Protein AF-A0A7X6W0X6-F1 (afdb_monomer)

pLDDT: mean 75.46, std 28.79, range [22.83, 98.88]

Sequence (547 aa):
MKLSNASTRLIDGMPRLIQAGMGIHISSARLANITSRLGALGVVSGAGLRHVVVEQVRAGATEAIAAARTFPFARYVEELLAFAPGGSKHRSAVPVDHPEPRLGALAKRLTTICAYVEVAMAKKGHRGKVGINVMWKCALSVLPTIYGSMLAGVDALVCGAGVPMELPGIVASIRAGKDLSYTPLTGTDTHTHLSIAEDDPAPVLARMEPPKLLPIVSNFAFCKRILDTWAKRYDGARPFAFVLENHAAGGHNAPPRNKVAFTETDDLDSYFDKVLGLGVPVYVAGEFPGGGSRRDYLHWLERGAYGIQVGSRFALCSDSGMRPDLRDAVIEANRRGESEVVTDLRLSPTGYPFKRVTVPGTLSDPRVYAARPRACNRMHLARSVFQEQSDGTVKEAYICPAMPEKRFLSLGGQPRGSGRPRLPVQRAPVDGRFLQRRGAADRHAGRERPTGEGASQRAPGDGRDSDARVRGAGREGADRADLIMRQGARVVLKAPPALPGQRRPVKRQTPAYPLATRPSTSPVAPISSTASGIWPRACVEQERQGS

Radius of gyration: 31.71 Å; Cα contacts (8 Å, |Δi|>4): 818; chains: 1; bounding box: 84×92×120 Å

Secondary structure (DSSP, 8-state):
----TTTTSPGGG--SEEE---TTTTS-HHHHHHHHHTTSBEEEE-TTHHHHHHHHHHTT-HHHHHHHTT-S-HHHHHHHHTTSTT-TTTTSPPP---SSHHHHHHHHHHHHHHHHHHHHHHHTT--S-EEEEEETTSHHHHHHHHHHHHHTT-SEEEEESS--TTHHHHHHHHHTT--EEEEEETTTTEEEEE--GGG--HHHHHTSPPPEEEEEESSHHHHHHHHHHHHHHTTT---S-EEEE-TTSSEE-PPPS-SS-TTS---HHHHHHHHHTTTS-EEEES--TTSS-HHHHHHHHHTT-SEEEE-HHHHTSTTSSS-HHHHHHHHHHHHHT-PPEEEESSSSTT---EEEE--TTSTTSHHHHHHS-----S-TT-EEEEEE-TTS-EEEEEE-TTS-HHHHHHTTPPPTTS-S----------------------------------------------------------SSSSSSTTS------PPPPPPS--PPPPPPP----PPPPP------------------------PPP--

Mean predicted aligned error: 14.6 Å

Foldseek 3Di:
DDDPPVLPDDDVLAAQEAADADDPQLLFLQLQQVCQVVSHAREHELFLLLVVLLVCQLVVVVLLLVQLVPQPDVVLNLLSNLCHVVHVCVPPARQAAWQPCVSRVSNLSSSLSSLLSRLLSSCPPDDGAYHYEQEVLLVQSRLSNLLSNLLNQHQAYEYDNFQQQCVLVSLVCSLVQHKDWPCVRHPHLAIYTDHRNVVVCNVSNVPHDRHAYEYEDAADVSQVVSQVSCVVPPVNDDGQEYEHEHQQAAFFGDDDPDPPDPPPCPDCVVGVVVSVVVVHAYAYYHDDPVQQDPVSFVVVSVVPHSHYYHYPVSSLDPRGPPDPVQSVQQVVCVVVLNWWWFFDLVVDQVSTTHIDTQDPPDCSDPVNVVPDQQDPSHLSNWHWAWDQDPVRDIDIGTATSSHDPVVNVVRVHDDPPPDDPPDPPPPDPDPDDDDDDDDDDDDDDDDDDDDDDDDDDDDDYDDDDDDDDDDDDDDDDPDPPPPPPPDDDTDGDRDDDDDDDDDDDDDDDDDDDDDDDDDDDDDDDDDDDDDDDDDDDDDDDDDDDDD

Solvent-accessible surface area (backbone atoms only — not comparable to full-atom values): 33263 Å² total; per-residue (Å²): 133,81,83,60,86,74,79,76,66,56,68,95,74,50,52,46,40,30,46,42,50,34,66,69,42,25,16,22,31,65,32,12,26,54,35,8,71,73,60,26,27,6,15,24,22,54,42,63,27,44,63,54,44,49,52,39,28,35,71,56,36,61,67,54,47,56,36,34,70,68,53,92,52,63,69,52,38,55,63,54,50,25,23,17,76,93,28,93,38,44,88,53,79,75,68,44,73,46,70,56,60,82,74,14,44,62,30,42,46,42,25,14,51,28,28,17,23,40,43,40,53,23,45,61,93,59,86,47,49,39,30,35,22,42,47,43,51,27,44,77,49,40,61,32,33,51,52,16,23,52,78,42,56,33,48,26,42,36,32,29,73,44,62,78,73,57,50,68,54,51,54,52,35,50,46,65,22,42,61,45,76,35,89,48,40,71,88,44,66,20,60,33,72,46,85,40,46,91,68,54,42,28,75,67,42,71,80,41,74,80,50,40,40,29,47,38,38,71,50,50,69,57,55,52,51,46,45,58,47,24,38,73,73,45,84,60,40,70,63,61,25,39,33,42,33,36,66,68,27,76,35,78,30,67,75,61,89,44,89,86,44,93,71,72,80,83,43,60,78,78,38,46,63,62,43,49,70,70,76,43,46,32,26,43,34,44,73,45,99,65,61,67,30,74,66,48,49,51,53,42,44,75,74,65,33,62,28,36,38,38,45,74,61,54,52,64,41,92,58,20,54,48,58,64,72,62,43,52,51,50,53,52,30,50,75,72,70,67,62,48,62,42,77,34,47,77,77,34,73,82,55,43,36,26,35,42,66,60,45,87,96,34,76,58,29,70,69,56,42,70,70,50,81,59,63,58,81,65,52,58,70,39,28,53,40,77,43,76,44,97,86,72,47,76,43,70,41,72,44,37,79,40,30,46,64,73,61,30,43,76,66,73,46,79,69,92,84,82,58,77,89,76,67,86,77,79,81,70,87,83,82,87,75,91,74,92,77,81,87,80,82,93,78,83,87,83,91,82,84,85,88,84,87,81,88,80,89,84,86,82,89,80,88,85,89,84,90,84,88,86,86,85,87,80,92,84,89,87,85,78,74,80,81,73,77,80,61,77,90,76,72,74,81,73,80,81,80,83,81,90,85,77,83,82,82,80,89,78,88,78,87,88,82,85,89,84,84,88,84,84,90,87,90,84,87,91,83,86,83,89,81,84,86,88,86,83,86,88,88,87,81,90,88,79,88,88,133

Nearest PDB structures (foldseek):
  7e1s-assembly2_C  TM=7.636E-01  e=3.754E-13  Helicobacter pylori

Structure (mmCIF, N/CA/C/O backbone):
data_AF-A0A7X6W0X6-F1
#
_entry.id   AF-A0A7X6W0X6-F1
#
loop_
_atom_site.group_PDB
_atom_site.id
_atom_site.type_symbol
_atom_site.label_atom_id
_atom_site.label_alt_id
_atom_site.label_comp_id
_atom_site.label_asym_id
_atom_site.label_entity_id
_atom_site.label_seq_id
_atom_site.pdbx_PDB_ins_code
_atom_site.Cartn_x
_atom_site.Cartn_y
_atom_site.Cartn_z
_atom_site.occupancy
_atom_site.B_iso_or_equiv
_atom_site.auth_seq_id
_atom_site.auth_comp_id
_atom_site.auth_asym_id
_atom_site.auth_atom_id
_atom_site.pdbx_PDB_model_num
ATOM 1 N N . MET A 1 1 ? -30.667 -7.811 26.345 1.00 34.59 1 MET A N 1
ATOM 2 C CA . MET A 1 1 ? -30.629 -6.374 25.998 1.00 34.59 1 MET A CA 1
ATOM 3 C C . MET A 1 1 ? -30.681 -6.284 24.476 1.00 34.59 1 MET A C 1
ATOM 5 O O . MET A 1 1 ? -29.800 -6.828 23.827 1.00 34.59 1 MET A O 1
ATOM 9 N N . LYS A 1 2 ? -31.784 -5.787 23.902 1.00 27.36 2 LYS A N 1
ATOM 10 C CA . LYS A 1 2 ? -32.018 -5.777 22.446 1.00 27.36 2 LYS A CA 1
ATOM 11 C C . LYS A 1 2 ? -31.003 -4.842 21.774 1.00 27.36 2 LYS A C 1
ATOM 13 O O . LYS A 1 2 ? -30.927 -3.679 22.161 1.00 27.36 2 LYS A O 1
ATOM 18 N N . LEU A 1 3 ? -30.253 -5.349 20.792 1.00 34.88 3 LEU A N 1
ATOM 19 C CA . LEU A 1 3 ? -29.428 -4.546 19.883 1.00 34.88 3 LEU A CA 1
ATOM 20 C C . LEU A 1 3 ? -30.317 -3.450 19.283 1.00 34.88 3 LEU A C 1
ATOM 22 O O . LEU A 1 3 ? -31.271 -3.745 18.564 1.00 34.88 3 LEU A O 1
ATOM 26 N N . SER A 1 4 ? -30.061 -2.190 19.630 1.00 34.94 4 SER A N 1
ATOM 27 C CA . SER A 1 4 ? -30.785 -1.070 19.043 1.00 34.94 4 SER A CA 1
ATOM 28 C C . SER A 1 4 ? -30.447 -0.982 17.549 1.00 34.94 4 SER A C 1
ATOM 30 O O . SER A 1 4 ? -29.298 -1.169 17.136 1.00 34.94 4 SER A O 1
ATOM 32 N N . ASN A 1 5 ? -31.463 -0.682 16.735 1.00 36.12 5 ASN A N 1
ATOM 33 C CA . ASN A 1 5 ? -31.449 -0.584 15.265 1.00 36.12 5 ASN A CA 1
ATOM 34 C C . ASN A 1 5 ? -30.384 0.364 14.656 1.00 36.12 5 ASN A C 1
ATOM 36 O O . ASN A 1 5 ? -30.310 0.500 13.437 1.00 36.12 5 ASN A O 1
ATOM 40 N N . ALA A 1 6 ? -29.543 1.016 15.464 1.00 40.72 6 ALA A N 1
ATOM 41 C CA . ALA A 1 6 ? -28.395 1.792 14.999 1.00 40.72 6 ALA A CA 1
ATOM 42 C C . ALA A 1 6 ? -27.230 0.904 14.503 1.00 40.72 6 ALA A C 1
ATOM 44 O O . ALA A 1 6 ? -26.425 1.337 13.683 1.00 40.72 6 ALA A O 1
ATOM 45 N N . SER A 1 7 ? -27.155 -0.352 14.955 1.00 47.91 7 SER A N 1
ATOM 46 C CA . SER A 1 7 ? -25.995 -1.243 14.773 1.00 47.91 7 SER A CA 1
ATOM 47 C C . SER A 1 7 ? -25.934 -2.001 13.432 1.00 47.91 7 SER A C 1
ATOM 49 O O . SER A 1 7 ? -24.969 -2.728 13.187 1.00 47.91 7 SER A O 1
ATOM 51 N N . THR A 1 8 ? -26.884 -1.791 12.512 1.00 49.88 8 THR A N 1
ATOM 52 C CA . THR A 1 8 ? -26.906 -2.396 11.158 1.00 49.88 8 THR A CA 1
ATOM 53 C C . THR A 1 8 ? -26.595 -1.431 10.013 1.00 49.88 8 THR A C 1
ATOM 55 O O . THR A 1 8 ? -26.355 -1.890 8.897 1.00 49.88 8 THR A O 1
ATOM 58 N N . ARG A 1 9 ? -26.548 -0.111 10.242 1.00 63.47 9 ARG A N 1
ATOM 59 C CA . ARG A 1 9 ? -26.217 0.842 9.168 1.00 63.47 9 ARG A CA 1
ATOM 60 C C . ARG A 1 9 ? -24.718 0.808 8.853 1.00 63.47 9 ARG A C 1
ATOM 62 O O . ARG A 1 9 ? -23.878 0.704 9.750 1.00 63.47 9 ARG A O 1
ATOM 69 N N . LEU A 1 10 ? -24.392 0.859 7.562 1.00 75.62 10 LEU A N 1
ATOM 70 C CA . LEU A 1 10 ? -23.025 1.082 7.095 1.00 75.62 10 LEU A CA 1
ATOM 71 C C . LEU A 1 10 ? -22.688 2.565 7.280 1.00 75.62 10 LEU A C 1
ATOM 73 O O . LEU A 1 10 ? -23.471 3.422 6.870 1.00 75.62 10 LEU A O 1
ATOM 77 N N . ILE A 1 11 ? -21.533 2.864 7.871 1.00 85.06 11 ILE A N 1
ATOM 78 C CA . ILE A 1 11 ? -21.018 4.233 7.987 1.00 85.06 11 ILE A CA 1
ATOM 79 C C . ILE A 1 11 ? -20.482 4.623 6.607 1.00 85.06 11 ILE A C 1
ATOM 81 O O . ILE A 1 11 ? -19.609 3.940 6.072 1.00 85.06 11 ILE A O 1
ATOM 85 N N . ASP A 1 12 ? -21.044 5.670 6.000 1.00 82.81 12 ASP A N 1
ATOM 86 C CA . ASP A 1 12 ? -20.706 6.160 4.652 1.00 82.81 12 ASP A CA 1
ATOM 87 C C . ASP A 1 12 ? -20.738 5.082 3.547 1.00 82.81 12 ASP A C 1
ATOM 89 O O . ASP A 1 12 ? -19.986 5.130 2.571 1.00 82.81 12 ASP A O 1
ATOM 93 N N . GLY A 1 13 ? -21.580 4.054 3.714 1.00 89.44 13 GLY A N 1
ATOM 94 C CA . GLY A 1 13 ? -21.636 2.911 2.796 1.00 89.44 13 GLY A CA 1
ATOM 95 C C . GLY A 1 13 ? -20.369 2.043 2.787 1.00 89.44 13 GLY A C 1
ATOM 96 O O . GLY A 1 13 ? -20.199 1.232 1.877 1.00 89.44 13 GLY A O 1
ATOM 97 N N . MET A 1 14 ? -19.468 2.199 3.765 1.00 95.44 14 MET A N 1
ATOM 98 C CA . MET A 1 14 ? -18.227 1.430 3.842 1.00 95.44 14 MET A CA 1
ATOM 99 C C . MET A 1 14 ? -18.502 -0.031 4.242 1.00 95.44 14 MET A C 1
ATOM 101 O O . MET A 1 14 ? -19.126 -0.261 5.281 1.00 95.44 14 MET A O 1
ATOM 105 N N . PRO A 1 15 ? -18.017 -1.038 3.494 1.00 96.94 15 PRO A N 1
ATOM 106 C CA . PRO A 1 15 ? -18.221 -2.443 3.834 1.00 96.94 15 PRO A CA 1
ATOM 107 C C . PRO A 1 15 ? -17.616 -2.864 5.177 1.00 96.94 15 PRO A C 1
ATOM 109 O O . PRO A 1 15 ? -16.574 -2.365 5.593 1.00 96.94 15 PRO A O 1
ATOM 112 N N . ARG A 1 16 ? -18.230 -3.858 5.828 1.00 96.50 16 ARG A N 1
ATOM 113 C CA . ARG A 1 16 ? -17.748 -4.442 7.099 1.00 96.50 16 ARG A CA 1
ATOM 114 C C . ARG A 1 16 ? -16.733 -5.576 6.926 1.00 96.50 16 ARG A C 1
ATOM 116 O O . ARG A 1 16 ? -16.184 -6.065 7.907 1.00 96.50 16 ARG A O 1
ATOM 123 N N . LEU A 1 17 ? -16.499 -6.028 5.701 1.00 97.94 17 LEU A N 1
ATOM 124 C CA . LEU A 1 17 ? -15.473 -7.017 5.386 1.00 97.94 17 LEU A CA 1
ATOM 125 C C . LEU A 1 17 ? -14.439 -6.365 4.478 1.00 97.94 17 LEU A C 1
ATOM 127 O O . LEU A 1 17 ? -14.803 -5.810 3.443 1.00 97.94 17 LEU A O 1
ATOM 131 N N . ILE A 1 18 ? -13.170 -6.453 4.861 1.00 98.50 18 ILE A N 1
ATOM 132 C CA . ILE A 1 18 ? -12.037 -5.991 4.064 1.00 98.50 18 ILE A CA 1
ATOM 133 C C . ILE A 1 18 ? -11.254 -7.210 3.574 1.00 98.50 18 ILE A C 1
ATOM 135 O O . ILE A 1 18 ? -10.774 -8.014 4.375 1.00 98.50 18 ILE A O 1
ATOM 139 N N . GLN A 1 19 ? -11.077 -7.327 2.259 1.00 97.94 19 GLN A N 1
ATOM 140 C CA . GLN A 1 19 ? -10.004 -8.146 1.698 1.00 97.94 19 GLN A CA 1
ATOM 141 C C . GLN A 1 19 ? -8.693 -7.385 1.901 1.00 97.94 19 GLN A C 1
ATOM 143 O O . GLN A 1 19 ? -8.540 -6.291 1.375 1.00 97.94 19 GLN A O 1
ATOM 148 N N . ALA A 1 20 ? -7.749 -7.925 2.675 1.00 96.38 20 ALA A N 1
ATOM 149 C CA . ALA A 1 20 ? -6.524 -7.200 3.037 1.00 96.38 20 ALA A CA 1
ATOM 150 C C . ALA A 1 20 ? -5.628 -6.926 1.820 1.00 96.38 20 ALA A C 1
ATOM 152 O O . ALA A 1 20 ? -5.571 -7.754 0.916 1.00 96.38 20 ALA A O 1
ATOM 153 N N . GLY A 1 21 ? -4.855 -5.838 1.807 1.00 94.94 21 GLY A N 1
ATOM 154 C CA . GLY A 1 21 ? -3.842 -5.622 0.769 1.00 94.94 21 GLY A CA 1
ATOM 155 C C . GLY A 1 21 ? -2.585 -6.463 1.010 1.00 94.94 21 GLY A C 1
ATOM 156 O O . GLY A 1 21 ? -1.822 -6.202 1.936 1.00 94.94 21 GLY A O 1
ATOM 157 N N . MET A 1 22 ? -2.357 -7.472 0.172 1.00 94.50 22 MET A N 1
ATOM 158 C CA . MET A 1 22 ? -1.352 -8.513 0.394 1.00 94.50 22 MET A CA 1
ATOM 159 C C . MET A 1 22 ? -0.241 -8.469 -0.654 1.00 94.50 22 MET A C 1
ATOM 161 O O . MET A 1 22 ? -0.507 -8.466 -1.857 1.00 94.50 22 MET A O 1
ATOM 165 N N . GLY A 1 23 ? 1.008 -8.530 -0.182 1.00 89.94 23 GLY A N 1
ATOM 166 C CA . GLY A 1 23 ? 2.200 -8.811 -0.990 1.00 89.94 23 GLY A CA 1
ATOM 167 C C . GLY A 1 23 ? 2.377 -7.926 -2.227 1.00 89.94 23 GLY A C 1
ATOM 168 O O . GLY A 1 23 ? 1.804 -6.849 -2.332 1.00 89.94 23 GLY A O 1
ATOM 169 N N . ILE A 1 24 ? 3.189 -8.381 -3.177 1.00 93.25 24 ILE A N 1
ATOM 170 C CA . ILE A 1 24 ? 3.275 -7.767 -4.507 1.00 93.25 24 ILE A CA 1
ATOM 171 C C . ILE A 1 24 ? 2.303 -8.532 -5.402 1.00 93.25 24 ILE A C 1
ATOM 173 O O . ILE A 1 24 ? 2.464 -9.737 -5.579 1.00 93.25 24 ILE A O 1
ATOM 177 N N . HIS A 1 25 ? 1.289 -7.838 -5.918 1.00 94.00 25 HIS A N 1
ATOM 178 C CA . HIS A 1 25 ? 0.273 -8.361 -6.839 1.00 94.00 25 HIS A CA 1
ATOM 179 C C . HIS A 1 25 ? -0.592 -9.541 -6.342 1.00 94.00 25 HIS A C 1
ATOM 181 O O . HIS A 1 25 ? -1.434 -10.012 -7.093 1.00 94.00 25 HIS A O 1
ATOM 187 N N . ILE A 1 26 ? -0.479 -9.999 -5.084 1.00 97.00 26 ILE A N 1
ATOM 188 C CA . ILE A 1 26 ? -1.424 -10.998 -4.535 1.00 97.00 26 ILE A CA 1
ATOM 189 C C . ILE A 1 26 ? -2.826 -10.389 -4.470 1.00 97.00 26 ILE A C 1
ATOM 191 O O . ILE A 1 26 ? -3.789 -10.977 -4.961 1.00 97.00 26 ILE A O 1
ATOM 195 N N . SER A 1 27 ? -2.917 -9.174 -3.933 1.00 97.88 27 SER A N 1
ATOM 196 C CA . SER A 1 27 ? -4.091 -8.317 -4.073 1.00 97.88 27 SER A CA 1
ATOM 197 C C . SER A 1 27 ? -4.021 -7.515 -5.370 1.00 97.88 27 SER A C 1
ATOM 199 O O . SER A 1 27 ? -3.591 -6.360 -5.371 1.00 97.88 27 SER A O 1
ATOM 201 N N . SER A 1 28 ? -4.393 -8.161 -6.470 1.00 97.44 28 SER A N 1
ATOM 202 C CA . SER A 1 28 ? -4.473 -7.564 -7.806 1.00 97.44 28 SER A CA 1
ATOM 203 C C . SER A 1 28 ? -5.760 -6.752 -7.998 1.00 97.44 28 SER A C 1
ATOM 205 O O . SER A 1 28 ? -6.733 -6.933 -7.256 1.00 97.44 28 SER A O 1
ATOM 207 N N . ALA A 1 29 ? -5.808 -5.917 -9.044 1.00 98.06 29 ALA A N 1
ATOM 208 C CA . ALA A 1 29 ? -7.042 -5.269 -9.485 1.00 98.06 29 ALA A CA 1
ATOM 209 C C . ALA A 1 29 ? -8.213 -6.251 -9.670 1.00 98.06 29 ALA A C 1
ATOM 211 O O . ALA A 1 29 ? -9.340 -5.937 -9.293 1.00 98.06 29 ALA A O 1
ATOM 212 N N . ARG A 1 30 ? -7.949 -7.462 -10.184 1.00 97.81 30 ARG A N 1
ATOM 213 C CA . ARG A 1 30 ? -8.963 -8.513 -10.362 1.00 97.81 30 ARG A CA 1
ATOM 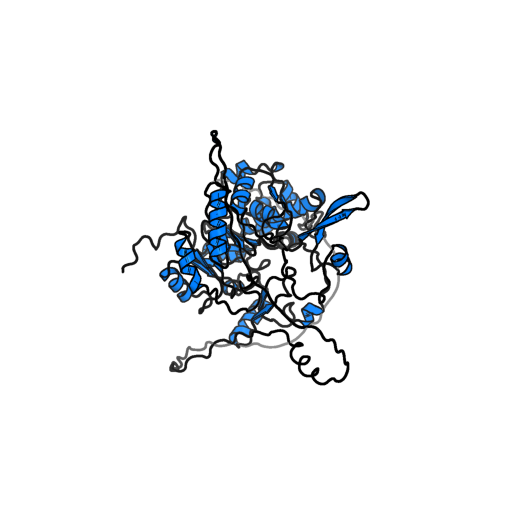214 C C . ARG A 1 30 ? -9.579 -8.950 -9.032 1.00 97.81 30 ARG A C 1
ATOM 216 O O . ARG A 1 30 ? -10.803 -8.958 -8.912 1.00 97.81 30 ARG A O 1
ATOM 223 N N . LEU A 1 31 ? -8.753 -9.301 -8.042 1.00 98.38 31 LEU A N 1
ATOM 224 C CA . LEU A 1 31 ? -9.250 -9.739 -6.734 1.00 98.38 31 LEU A CA 1
ATOM 225 C C . LEU A 1 31 ? -10.058 -8.628 -6.054 1.00 98.38 31 LEU A C 1
ATOM 227 O O . LEU A 1 31 ? -11.139 -8.888 -5.521 1.00 98.38 31 LEU A O 1
ATOM 231 N N . ALA A 1 32 ? -9.546 -7.395 -6.104 1.00 98.62 32 ALA A N 1
ATOM 232 C CA . ALA A 1 32 ? -10.223 -6.239 -5.536 1.00 98.62 32 ALA A CA 1
ATOM 233 C C . ALA A 1 32 ? -11.579 -5.998 -6.221 1.00 98.62 32 ALA A C 1
ATOM 235 O O . ALA A 1 32 ? -12.587 -5.899 -5.530 1.00 98.62 32 ALA A O 1
ATOM 236 N N . ASN A 1 33 ? -11.637 -6.013 -7.557 1.00 98.62 33 ASN A N 1
ATOM 237 C CA . ASN A 1 33 ? -12.875 -5.833 -8.322 1.00 98.62 33 ASN A CA 1
ATOM 238 C C . ASN A 1 33 ? -13.949 -6.866 -7.954 1.00 98.62 33 ASN A C 1
ATOM 240 O O . ASN A 1 33 ? -15.085 -6.508 -7.642 1.00 98.62 33 ASN A O 1
ATOM 244 N N . ILE A 1 34 ? -13.588 -8.153 -7.947 1.00 98.25 34 ILE A N 1
ATOM 245 C CA . ILE A 1 34 ? -14.514 -9.242 -7.605 1.00 98.25 34 ILE A CA 1
ATOM 246 C C . ILE A 1 34 ? -15.017 -9.077 -6.170 1.00 98.25 34 ILE A C 1
ATOM 248 O O . ILE A 1 34 ? -16.220 -9.140 -5.922 1.00 98.25 34 ILE A O 1
ATOM 252 N N . THR A 1 35 ? -14.115 -8.792 -5.230 1.00 98.06 35 THR A N 1
ATOM 253 C CA . THR A 1 35 ? -14.467 -8.554 -3.824 1.00 98.06 35 THR A CA 1
ATOM 254 C C . THR A 1 35 ? -15.443 -7.383 -3.675 1.00 98.06 35 THR A C 1
ATOM 256 O O . THR A 1 35 ? -16.450 -7.499 -2.973 1.00 98.06 35 THR A O 1
ATOM 259 N N . SER A 1 36 ? -15.183 -6.276 -4.372 1.00 98.50 36 SER A N 1
ATOM 260 C CA . SER A 1 36 ? -16.021 -5.076 -4.354 1.00 98.50 36 SER A CA 1
ATOM 261 C C . SER A 1 36 ? -17.404 -5.305 -4.957 1.00 98.50 36 SER A C 1
ATOM 263 O O . SER A 1 36 ? -18.393 -4.798 -4.425 1.00 98.50 36 SER A O 1
ATOM 265 N N . ARG A 1 37 ? -17.510 -6.107 -6.024 1.00 98.19 37 ARG A N 1
ATOM 266 C CA . ARG A 1 37 ? -18.800 -6.525 -6.605 1.00 98.19 37 ARG A CA 1
ATOM 267 C C . ARG A 1 37 ? -19.627 -7.379 -5.649 1.00 98.19 37 ARG A C 1
ATOM 269 O O . ARG A 1 37 ? -20.847 -7.274 -5.652 1.00 98.19 37 ARG A O 1
ATOM 276 N N . LEU A 1 38 ? -18.966 -8.186 -4.821 1.00 97.06 38 LEU A N 1
ATOM 277 C CA . LEU A 1 38 ? -19.605 -9.021 -3.801 1.00 97.06 38 LEU A CA 1
ATOM 278 C C . LEU A 1 38 ? -19.968 -8.247 -2.519 1.00 97.06 38 LEU A C 1
ATOM 280 O O . LEU A 1 38 ? -20.491 -8.836 -1.576 1.00 97.06 38 LEU A O 1
ATOM 284 N N . GLY A 1 39 ? -19.716 -6.934 -2.475 1.00 96.19 39 GLY A N 1
ATOM 285 C CA . GLY A 1 39 ? -20.138 -6.054 -1.381 1.00 96.19 39 GLY A CA 1
ATOM 286 C C . GLY A 1 39 ? -19.139 -5.915 -0.230 1.00 96.19 39 GLY A C 1
ATOM 287 O O . GLY A 1 39 ? -19.465 -5.281 0.772 1.00 96.19 39 GLY A O 1
ATOM 288 N N . ALA A 1 40 ? -17.930 -6.467 -0.356 1.00 97.50 40 ALA A N 1
ATOM 289 C CA . ALA A 1 40 ? -16.821 -6.223 0.569 1.00 97.50 40 ALA A CA 1
ATOM 290 C C . ALA A 1 40 ? -15.921 -5.075 0.069 1.00 97.50 40 ALA A C 1
ATOM 292 O O . ALA A 1 40 ? -16.039 -4.628 -1.068 1.00 97.50 40 ALA A O 1
ATOM 293 N N . LEU A 1 41 ? -15.021 -4.562 0.910 1.00 98.69 41 LEU A N 1
ATOM 294 C CA . LEU A 1 41 ? -13.994 -3.617 0.474 1.00 98.69 41 LEU A CA 1
ATOM 295 C C . LEU A 1 41 ? -12.873 -4.414 -0.201 1.00 98.69 41 LEU A C 1
ATOM 297 O O . LEU A 1 41 ? -12.087 -5.080 0.477 1.00 98.69 41 LEU A O 1
ATOM 301 N N . GLY A 1 42 ? -12.815 -4.357 -1.531 1.00 98.50 42 GLY A N 1
ATOM 302 C CA . GLY A 1 42 ? -11.679 -4.850 -2.303 1.00 98.50 42 GLY A CA 1
ATOM 303 C C . GLY A 1 42 ? -10.494 -3.903 -2.157 1.00 98.50 42 GLY A C 1
ATOM 304 O O . GLY A 1 42 ? -10.647 -2.699 -2.348 1.00 98.50 42 GLY A O 1
ATOM 305 N N . VAL A 1 43 ? -9.317 -4.420 -1.809 1.00 98.69 43 VAL A N 1
ATOM 306 C CA . VAL A 1 43 ? -8.110 -3.605 -1.602 1.00 98.69 43 VAL A CA 1
ATOM 307 C C . VAL A 1 43 ? -7.022 -4.067 -2.547 1.00 98.69 43 VAL A C 1
ATOM 309 O O . VAL A 1 43 ? -6.591 -5.213 -2.472 1.00 98.69 43 VAL A O 1
ATOM 312 N N . VAL A 1 44 ? -6.523 -3.168 -3.390 1.00 98.44 44 VAL A N 1
ATOM 313 C CA . VAL A 1 44 ? -5.340 -3.424 -4.221 1.00 98.44 44 VAL A CA 1
ATOM 314 C C . VAL A 1 44 ? -4.071 -3.269 -3.383 1.00 98.44 44 VAL A C 1
ATOM 316 O O . VAL A 1 44 ? -3.988 -2.388 -2.528 1.00 98.44 44 VAL A O 1
ATOM 319 N N . SER A 1 45 ? -3.043 -4.086 -3.617 1.00 97.69 45 SER A N 1
ATOM 320 C CA . SER A 1 45 ? -1.734 -3.840 -3.004 1.00 97.69 45 SER A CA 1
ATOM 321 C C . SER A 1 45 ? -0.957 -2.753 -3.747 1.00 97.69 45 SER A C 1
ATOM 323 O O . SER A 1 45 ? -0.578 -2.944 -4.897 1.00 97.69 45 SER A O 1
ATOM 325 N N . GLY A 1 46 ? -0.628 -1.649 -3.070 1.00 97.06 46 GLY A N 1
ATOM 326 C CA . GLY A 1 46 ? 0.254 -0.605 -3.605 1.00 97.06 46 GLY A CA 1
ATOM 327 C C . GLY A 1 46 ? 1.732 -1.006 -3.692 1.00 97.06 46 GLY A C 1
ATOM 328 O O . GLY A 1 46 ? 2.550 -0.271 -4.244 1.00 97.06 46 GLY A O 1
ATOM 329 N N . ALA A 1 47 ? 2.117 -2.168 -3.154 1.00 94.31 47 ALA A N 1
ATOM 330 C CA . ALA A 1 47 ? 3.512 -2.585 -3.118 1.00 94.31 47 ALA A CA 1
ATOM 331 C C . ALA A 1 47 ? 4.011 -3.026 -4.504 1.00 94.31 47 ALA A C 1
ATOM 333 O O . ALA A 1 47 ? 3.543 -4.007 -5.077 1.00 94.31 47 ALA A O 1
ATOM 334 N N . GLY A 1 48 ? 5.030 -2.331 -5.016 1.00 94.56 48 GLY A N 1
ATOM 335 C CA . GLY A 1 48 ? 5.737 -2.733 -6.233 1.00 94.56 48 GLY A CA 1
ATOM 336 C C . GLY A 1 48 ? 4.970 -2.514 -7.540 1.00 94.56 48 GLY A C 1
ATOM 337 O O . GLY A 1 48 ? 5.413 -3.024 -8.569 1.00 94.56 48 GLY A O 1
ATOM 338 N N . LEU A 1 49 ? 3.879 -1.736 -7.531 1.00 96.50 49 LEU A N 1
ATOM 339 C CA . LEU A 1 49 ? 3.006 -1.551 -8.698 1.00 96.50 49 LEU A CA 1
ATOM 340 C C . LEU A 1 49 ? 3.737 -1.066 -9.951 1.00 96.50 49 LEU A C 1
ATOM 342 O O . LEU A 1 49 ? 3.428 -1.531 -11.043 1.00 96.50 49 LEU A O 1
ATOM 346 N N . ARG A 1 50 ? 4.767 -0.222 -9.801 1.00 96.88 50 ARG A N 1
ATOM 347 C CA . ARG A 1 50 ? 5.629 0.204 -10.915 1.00 96.88 50 ARG A CA 1
ATOM 348 C C . ARG A 1 50 ? 6.185 -0.978 -11.712 1.00 96.88 50 ARG A C 1
ATOM 350 O O . ARG A 1 50 ? 6.214 -0.934 -12.931 1.00 96.88 50 ARG A O 1
ATOM 357 N N . HIS A 1 51 ? 6.633 -2.031 -11.036 1.00 96.38 51 HIS A N 1
ATOM 358 C CA . HIS A 1 51 ? 7.162 -3.216 -11.707 1.00 96.38 51 HIS A CA 1
ATOM 359 C C . HIS A 1 51 ? 6.055 -4.108 -12.250 1.00 96.38 51 HIS A C 1
ATOM 361 O O . HIS A 1 51 ? 6.229 -4.719 -13.287 1.00 96.38 51 HIS A O 1
ATOM 367 N N . VAL A 1 52 ? 4.923 -4.189 -11.563 1.00 96.81 52 VAL A N 1
ATOM 368 C CA . VAL A 1 52 ? 3.800 -5.026 -11.989 1.00 96.81 52 VAL A CA 1
ATOM 369 C C . VAL A 1 52 ? 3.183 -4.485 -13.278 1.00 96.81 52 VAL A C 1
ATOM 371 O O . VAL A 1 52 ? 3.125 -5.188 -14.283 1.00 96.81 52 VAL A O 1
ATOM 374 N N . VAL A 1 53 ? 2.768 -3.221 -13.268 1.00 98.38 53 VAL A N 1
ATOM 375 C CA . VAL A 1 53 ? 1.998 -2.626 -14.365 1.00 98.38 53 VAL A CA 1
ATOM 376 C C . VAL A 1 53 ? 2.877 -2.356 -15.583 1.00 98.38 53 VAL A C 1
ATOM 378 O O . VAL A 1 53 ? 2.426 -2.562 -16.704 1.00 98.38 53 VAL A O 1
ATOM 381 N N . VAL A 1 54 ? 4.151 -1.978 -15.407 1.00 98.44 54 VAL A N 1
ATOM 382 C CA . VAL A 1 54 ? 5.072 -1.850 -16.552 1.00 98.44 54 VAL A CA 1
ATOM 383 C C . VAL A 1 54 ? 5.246 -3.190 -17.271 1.00 98.44 54 VAL A C 1
ATOM 385 O O . VAL A 1 54 ? 5.240 -3.213 -18.498 1.00 98.44 54 VAL A O 1
ATOM 388 N N . GLU A 1 55 ? 5.346 -4.309 -16.547 1.00 97.69 55 GLU A N 1
ATOM 389 C CA . GLU A 1 55 ? 5.439 -5.635 -17.176 1.00 97.69 55 GLU A CA 1
ATOM 390 C C . GLU A 1 55 ? 4.112 -6.057 -17.832 1.00 97.69 55 GLU A C 1
ATOM 392 O O . GLU A 1 55 ? 4.133 -6.642 -18.911 1.00 97.69 55 GLU A O 1
ATOM 397 N N . GLN A 1 56 ? 2.955 -5.706 -17.254 1.00 97.81 56 GLN A N 1
ATOM 398 C CA . GLN A 1 56 ? 1.650 -5.906 -17.904 1.00 97.81 56 GLN A CA 1
ATOM 399 C C . GLN A 1 56 ? 1.545 -5.114 -19.219 1.00 97.81 56 GLN A C 1
ATOM 401 O O . GLN A 1 56 ? 1.172 -5.667 -20.252 1.00 97.81 56 GLN A O 1
ATOM 406 N N . VAL A 1 57 ? 1.906 -3.827 -19.202 1.00 98.31 57 VAL A N 1
ATOM 407 C CA . VAL A 1 57 ? 1.902 -2.959 -20.390 1.00 98.31 57 VAL A CA 1
ATOM 408 C C . VAL A 1 57 ? 2.881 -3.479 -21.438 1.00 98.31 57 VAL A C 1
ATOM 410 O O . VAL A 1 57 ? 2.526 -3.565 -22.611 1.00 98.31 57 VAL A O 1
ATOM 413 N N . ARG A 1 58 ? 4.079 -3.905 -21.023 1.00 97.94 58 ARG A N 1
ATOM 414 C CA . ARG A 1 58 ? 5.069 -4.547 -21.896 1.00 97.94 58 ARG A CA 1
ATOM 415 C C . ARG A 1 58 ? 4.530 -5.816 -22.546 1.00 97.94 58 ARG A C 1
ATOM 417 O O . ARG A 1 58 ? 4.786 -6.038 -23.725 1.00 97.94 58 ARG A O 1
ATOM 424 N N . ALA A 1 59 ? 3.765 -6.614 -21.808 1.00 97.88 59 ALA A N 1
ATOM 425 C CA . ALA A 1 59 ? 3.101 -7.807 -22.323 1.00 97.88 59 ALA A CA 1
ATOM 426 C C . ALA A 1 59 ? 1.890 -7.501 -23.228 1.00 97.88 59 ALA A C 1
ATOM 428 O O . ALA A 1 59 ? 1.260 -8.428 -23.727 1.00 97.88 59 ALA A O 1
ATOM 429 N N . GLY A 1 60 ? 1.546 -6.226 -23.448 1.00 97.81 60 GLY A N 1
ATOM 430 C CA . GLY A 1 60 ? 0.405 -5.834 -24.273 1.00 97.81 60 GLY A CA 1
ATOM 431 C C . GLY A 1 60 ? -0.947 -6.016 -23.580 1.00 97.81 60 GLY A C 1
ATOM 432 O O . GLY A 1 60 ? -1.956 -6.175 -24.261 1.00 97.81 60 GLY A O 1
ATOM 433 N N . ALA A 1 61 ? -0.992 -6.004 -22.241 1.00 97.75 61 ALA A N 1
ATOM 434 C CA . ALA A 1 61 ? -2.236 -6.145 -21.489 1.00 97.75 61 ALA A CA 1
ATOM 435 C C . ALA A 1 61 ? -3.210 -5.001 -21.819 1.00 97.75 61 ALA A C 1
ATOM 437 O O . ALA A 1 61 ? -3.059 -3.867 -21.356 1.00 97.75 61 ALA A O 1
ATOM 438 N N . THR A 1 62 ? -4.228 -5.313 -22.621 1.00 97.56 62 THR A N 1
ATOM 439 C CA . THR A 1 62 ? -5.163 -4.331 -23.188 1.00 97.56 62 THR A CA 1
ATOM 440 C C . THR A 1 62 ? -5.942 -3.579 -22.117 1.00 97.56 62 THR A C 1
ATOM 442 O O . THR A 1 62 ? -6.140 -2.375 -22.251 1.00 97.56 62 THR A O 1
ATOM 445 N N . GLU A 1 63 ? -6.327 -4.242 -21.024 1.00 97.00 63 GLU A N 1
ATOM 446 C CA . GLU A 1 63 ? -7.040 -3.595 -19.917 1.00 97.00 63 GLU A CA 1
ATOM 447 C C . GLU A 1 63 ? -6.173 -2.576 -19.170 1.00 97.00 63 GLU A C 1
ATOM 449 O O . GLU A 1 63 ? -6.639 -1.469 -18.898 1.00 97.00 63 GLU A O 1
ATOM 454 N N . ALA A 1 64 ? -4.906 -2.908 -18.902 1.00 98.06 64 ALA A N 1
ATOM 455 C CA . ALA A 1 64 ? -3.968 -1.997 -18.248 1.00 98.06 64 ALA A CA 1
ATOM 456 C C . ALA A 1 64 ? -3.645 -0.794 -19.146 1.00 98.06 64 ALA A C 1
ATOM 458 O O . ALA A 1 64 ? -3.614 0.341 -18.676 1.00 98.06 64 ALA A O 1
ATOM 459 N N . ILE A 1 65 ? -3.469 -1.024 -20.452 1.00 98.50 65 ILE A N 1
ATOM 460 C CA . ILE A 1 65 ? -3.251 0.036 -21.446 1.00 98.50 65 ILE A CA 1
ATOM 461 C C . ILE A 1 65 ? -4.485 0.940 -21.562 1.00 98.50 65 ILE A C 1
ATOM 463 O O . ILE A 1 65 ? -4.347 2.161 -21.593 1.00 98.50 65 ILE A O 1
ATOM 467 N N . ALA A 1 66 ? -5.689 0.364 -21.604 1.00 98.31 66 ALA A N 1
ATOM 468 C CA . ALA A 1 66 ? -6.931 1.127 -21.660 1.00 98.31 66 ALA A CA 1
ATOM 469 C C . ALA A 1 66 ? -7.120 1.987 -20.402 1.00 98.31 66 ALA A C 1
ATOM 471 O O . ALA A 1 66 ? -7.436 3.165 -20.525 1.00 98.31 66 ALA A O 1
ATOM 472 N N . ALA A 1 67 ? -6.856 1.435 -19.213 1.00 98.50 67 ALA A N 1
ATOM 473 C CA . ALA A 1 67 ? -6.879 2.192 -17.964 1.00 98.50 67 ALA A CA 1
ATOM 474 C C . ALA A 1 67 ? -5.800 3.287 -17.935 1.00 98.50 67 ALA A C 1
ATOM 476 O O . ALA A 1 67 ? -6.068 4.402 -17.511 1.00 98.50 67 ALA A O 1
ATOM 477 N N . ALA A 1 68 ? -4.589 3.023 -18.433 1.00 98.62 68 ALA A N 1
ATOM 478 C CA . ALA A 1 68 ? -3.538 4.039 -18.497 1.00 98.62 68 ALA A CA 1
ATOM 479 C C . ALA A 1 68 ? -3.960 5.242 -19.350 1.00 98.62 68 ALA A C 1
ATOM 481 O O . ALA A 1 68 ? -3.696 6.379 -18.977 1.00 98.62 68 ALA A O 1
ATOM 482 N N . ARG A 1 69 ? -4.667 5.004 -20.461 1.00 98.56 69 ARG A N 1
ATOM 483 C CA . ARG A 1 69 ? -5.153 6.060 -21.363 1.00 98.56 69 ARG A CA 1
ATOM 484 C C . ARG A 1 69 ? -6.209 6.980 -20.747 1.00 98.56 69 ARG A C 1
ATOM 486 O O . ARG A 1 69 ? -6.453 8.038 -21.313 1.00 98.56 69 ARG A O 1
ATOM 493 N N . THR A 1 70 ? -6.822 6.614 -19.620 1.00 98.38 70 THR A N 1
ATOM 494 C CA . THR A 1 70 ? -7.768 7.492 -18.910 1.00 98.38 70 THR A CA 1
ATOM 495 C C . THR A 1 70 ? -7.094 8.373 -17.858 1.00 98.38 70 THR A C 1
ATOM 497 O O . THR A 1 70 ? -7.772 9.177 -17.219 1.00 98.38 70 THR A O 1
ATOM 500 N N . PHE A 1 71 ? -5.780 8.231 -17.648 1.00 98.62 71 PHE A N 1
ATOM 501 C CA . PHE A 1 71 ? -5.035 9.066 -16.711 1.00 98.62 71 PHE A CA 1
ATOM 502 C C . PHE A 1 71 ? -5.082 10.543 -17.150 1.00 98.62 71 PHE A C 1
ATOM 504 O O . PHE A 1 71 ? -4.891 10.826 -18.333 1.00 98.62 71 PHE A O 1
ATOM 511 N N . PRO A 1 72 ? -5.306 11.497 -16.227 1.00 97.94 72 PRO A N 1
ATOM 512 C CA . PRO A 1 72 ? -5.612 12.883 -16.591 1.00 97.94 72 PRO A CA 1
ATOM 513 C C . PRO A 1 72 ? -4.439 13.665 -17.201 1.00 97.94 72 PRO A C 1
ATOM 515 O O . PRO A 1 72 ? -4.668 14.679 -17.853 1.00 97.94 72 PRO A O 1
ATOM 518 N N . PHE A 1 73 ? -3.194 13.209 -17.022 1.00 98.12 73 PHE A N 1
ATOM 519 C CA . PHE A 1 73 ? -1.998 13.927 -17.477 1.00 98.12 73 PHE A CA 1
ATOM 520 C C . PHE A 1 73 ? -1.242 13.141 -18.556 1.00 98.12 73 PHE A C 1
ATOM 522 O O . PHE A 1 73 ? -0.621 12.111 -18.272 1.00 98.12 73 PHE A O 1
ATOM 529 N N . ALA A 1 74 ? -1.254 13.652 -19.792 1.00 97.81 74 ALA A N 1
ATOM 530 C CA . ALA A 1 74 ? -0.733 12.968 -20.983 1.00 97.81 74 ALA A CA 1
ATOM 531 C C . ALA A 1 74 ? 0.715 12.468 -20.830 1.00 97.81 74 ALA A C 1
ATOM 533 O O . ALA A 1 74 ? 1.008 11.317 -21.152 1.00 97.81 74 ALA A O 1
ATOM 534 N N . ARG A 1 75 ? 1.595 13.278 -20.223 1.00 97.88 75 ARG A N 1
ATOM 535 C CA . ARG A 1 75 ? 3.006 12.929 -19.973 1.00 97.88 75 ARG A CA 1
ATOM 536 C C . ARG A 1 75 ? 3.175 11.574 -19.282 1.00 97.88 75 ARG A C 1
ATOM 538 O O . ARG A 1 75 ? 4.061 10.801 -19.635 1.00 97.88 75 ARG A O 1
ATOM 545 N N . TYR A 1 76 ? 2.346 11.277 -18.284 1.00 98.69 76 TYR A N 1
ATOM 546 C CA . TYR A 1 76 ? 2.439 10.022 -17.537 1.00 98.69 76 TYR A CA 1
ATOM 547 C C . TYR A 1 76 ? 2.038 8.828 -18.407 1.00 98.69 76 TYR A C 1
ATOM 549 O O . TYR A 1 76 ? 2.653 7.762 -18.321 1.00 98.69 76 TYR A O 1
ATOM 557 N N . VAL A 1 77 ? 1.021 9.017 -19.254 1.00 98.75 77 VAL A N 1
ATOM 558 C CA . VAL A 1 77 ? 0.541 8.011 -20.206 1.00 98.75 77 VAL A CA 1
ATOM 559 C C . VAL A 1 77 ? 1.630 7.698 -21.220 1.00 98.75 77 VAL A C 1
ATOM 561 O O . VAL A 1 77 ? 1.980 6.536 -21.392 1.00 98.75 77 VAL A O 1
ATOM 564 N N . GLU A 1 78 ? 2.214 8.721 -21.838 1.00 98.56 78 GLU A N 1
ATOM 565 C CA . GLU A 1 78 ? 3.309 8.582 -22.803 1.00 98.56 78 GLU A CA 1
ATOM 566 C C . GLU A 1 78 ? 4.516 7.858 -22.193 1.00 98.56 78 GLU A C 1
ATOM 568 O O . GLU A 1 78 ? 5.058 6.921 -22.782 1.00 98.56 78 GLU A O 1
ATOM 573 N N . GLU A 1 79 ? 4.909 8.236 -20.973 1.00 98.44 79 GLU A N 1
ATOM 574 C CA . GLU A 1 79 ? 6.031 7.618 -20.267 1.00 98.44 79 GLU A CA 1
ATOM 575 C C . GLU A 1 79 ? 5.796 6.139 -19.932 1.00 98.44 79 GLU A C 1
ATOM 577 O O . GLU A 1 79 ? 6.745 5.351 -20.001 1.00 98.44 79 GLU A O 1
ATOM 582 N N . LEU A 1 80 ? 4.563 5.750 -19.58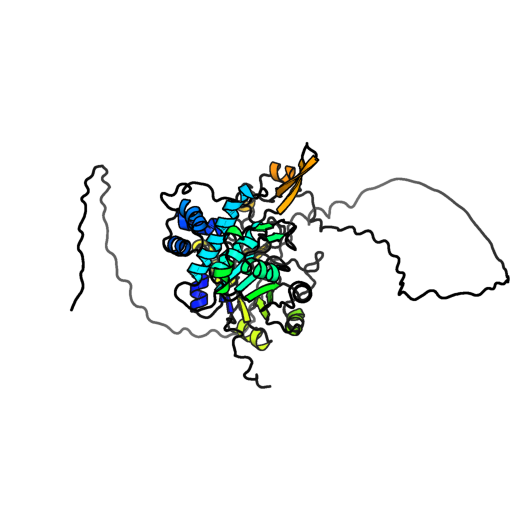7 1.00 98.75 80 LEU A N 1
ATOM 583 C CA . LEU A 1 80 ? 4.198 4.350 -19.357 1.00 98.75 80 LEU A CA 1
ATOM 584 C C . LEU A 1 80 ? 4.084 3.573 -20.677 1.00 98.75 80 LEU A C 1
ATOM 586 O O . LEU A 1 80 ? 4.628 2.474 -20.791 1.00 98.75 80 LEU A O 1
ATOM 590 N N . LEU A 1 81 ? 3.419 4.135 -21.690 1.00 98.50 81 LEU A N 1
ATOM 591 C CA . LEU A 1 81 ? 3.220 3.485 -22.989 1.00 98.50 81 LEU A CA 1
ATOM 592 C C . LEU A 1 81 ? 4.513 3.361 -23.801 1.00 98.50 81 LEU A C 1
ATOM 594 O O . LEU A 1 81 ? 4.596 2.490 -24.662 1.00 98.50 81 LEU A O 1
ATOM 598 N N . ALA A 1 82 ? 5.567 4.109 -23.466 1.00 98.50 82 ALA A N 1
ATOM 599 C CA . ALA A 1 82 ? 6.908 3.853 -23.988 1.00 98.50 82 ALA A CA 1
ATOM 600 C C . ALA A 1 82 ? 7.403 2.418 -23.700 1.00 98.50 82 ALA A C 1
ATOM 602 O O . ALA A 1 82 ? 8.284 1.932 -24.407 1.00 98.50 82 ALA A O 1
ATOM 603 N N . PHE A 1 83 ? 6.855 1.727 -22.692 1.00 98.44 83 PHE A N 1
ATOM 604 C CA . PHE A 1 83 ? 7.170 0.325 -22.389 1.00 98.44 83 PHE A CA 1
ATOM 605 C C . PHE A 1 83 ? 6.281 -0.693 -23.127 1.00 98.44 83 PHE A C 1
ATOM 607 O O . PHE A 1 83 ? 6.595 -1.885 -23.107 1.00 98.44 83 PHE A O 1
ATOM 614 N N . ALA A 1 84 ? 5.202 -0.259 -23.785 1.00 97.62 84 ALA A N 1
ATOM 615 C CA . ALA A 1 84 ? 4.303 -1.132 -24.543 1.00 97.62 84 ALA A CA 1
ATOM 616 C C . ALA A 1 84 ? 5.013 -1.774 -25.758 1.00 97.62 84 ALA A C 1
ATOM 618 O O . ALA A 1 84 ? 6.100 -1.325 -26.139 1.00 97.62 84 ALA A O 1
ATOM 619 N N . PRO A 1 85 ? 4.449 -2.826 -26.384 1.00 97.12 85 PRO A N 1
ATOM 620 C CA . PRO A 1 85 ? 4.979 -3.374 -27.633 1.00 97.12 85 PRO A CA 1
ATOM 621 C C . PRO A 1 85 ? 5.189 -2.284 -28.695 1.00 97.12 85 PRO A C 1
ATOM 623 O O . PRO A 1 85 ? 4.294 -1.486 -28.957 1.00 97.12 85 PRO A O 1
ATOM 626 N N . GLY A 1 86 ? 6.391 -2.234 -29.277 1.00 93.88 86 GLY A N 1
ATOM 627 C CA . GLY A 1 86 ? 6.789 -1.197 -30.242 1.00 93.88 86 GLY A CA 1
ATOM 628 C C . GLY A 1 86 ? 7.230 0.142 -29.628 1.00 93.88 86 GLY A C 1
ATOM 629 O O . GLY A 1 86 ? 7.710 1.007 -30.353 1.00 93.88 86 GLY A O 1
ATOM 630 N N . GLY A 1 87 ? 7.120 0.320 -28.308 1.00 96.62 87 GLY A N 1
ATOM 631 C CA . GLY A 1 87 ? 7.559 1.529 -27.610 1.00 96.62 87 GLY A CA 1
ATOM 632 C C . GLY A 1 87 ? 9.082 1.630 -27.445 1.00 96.62 87 GLY A C 1
ATOM 633 O O . GLY A 1 87 ? 9.796 0.627 -27.361 1.00 96.62 87 GLY A O 1
ATOM 634 N N . SER A 1 88 ? 9.593 2.860 -27.332 1.00 97.19 88 SER A N 1
ATOM 635 C CA . SER A 1 88 ? 11.035 3.160 -27.255 1.00 97.19 88 SER A CA 1
ATOM 636 C C . SER A 1 88 ? 11.751 2.572 -26.031 1.00 97.19 88 SER A C 1
ATOM 638 O O . SER A 1 88 ? 12.965 2.379 -26.057 1.00 97.19 88 SER A O 1
ATOM 640 N N . LYS A 1 89 ? 11.013 2.259 -24.961 1.00 96.69 89 LYS A N 1
ATOM 641 C CA . LYS A 1 89 ? 11.513 1.670 -23.709 1.00 96.69 89 LYS A CA 1
ATOM 642 C C . LYS A 1 89 ? 11.063 0.223 -23.510 1.00 96.69 89 LYS A C 1
ATOM 644 O O . LYS A 1 89 ? 11.259 -0.325 -22.425 1.00 96.69 89 LYS A O 1
ATOM 649 N N . HIS A 1 90 ? 10.496 -0.424 -24.532 1.00 96.62 90 HIS A N 1
ATOM 650 C CA . HIS A 1 90 ? 9.936 -1.775 -24.429 1.00 96.62 90 HIS A CA 1
ATOM 651 C C . HIS A 1 90 ? 10.896 -2.774 -23.760 1.00 96.62 90 HIS A C 1
ATOM 653 O O . HIS A 1 90 ? 10.487 -3.531 -22.883 1.00 96.62 90 HIS A O 1
ATOM 659 N N . ARG A 1 91 ? 12.192 -2.724 -24.103 1.00 96.25 91 ARG A N 1
ATOM 660 C CA . ARG A 1 91 ? 13.242 -3.606 -23.551 1.00 96.25 91 ARG A CA 1
ATOM 661 C C . ARG A 1 91 ? 14.060 -2.987 -22.413 1.00 96.25 91 ARG A C 1
ATOM 663 O O . ARG A 1 91 ? 14.955 -3.639 -21.882 1.00 96.25 91 ARG A O 1
ATOM 670 N N . SER A 1 92 ? 13.793 -1.739 -22.043 1.00 96.50 92 SER A N 1
ATOM 671 C CA . SER A 1 92 ? 14.545 -1.048 -20.996 1.00 96.50 92 SER A CA 1
ATOM 672 C C . SER A 1 92 ? 14.203 -1.598 -19.613 1.00 96.50 92 SER A C 1
ATOM 674 O O . SER A 1 92 ? 13.075 -2.021 -19.348 1.00 96.50 92 SER A O 1
ATOM 676 N N . ALA A 1 93 ? 15.167 -1.553 -18.693 1.00 95.38 93 ALA A N 1
ATOM 677 C CA . ALA A 1 93 ? 14.898 -1.857 -17.294 1.00 95.38 93 ALA A CA 1
ATOM 678 C C . ALA A 1 93 ? 13.834 -0.901 -16.730 1.00 95.38 93 ALA A C 1
ATOM 680 O O . ALA A 1 93 ? 13.790 0.279 -17.082 1.00 95.38 93 ALA A O 1
ATOM 681 N N . VAL A 1 94 ? 12.993 -1.413 -15.830 1.00 96.19 94 VAL A N 1
ATOM 682 C CA . VAL A 1 94 ? 12.029 -0.574 -15.113 1.00 96.19 94 VAL A CA 1
ATOM 683 C C . VAL A 1 94 ? 12.809 0.424 -14.244 1.00 96.19 94 VAL A C 1
ATOM 685 O O . VAL A 1 94 ? 13.641 -0.017 -13.444 1.00 96.19 94 VAL A O 1
ATOM 688 N N . PRO A 1 95 ? 12.567 1.741 -14.374 1.00 95.62 95 PRO A N 1
ATOM 689 C CA . PRO A 1 95 ? 13.245 2.752 -13.570 1.00 95.62 95 PRO A CA 1
ATOM 690 C C . PRO A 1 95 ? 13.081 2.497 -12.071 1.00 95.62 95 PRO A C 1
ATOM 692 O O . PRO A 1 95 ? 12.029 2.043 -11.615 1.00 95.62 95 PRO A O 1
ATOM 695 N N . VAL A 1 96 ? 14.118 2.809 -11.298 1.00 95.00 96 VAL A N 1
ATOM 696 C CA . VAL A 1 96 ? 14.126 2.680 -9.835 1.00 95.00 96 VAL A CA 1
ATOM 697 C C . VAL A 1 96 ? 14.317 4.034 -9.170 1.00 95.00 96 VAL A C 1
ATOM 699 O O . VAL A 1 96 ? 14.766 4.986 -9.802 1.00 95.00 96 VAL A O 1
ATOM 702 N N . ASP A 1 97 ? 13.959 4.117 -7.893 1.00 94.62 97 ASP A N 1
ATOM 703 C CA . ASP A 1 97 ? 14.077 5.349 -7.122 1.00 94.62 97 ASP A CA 1
ATOM 704 C C . ASP A 1 97 ? 15.544 5.758 -6.947 1.00 94.62 97 ASP A C 1
ATOM 706 O O . ASP A 1 97 ? 16.432 4.914 -6.783 1.00 94.62 97 ASP A O 1
ATOM 710 N N . HIS A 1 98 ? 15.783 7.067 -6.972 1.00 93.44 98 HIS A N 1
ATOM 711 C CA . HIS A 1 98 ? 17.111 7.664 -6.933 1.00 93.44 98 HIS A CA 1
ATOM 712 C C . HIS A 1 98 ? 17.102 8.910 -6.025 1.00 93.44 98 HIS A C 1
ATOM 714 O O . HIS A 1 98 ? 16.112 9.643 -6.064 1.00 93.44 98 HIS A O 1
ATOM 720 N N . PRO A 1 99 ? 18.160 9.153 -5.218 1.00 90.75 99 PRO A N 1
ATOM 721 C CA . PRO A 1 99 ? 18.219 10.299 -4.303 1.00 90.75 99 PRO A CA 1
ATOM 722 C C . PRO A 1 99 ? 18.225 11.641 -5.044 1.00 90.75 99 PRO A C 1
ATOM 724 O O . PRO A 1 99 ? 17.488 12.542 -4.668 1.00 90.75 99 PRO A O 1
ATOM 727 N N . GLU A 1 100 ? 18.981 11.748 -6.145 1.00 89.81 100 GLU A N 1
ATOM 728 C CA . GLU A 1 100 ? 18.918 12.903 -7.057 1.00 89.81 100 GLU A CA 1
ATOM 729 C C . GLU A 1 100 ? 17.510 13.025 -7.678 1.00 89.81 100 GLU A C 1
ATOM 731 O O . GLU A 1 100 ? 17.126 12.133 -8.453 1.00 89.81 100 GLU A O 1
ATOM 736 N N . PRO A 1 101 ? 16.757 14.110 -7.397 1.00 86.75 101 PRO A N 1
ATOM 737 C CA . PRO A 1 101 ? 15.379 14.279 -7.853 1.00 86.75 101 PRO A CA 1
ATOM 738 C C . PRO A 1 101 ? 15.197 14.096 -9.358 1.00 86.75 101 PRO A C 1
ATOM 740 O O . PRO A 1 101 ? 14.295 13.375 -9.789 1.00 86.75 101 PRO A O 1
ATOM 743 N N . ARG A 1 102 ? 16.089 14.680 -10.171 1.00 89.69 102 ARG A N 1
ATOM 744 C CA . ARG A 1 102 ? 16.000 14.607 -11.641 1.00 89.69 102 ARG A CA 1
ATOM 745 C C . ARG A 1 102 ? 16.089 13.171 -12.156 1.00 89.69 102 ARG A C 1
ATOM 747 O O . ARG A 1 102 ? 15.326 12.787 -13.040 1.00 89.69 102 ARG A O 1
ATOM 754 N N . LEU A 1 103 ? 16.972 12.363 -11.569 1.00 92.00 103 LEU A N 1
ATOM 755 C CA . LEU A 1 103 ? 17.156 10.956 -11.939 1.00 92.00 103 LEU A CA 1
ATOM 756 C C . LEU A 1 103 ? 16.022 10.063 -11.408 1.00 92.00 103 LEU A C 1
ATOM 758 O O . LEU A 1 103 ? 15.680 9.062 -12.033 1.00 92.00 103 LEU A O 1
ATOM 762 N N . GLY A 1 104 ? 15.410 10.429 -10.276 1.00 92.06 104 GLY A N 1
ATOM 763 C CA . GLY A 1 104 ? 14.298 9.695 -9.663 1.00 92.06 104 GLY A CA 1
ATOM 764 C C . GLY A 1 104 ? 12.910 10.046 -10.214 1.00 92.06 104 GLY A C 1
ATOM 765 O O . GLY A 1 104 ? 11.944 9.329 -9.943 1.00 92.06 104 GLY A O 1
ATOM 766 N N . ALA A 1 105 ? 12.784 11.125 -10.992 1.00 94.62 105 ALA A N 1
ATOM 767 C CA . ALA A 1 105 ? 11.494 11.694 -11.380 1.00 94.62 105 ALA A CA 1
ATOM 768 C C . ALA A 1 105 ? 10.614 10.720 -12.188 1.00 94.62 105 ALA A C 1
ATOM 770 O O . ALA A 1 105 ? 9.437 10.540 -11.874 1.00 94.62 105 ALA A O 1
ATOM 771 N N . LEU A 1 106 ? 11.190 10.027 -13.181 1.00 96.88 106 LEU A N 1
ATOM 772 C CA . LEU A 1 106 ? 10.461 9.035 -13.985 1.00 96.88 106 LEU A CA 1
ATOM 773 C C . LEU A 1 106 ? 9.955 7.868 -13.124 1.00 96.88 106 LEU A C 1
ATOM 775 O O . LEU A 1 106 ? 8.836 7.397 -13.298 1.00 96.88 106 LEU A O 1
ATOM 779 N N . ALA A 1 107 ? 10.759 7.407 -12.165 1.00 96.94 107 ALA A N 1
ATOM 780 C CA . ALA A 1 107 ? 10.396 6.294 -11.296 1.00 96.94 107 ALA A CA 1
ATOM 781 C C . ALA A 1 107 ? 9.183 6.635 -10.406 1.00 96.94 107 ALA A C 1
ATOM 783 O O . ALA A 1 107 ? 8.334 5.772 -10.150 1.00 96.94 107 ALA A O 1
ATOM 784 N N . LYS A 1 108 ? 9.064 7.897 -9.977 1.00 97.06 108 LYS A N 1
ATOM 785 C CA . LYS A 1 108 ? 7.910 8.402 -9.219 1.00 97.06 108 LYS A CA 1
ATOM 786 C C . LYS A 1 108 ? 6.676 8.536 -10.092 1.00 97.06 108 LYS A C 1
ATOM 788 O O . LYS A 1 108 ? 5.643 7.986 -9.723 1.00 97.06 108 LYS A O 1
ATOM 793 N N . ARG A 1 109 ? 6.799 9.153 -11.272 1.00 98.19 109 ARG A N 1
ATOM 794 C CA . ARG A 1 109 ? 5.677 9.283 -12.214 1.00 98.19 109 ARG A CA 1
ATOM 795 C C . ARG A 1 109 ? 5.118 7.934 -12.643 1.00 98.19 109 ARG A C 1
ATOM 797 O O . ARG A 1 109 ? 3.909 7.734 -12.582 1.00 98.19 109 ARG A O 1
ATOM 804 N N . LEU A 1 110 ? 5.988 6.966 -12.944 1.00 98.62 110 LEU A N 1
ATOM 805 C CA . LEU A 1 110 ? 5.562 5.592 -13.212 1.00 98.62 110 LEU A CA 1
ATOM 806 C C . LEU A 1 110 ? 4.830 4.981 -12.013 1.00 98.62 110 LEU A C 1
ATOM 808 O O . LEU A 1 110 ? 3.796 4.355 -12.198 1.00 98.62 110 LEU A O 1
ATOM 812 N N . THR A 1 111 ? 5.311 5.180 -10.782 1.00 98.56 111 THR A N 1
ATOM 813 C CA . THR A 1 111 ? 4.605 4.690 -9.583 1.00 98.56 111 THR A CA 1
ATOM 814 C C . THR A 1 111 ? 3.207 5.302 -9.462 1.00 98.56 111 THR A C 1
ATOM 816 O O . THR A 1 111 ? 2.259 4.565 -9.199 1.00 98.56 111 THR A O 1
ATOM 819 N N . THR A 1 112 ? 3.066 6.605 -9.723 1.00 98.81 112 THR A N 1
ATOM 820 C CA . THR A 1 112 ? 1.779 7.314 -9.734 1.00 98.81 112 THR A CA 1
ATOM 821 C C . THR A 1 112 ? 0.805 6.704 -10.740 1.00 98.81 112 THR A C 1
ATOM 823 O O . THR A 1 112 ? -0.268 6.244 -10.351 1.00 98.81 112 THR A O 1
ATOM 826 N N . ILE A 1 113 ? 1.163 6.637 -12.026 1.00 98.88 113 ILE A N 1
ATOM 827 C CA . ILE A 1 113 ? 0.239 6.103 -13.038 1.00 98.88 113 ILE A CA 1
ATOM 828 C C . ILE A 1 113 ? -0.024 4.605 -12.847 1.00 98.88 113 ILE A C 1
ATOM 830 O O . ILE A 1 113 ? -1.142 4.155 -13.060 1.00 98.88 113 ILE A O 1
ATOM 834 N N . CYS A 1 114 ? 0.946 3.822 -12.369 1.00 98.81 114 CYS A N 1
ATOM 835 C CA . CYS A 1 114 ? 0.722 2.400 -12.093 1.00 98.81 114 CYS A CA 1
ATOM 836 C C . CYS A 1 114 ? -0.254 2.185 -10.920 1.00 98.81 114 CYS A C 1
ATOM 838 O O . CYS A 1 114 ? -1.078 1.275 -10.975 1.00 98.81 114 CYS A O 1
ATOM 840 N N . ALA A 1 115 ? -0.206 3.033 -9.884 1.00 98.88 115 ALA A N 1
ATOM 841 C CA . ALA A 1 115 ? -1.202 3.024 -8.811 1.00 98.88 115 ALA A CA 1
ATOM 842 C C . ALA A 1 115 ? -2.595 3.417 -9.318 1.00 98.88 115 ALA A C 1
ATOM 844 O O . ALA A 1 115 ? -3.578 2.766 -8.962 1.00 98.88 115 ALA A O 1
ATOM 845 N N . TYR A 1 116 ? -2.672 4.425 -10.193 1.00 98.88 116 TYR A N 1
ATOM 846 C CA . TYR A 1 116 ? -3.919 4.797 -10.855 1.00 98.88 116 TYR A CA 1
ATOM 847 C C . TYR A 1 116 ? -4.500 3.635 -11.666 1.00 98.88 116 TYR A C 1
ATOM 849 O O . TYR A 1 116 ? -5.661 3.290 -11.483 1.00 98.88 116 TYR A O 1
ATOM 857 N N . VAL A 1 117 ? -3.692 3.009 -12.531 1.00 98.88 117 VAL A N 1
ATOM 858 C CA . VAL A 1 117 ? -4.119 1.933 -13.441 1.00 98.88 117 VAL A CA 1
ATOM 859 C C . VAL A 1 117 ? -4.749 0.781 -12.670 1.00 98.88 117 VAL A C 1
ATOM 861 O O . VAL A 1 117 ? -5.844 0.339 -13.009 1.00 98.88 117 VAL A O 1
ATOM 864 N N . GLU A 1 118 ? -4.101 0.316 -11.604 1.00 98.69 118 GLU A N 1
ATOM 865 C CA . GLU A 1 118 ? -4.620 -0.809 -10.827 1.00 98.69 118 GLU A CA 1
ATOM 866 C C . GLU A 1 118 ? -5.902 -0.454 -10.058 1.00 98.69 118 GLU A C 1
ATOM 868 O O . GLU A 1 118 ? -6.824 -1.268 -10.018 1.00 98.69 118 GLU A O 1
ATOM 873 N N . VAL A 1 119 ? -6.030 0.765 -9.518 1.00 98.88 119 VAL A N 1
ATOM 874 C CA . VAL A 1 119 ? -7.286 1.208 -8.882 1.00 98.88 119 VAL A CA 1
ATOM 875 C C . VAL A 1 119 ? -8.399 1.401 -9.918 1.00 98.88 119 VAL A C 1
ATOM 877 O O . VAL A 1 119 ? -9.530 0.976 -9.685 1.00 98.88 119 VAL A O 1
ATOM 880 N N . ALA A 1 120 ? -8.098 1.985 -11.079 1.00 98.75 120 ALA A N 1
ATOM 881 C CA . ALA A 1 120 ? -9.059 2.188 -12.160 1.00 98.75 120 ALA A CA 1
ATOM 882 C C . ALA A 1 120 ? -9.595 0.849 -12.696 1.00 98.75 120 ALA A C 1
ATOM 884 O O . ALA A 1 120 ? -10.808 0.677 -12.834 1.00 98.75 120 ALA A O 1
ATOM 885 N N . MET A 1 121 ? -8.714 -0.135 -12.912 1.00 98.69 121 MET A N 1
ATOM 886 C CA . MET A 1 121 ? -9.116 -1.504 -13.253 1.00 98.69 121 MET A CA 1
ATOM 887 C C . MET A 1 121 ? -9.948 -2.137 -12.133 1.00 98.69 121 MET A C 1
ATOM 889 O O . MET A 1 121 ? -10.997 -2.720 -12.406 1.00 98.69 121 MET A O 1
ATOM 893 N N . ALA A 1 122 ? -9.537 -1.973 -10.872 1.00 98.69 122 ALA A N 1
ATOM 894 C CA . ALA A 1 122 ? -10.270 -2.509 -9.731 1.00 98.69 122 ALA A CA 1
ATOM 895 C C . ALA A 1 122 ? -11.684 -1.929 -9.606 1.00 98.69 122 ALA A C 1
ATOM 897 O O . ALA A 1 122 ? -12.571 -2.651 -9.178 1.00 98.69 122 ALA A O 1
ATOM 898 N N . LYS A 1 123 ? -11.931 -0.679 -10.018 1.00 98.62 123 LYS A N 1
ATOM 899 C CA . LYS A 1 123 ? -13.263 -0.040 -9.985 1.00 98.62 123 LYS A CA 1
ATOM 900 C C . LYS A 1 123 ? -14.131 -0.328 -11.221 1.00 98.62 123 LYS A C 1
ATOM 902 O O . LYS A 1 123 ? -15.306 0.040 -11.247 1.00 98.62 123 LYS A O 1
ATOM 907 N N . LYS A 1 124 ? -13.590 -0.969 -12.263 1.00 97.94 124 LYS A N 1
ATOM 908 C CA . LYS A 1 124 ? -14.267 -1.133 -13.560 1.00 97.94 124 LYS A CA 1
ATOM 909 C C . LYS A 1 124 ? -15.573 -1.934 -13.442 1.00 97.94 124 LYS A C 1
ATOM 911 O O . LYS A 1 124 ? -15.604 -3.094 -13.014 1.00 97.94 124 LYS A O 1
ATOM 916 N N . GLY A 1 125 ? -16.664 -1.324 -13.907 1.00 97.69 125 GLY A N 1
ATOM 917 C CA . GLY A 1 125 ? -17.960 -1.983 -14.089 1.00 97.69 125 GLY A CA 1
ATOM 918 C C . GLY A 1 125 ? -18.767 -2.232 -12.809 1.00 97.69 125 GLY A C 1
ATOM 919 O O . GLY A 1 125 ? -19.619 -3.115 -12.816 1.00 97.69 125 GLY A O 1
ATOM 920 N N . HIS A 1 126 ? -18.515 -1.500 -11.717 1.00 97.94 126 HIS A N 1
ATOM 921 C CA . HIS A 1 126 ? -19.350 -1.550 -10.509 1.00 97.94 126 HIS A CA 1
ATOM 922 C C . HIS A 1 126 ? -19.286 -0.252 -9.689 1.00 97.94 126 HIS A C 1
ATOM 924 O O . HIS A 1 126 ? -18.452 0.614 -9.930 1.00 97.94 126 HIS A O 1
ATOM 930 N N . ARG A 1 127 ? -20.149 -0.141 -8.667 1.00 96.06 127 ARG A N 1
ATOM 931 C CA . ARG A 1 127 ? -20.149 0.968 -7.685 1.00 96.06 127 ARG A CA 1
ATOM 932 C C . ARG A 1 127 ? -19.650 0.570 -6.287 1.00 96.06 127 ARG A C 1
ATOM 934 O O . ARG A 1 127 ? -19.650 1.398 -5.382 1.00 96.06 127 ARG A O 1
ATOM 941 N N . GLY A 1 128 ? -19.252 -0.694 -6.103 1.00 97.25 128 GLY A N 1
ATOM 942 C CA . GLY A 1 128 ? -18.635 -1.178 -4.864 1.00 97.25 128 GLY A CA 1
ATOM 943 C C . GLY A 1 128 ? -17.354 -0.417 -4.502 1.00 97.25 128 GLY A C 1
ATOM 944 O O . GLY A 1 128 ? -16.700 0.158 -5.374 1.00 97.25 128 GLY A O 1
ATOM 945 N N . LYS A 1 129 ? -17.007 -0.420 -3.212 1.00 98.38 129 LYS A N 1
ATOM 946 C CA . LYS A 1 129 ? -15.882 0.345 -2.659 1.00 98.38 129 LYS A CA 1
ATOM 947 C C . LYS A 1 129 ? -14.547 -0.333 -2.942 1.00 98.38 129 LYS A C 1
ATOM 949 O O . LYS A 1 129 ? -14.431 -1.543 -2.747 1.00 98.38 129 LYS A O 1
ATOM 954 N N . VAL A 1 130 ? -13.550 0.443 -3.364 1.00 98.81 130 VAL A N 1
ATOM 955 C CA . VAL A 1 130 ? -12.184 -0.025 -3.640 1.00 98.81 130 VAL A CA 1
ATOM 956 C C . VAL A 1 130 ? -11.187 0.775 -2.816 1.00 98.81 130 VAL A C 1
ATOM 958 O O . VAL A 1 130 ? -11.151 2.001 -2.886 1.00 98.81 130 VAL A O 1
ATOM 961 N N . GLY A 1 131 ? -10.353 0.077 -2.054 1.00 98.75 131 GLY A N 1
ATOM 962 C CA . GLY A 1 131 ? -9.223 0.649 -1.339 1.00 98.75 131 GLY A CA 1
ATOM 963 C C . GLY A 1 131 ? -7.883 0.327 -1.996 1.00 98.75 131 GLY A C 1
ATOM 964 O O . GLY A 1 131 ? -7.776 -0.531 -2.874 1.00 98.75 131 GLY A O 1
ATOM 965 N N . ILE A 1 132 ? -6.831 0.975 -1.507 1.00 98.81 132 ILE A N 1
ATOM 966 C CA . ILE A 1 132 ? -5.444 0.608 -1.796 1.00 98.81 132 ILE A CA 1
ATOM 967 C C . ILE A 1 132 ? -4.659 0.478 -0.493 1.00 98.81 132 ILE A C 1
ATOM 969 O O . ILE A 1 132 ? -4.790 1.297 0.419 1.00 98.81 132 ILE A O 1
ATOM 973 N N . ASN A 1 133 ? -3.829 -0.556 -0.408 1.00 98.06 133 ASN A N 1
ATOM 974 C CA . ASN A 1 133 ? -2.866 -0.706 0.668 1.00 98.06 133 ASN A CA 1
ATOM 975 C C . ASN A 1 133 ? -1.609 0.114 0.375 1.00 98.06 133 ASN A C 1
ATOM 977 O O . ASN A 1 133 ? -0.934 -0.113 -0.630 1.00 98.06 133 ASN A O 1
ATOM 981 N N . VAL A 1 134 ? -1.265 1.017 1.287 1.00 97.38 134 VAL A N 1
ATOM 982 C CA . VAL A 1 134 ? -0.052 1.832 1.234 1.00 97.38 134 VAL A CA 1
ATOM 983 C C . VAL A 1 134 ? 0.925 1.310 2.280 1.00 97.38 134 VAL A C 1
ATOM 985 O O . VAL A 1 134 ? 0.753 1.504 3.485 1.00 97.38 134 VAL A O 1
ATOM 988 N N . MET A 1 135 ? 1.976 0.639 1.810 1.00 92.50 135 MET A N 1
ATOM 989 C CA . MET A 1 135 ? 3.023 0.102 2.673 1.00 92.50 135 MET A CA 1
ATOM 990 C C . MET A 1 135 ? 3.981 1.218 3.093 1.00 92.50 135 MET A C 1
ATOM 992 O O . MET A 1 135 ? 4.865 1.603 2.329 1.00 92.50 135 MET A O 1
ATOM 996 N N . TRP A 1 136 ? 3.836 1.711 4.322 1.00 93.44 136 TRP A N 1
ATOM 997 C CA . TRP A 1 136 ? 4.567 2.880 4.818 1.00 93.44 136 TRP A CA 1
ATOM 998 C C . TRP A 1 136 ? 6.089 2.694 4.794 1.00 93.44 136 TRP A C 1
ATOM 1000 O O . TRP A 1 136 ? 6.838 3.630 4.526 1.00 93.44 136 TRP A O 1
ATOM 1010 N N . LYS A 1 137 ? 6.564 1.458 5.001 1.00 88.56 137 LYS A N 1
ATOM 1011 C CA . LYS A 1 137 ? 7.994 1.120 4.932 1.00 88.56 137 LYS A CA 1
ATOM 1012 C C . LYS A 1 137 ? 8.600 1.282 3.535 1.00 88.56 137 LYS A C 1
ATOM 1014 O O . LYS A 1 137 ? 9.806 1.485 3.430 1.00 88.56 137 LYS A O 1
ATOM 1019 N N . CYS A 1 138 ? 7.789 1.236 2.479 1.00 92.50 138 CYS A N 1
ATOM 1020 C CA . CYS A 1 138 ? 8.217 1.549 1.117 1.00 92.50 138 CYS A CA 1
ATOM 1021 C C . CYS A 1 138 ? 8.184 3.069 0.884 1.00 92.50 138 CYS A C 1
ATOM 1023 O O . CYS A 1 138 ? 7.499 3.554 -0.020 1.00 92.50 138 CYS A O 1
ATOM 1025 N N . ALA A 1 139 ? 8.906 3.815 1.728 1.00 94.19 139 ALA A N 1
ATOM 1026 C CA . ALA A 1 139 ? 8.796 5.268 1.894 1.00 94.19 139 ALA A CA 1
ATOM 1027 C C . ALA A 1 139 ? 8.905 6.058 0.579 1.00 94.19 139 ALA A C 1
ATOM 1029 O O . ALA A 1 139 ? 8.149 7.003 0.348 1.00 94.19 139 ALA A O 1
ATOM 1030 N N . LEU A 1 140 ? 9.795 5.623 -0.318 1.00 95.12 140 LEU A N 1
ATOM 1031 C CA . LEU A 1 140 ? 10.028 6.254 -1.622 1.00 95.12 140 LEU A CA 1
ATOM 1032 C C . LEU A 1 140 ? 8.803 6.184 -2.551 1.00 95.12 140 LEU A C 1
ATOM 1034 O O . LEU A 1 140 ? 8.624 7.049 -3.402 1.00 95.12 140 LEU A O 1
ATOM 1038 N N . SER A 1 141 ? 7.932 5.188 -2.358 1.00 95.81 141 SER A N 1
ATOM 1039 C CA . SER A 1 141 ? 6.704 5.003 -3.140 1.00 95.81 141 SER A CA 1
ATOM 1040 C C . SER A 1 141 ? 5.423 5.472 -2.443 1.00 95.81 141 SER A C 1
ATOM 1042 O O . SER A 1 141 ? 4.380 5.484 -3.091 1.00 95.81 141 SER A O 1
ATOM 1044 N N . VAL A 1 142 ? 5.462 5.866 -1.162 1.00 97.75 142 VAL A N 1
ATOM 1045 C CA . VAL A 1 142 ? 4.255 6.241 -0.393 1.00 97.75 142 VAL A CA 1
ATOM 1046 C C . VAL A 1 142 ? 3.506 7.393 -1.061 1.00 97.75 142 VAL A C 1
ATOM 1048 O O . VAL A 1 142 ? 2.334 7.246 -1.401 1.00 97.75 142 VAL A O 1
ATOM 1051 N N . LEU A 1 143 ? 4.195 8.512 -1.298 1.00 98.25 143 LEU A N 1
ATOM 1052 C CA . LEU A 1 143 ? 3.593 9.710 -1.884 1.00 98.25 143 LEU A CA 1
ATOM 1053 C C . LEU A 1 143 ? 3.023 9.462 -3.294 1.00 98.25 143 LEU A C 1
ATOM 1055 O O . LEU A 1 143 ? 1.833 9.718 -3.485 1.00 98.25 143 LEU A O 1
ATOM 1059 N N . PRO A 1 144 ? 3.791 8.931 -4.274 1.00 98.44 144 PRO A N 1
ATOM 1060 C CA . PRO A 1 144 ? 3.250 8.706 -5.615 1.00 98.44 144 PRO A CA 1
ATOM 1061 C C . PRO A 1 144 ? 2.119 7.666 -5.636 1.00 98.44 144 PRO A C 1
ATOM 1063 O O . PRO A 1 144 ? 1.177 7.814 -6.408 1.00 98.44 144 PRO A O 1
ATOM 1066 N N . THR A 1 145 ? 2.154 6.648 -4.764 1.00 98.69 145 THR A N 1
ATOM 1067 C CA . THR A 1 145 ? 1.063 5.659 -4.664 1.00 98.69 145 THR A CA 1
ATOM 1068 C C . THR A 1 145 ? -0.235 6.311 -4.194 1.00 98.69 145 THR A C 1
ATOM 1070 O O . THR A 1 145 ? -1.283 6.087 -4.801 1.00 98.69 145 THR A O 1
ATOM 1073 N N . ILE A 1 146 ? -0.173 7.140 -3.143 1.00 98.81 146 ILE A N 1
ATOM 1074 C CA . ILE A 1 146 ? -1.342 7.872 -2.640 1.00 98.81 146 ILE A CA 1
ATOM 1075 C C . ILE A 1 146 ? -1.884 8.788 -3.740 1.00 98.81 146 ILE A C 1
ATOM 1077 O O . ILE A 1 146 ? -3.063 8.691 -4.073 1.00 98.81 146 ILE A O 1
ATOM 1081 N N . TYR A 1 147 ? -1.022 9.592 -4.367 1.00 98.81 147 TYR A N 1
ATOM 1082 C CA . TYR A 1 147 ? -1.423 10.512 -5.429 1.00 98.81 147 TYR A CA 1
ATOM 1083 C C . TYR A 1 147 ? -2.116 9.801 -6.600 1.00 98.81 147 TYR A C 1
ATOM 1085 O O . TYR A 1 147 ? -3.248 10.139 -6.948 1.00 98.81 147 TYR A O 1
ATOM 1093 N N . GLY A 1 148 ? -1.490 8.758 -7.149 1.00 98.81 148 GLY A N 1
ATOM 1094 C CA . GLY A 1 148 ? -2.048 7.994 -8.264 1.00 98.81 148 GLY A CA 1
ATOM 1095 C C . GLY A 1 148 ? -3.390 7.345 -7.934 1.00 98.81 148 GLY A C 1
ATOM 1096 O O . GLY A 1 148 ? -4.327 7.405 -8.727 1.00 98.81 148 GLY A O 1
ATOM 1097 N N . SER A 1 149 ? -3.515 6.775 -6.733 1.00 98.81 149 SER A N 1
ATOM 1098 C CA . SER A 1 149 ? -4.772 6.170 -6.284 1.00 98.81 149 SER A CA 1
ATOM 1099 C C . SER A 1 149 ? -5.895 7.193 -6.079 1.00 98.81 149 SER A C 1
ATOM 1101 O O . SER A 1 149 ? -7.049 6.908 -6.400 1.00 98.81 149 SER A O 1
ATOM 1103 N N . MET A 1 150 ? -5.572 8.401 -5.604 1.00 98.81 150 MET A N 1
ATOM 1104 C CA . MET A 1 150 ? -6.543 9.485 -5.445 1.00 98.81 150 MET A CA 1
ATOM 1105 C C . MET A 1 150 ? -7.060 9.978 -6.794 1.00 98.81 150 MET A C 1
ATOM 1107 O O . MET A 1 150 ? -8.264 10.154 -6.932 1.00 98.81 150 MET A O 1
ATOM 1111 N N . LEU A 1 151 ? -6.191 10.114 -7.802 1.00 98.69 151 LEU A N 1
ATOM 1112 C CA . LEU A 1 151 ? -6.606 10.455 -9.169 1.00 98.69 151 LEU A CA 1
ATOM 1113 C C . LEU A 1 151 ? -7.532 9.395 -9.789 1.00 98.69 151 LEU A C 1
ATOM 1115 O O . LEU A 1 151 ? -8.335 9.717 -10.658 1.00 98.69 151 LEU A O 1
ATOM 1119 N N . ALA A 1 152 ? -7.447 8.137 -9.344 1.00 98.50 152 ALA A N 1
ATOM 1120 C CA . ALA A 1 152 ? -8.361 7.064 -9.746 1.00 98.50 152 ALA A CA 1
ATOM 1121 C C . ALA A 1 152 ? -9.656 7.016 -8.907 1.00 98.50 152 ALA A C 1
ATOM 1123 O O . ALA A 1 152 ? -10.480 6.115 -9.083 1.00 98.50 152 ALA A O 1
ATOM 1124 N N . GLY A 1 153 ? -9.838 7.954 -7.972 1.00 98.31 153 GLY A N 1
ATOM 1125 C CA . GLY A 1 153 ? -10.997 8.017 -7.087 1.00 98.31 153 GLY A CA 1
ATOM 1126 C C . GLY A 1 153 ? -11.063 6.861 -6.087 1.00 98.31 153 GLY A C 1
ATOM 1127 O O . GLY A 1 153 ? -12.141 6.301 -5.880 1.00 98.31 153 GLY A O 1
ATOM 1128 N N . VAL A 1 154 ? -9.931 6.440 -5.508 1.00 98.75 154 VAL A N 1
ATOM 1129 C CA . VAL A 1 154 ? -9.903 5.392 -4.470 1.00 98.75 154 VAL A CA 1
ATOM 1130 C C . VAL A 1 154 ? -10.806 5.751 -3.280 1.00 98.75 154 VAL A C 1
ATOM 1132 O O . VAL A 1 154 ? -10.842 6.894 -2.839 1.00 98.75 154 VAL A O 1
ATOM 1135 N N . ASP A 1 155 ? -11.538 4.774 -2.740 1.00 98.75 155 ASP A N 1
ATOM 1136 C CA . ASP A 1 155 ? -12.482 4.993 -1.636 1.00 98.75 155 ASP A CA 1
ATOM 1137 C C . ASP A 1 155 ? -11.804 4.944 -0.255 1.00 98.75 155 ASP A C 1
ATOM 1139 O O . ASP A 1 155 ? -12.295 5.547 0.701 1.00 98.75 155 ASP A O 1
ATOM 1143 N N . ALA A 1 156 ? -10.688 4.218 -0.127 1.00 98.75 156 ALA A N 1
ATOM 1144 C CA . ALA A 1 156 ? -9.980 4.041 1.140 1.00 98.75 156 ALA A CA 1
ATOM 1145 C C . ALA A 1 156 ? -8.458 3.907 0.966 1.00 98.75 156 ALA A C 1
ATOM 1147 O O . ALA A 1 156 ? -7.979 3.143 0.126 1.00 98.75 156 ALA A O 1
ATOM 1148 N N . LEU A 1 157 ? -7.699 4.595 1.819 1.00 98.81 157 LEU A N 1
ATOM 1149 C CA . LEU A 1 157 ? -6.264 4.386 2.004 1.00 98.81 157 LEU A CA 1
ATOM 1150 C C . LEU A 1 157 ? -6.059 3.509 3.240 1.00 98.81 157 LEU A C 1
ATOM 1152 O O . LEU A 1 157 ? -6.308 3.945 4.366 1.00 98.81 157 LEU A O 1
ATOM 1156 N N . VAL A 1 158 ? -5.607 2.276 3.026 1.00 98.44 158 VAL A N 1
ATOM 1157 C CA . VAL A 1 158 ? -5.314 1.315 4.095 1.00 98.44 158 VAL A CA 1
ATOM 1158 C C . VAL A 1 158 ? -3.805 1.321 4.330 1.00 98.44 158 VAL A C 1
ATOM 1160 O O . VAL A 1 158 ? -3.042 0.897 3.468 1.00 98.44 158 VAL A O 1
ATOM 1163 N N . CYS A 1 159 ? -3.338 1.856 5.454 1.00 96.50 159 CYS A N 1
ATOM 1164 C CA . CYS A 1 159 ? -1.912 2.149 5.646 1.00 96.50 159 CYS A CA 1
ATOM 1165 C C . CYS A 1 159 ? -1.289 1.242 6.706 1.00 96.50 159 CYS A C 1
ATOM 1167 O O . CYS A 1 159 ? -1.624 1.367 7.880 1.00 96.50 159 CYS A O 1
ATOM 1169 N N . GLY A 1 160 ? -0.353 0.375 6.313 1.00 91.12 160 GLY A N 1
ATOM 1170 C CA . GLY A 1 160 ? 0.333 -0.557 7.217 1.00 91.12 160 GLY A CA 1
ATOM 1171 C C . GLY A 1 160 ? 1.858 -0.494 7.143 1.00 91.12 160 GLY A C 1
ATOM 1172 O O . GLY A 1 160 ? 2.437 0.319 6.423 1.00 91.12 160 GLY A O 1
ATOM 1173 N N . ALA A 1 161 ? 2.526 -1.385 7.887 1.00 86.12 161 ALA A N 1
ATOM 1174 C CA . ALA A 1 161 ? 3.992 -1.476 7.979 1.00 86.12 161 ALA A CA 1
ATOM 1175 C C . ALA A 1 161 ? 4.689 -0.163 8.407 1.00 86.12 161 ALA A C 1
ATOM 1177 O O . ALA A 1 161 ? 5.789 0.160 7.958 1.00 86.12 161 ALA A O 1
ATOM 1178 N N . GLY A 1 162 ? 4.037 0.602 9.277 1.00 85.75 162 GLY A N 1
ATOM 1179 C CA . GLY A 1 162 ? 4.505 1.868 9.834 1.00 85.75 162 GLY A CA 1
ATOM 1180 C C . GLY A 1 162 ? 3.344 2.604 10.493 1.00 85.75 162 GLY A C 1
ATOM 1181 O O . GLY A 1 162 ? 2.219 2.111 10.479 1.00 85.75 162 GLY A O 1
ATOM 1182 N N . VAL A 1 163 ? 3.610 3.767 11.092 1.00 86.62 163 VAL A N 1
ATOM 1183 C CA . VAL A 1 163 ? 2.565 4.567 11.747 1.00 86.62 163 VAL A CA 1
ATOM 1184 C C . VAL A 1 163 ? 2.369 5.852 10.945 1.00 86.62 163 VAL A C 1
ATOM 1186 O O . VAL A 1 163 ? 3.252 6.710 11.000 1.00 86.62 163 VAL A O 1
ATOM 1189 N N . PRO A 1 164 ? 1.263 5.978 10.189 1.00 93.81 164 PRO A N 1
ATOM 1190 C CA . PRO A 1 164 ? 1.100 6.992 9.152 1.00 93.81 164 PRO A CA 1
ATOM 1191 C C . PRO A 1 164 ? 0.700 8.350 9.747 1.00 93.81 164 PRO A C 1
ATOM 1193 O O . PRO A 1 164 ? -0.434 8.808 9.603 1.00 93.81 164 PRO A O 1
ATOM 1196 N N . MET A 1 165 ? 1.625 8.987 10.467 1.00 95.88 165 MET A N 1
ATOM 1197 C CA . MET A 1 165 ? 1.348 10.229 11.192 1.00 95.88 165 MET A CA 1
ATOM 1198 C C . MET A 1 165 ? 0.964 11.365 10.260 1.00 95.88 165 MET A C 1
ATOM 1200 O O . MET A 1 165 ? 0.048 12.108 10.575 1.00 95.88 165 MET A O 1
ATOM 1204 N N . GLU A 1 166 ? 1.614 11.462 9.108 1.00 97.00 166 GLU A N 1
ATOM 1205 C CA . GLU A 1 166 ? 1.464 12.564 8.165 1.00 97.00 166 GLU A CA 1
ATOM 1206 C C . GLU A 1 166 ? 0.314 12.374 7.172 1.00 97.00 166 GLU A C 1
ATOM 1208 O O . GLU A 1 166 ? 0.059 13.263 6.365 1.00 97.00 166 GLU A O 1
ATOM 1213 N N . LEU A 1 167 ? -0.394 11.240 7.218 1.00 98.06 167 LEU A N 1
ATOM 1214 C CA . LEU A 1 167 ? -1.369 10.847 6.199 1.00 98.06 167 LEU A CA 1
ATOM 1215 C C . LEU A 1 167 ? -2.463 11.893 5.906 1.00 98.06 167 LEU A C 1
ATOM 1217 O O . LEU A 1 167 ? -2.682 12.153 4.723 1.00 98.06 167 LEU A O 1
ATOM 1221 N N . PRO A 1 168 ? -3.118 12.540 6.895 1.00 98.31 168 PRO A N 1
ATOM 1222 C CA . PRO A 1 168 ? -4.112 13.572 6.598 1.00 98.31 168 PRO A CA 1
ATOM 1223 C C . PRO A 1 168 ? -3.489 14.771 5.883 1.00 98.31 168 PRO A C 1
ATOM 1225 O O . PRO A 1 168 ? -4.045 15.262 4.905 1.00 98.31 168 PRO A O 1
ATOM 1228 N N . GLY A 1 169 ? -2.300 15.194 6.326 1.00 98.12 169 GLY A N 1
ATOM 1229 C CA . GLY A 1 169 ? -1.542 16.270 5.692 1.00 98.12 169 GLY A CA 1
ATOM 1230 C C . GLY A 1 169 ? -1.115 15.926 4.265 1.00 98.12 169 GLY A C 1
ATOM 1231 O O . GLY A 1 169 ? -1.229 16.771 3.386 1.00 98.12 169 GLY A O 1
ATOM 1232 N N . ILE A 1 170 ? -0.696 14.680 4.008 1.00 98.56 170 ILE A N 1
ATOM 1233 C CA . ILE A 1 170 ? -0.376 14.198 2.654 1.00 98.56 170 ILE A CA 1
ATOM 1234 C C . ILE A 1 170 ? -1.604 14.320 1.746 1.00 98.56 170 ILE A C 1
ATOM 1236 O O . ILE A 1 170 ? -1.511 14.895 0.664 1.00 98.56 170 ILE A O 1
ATOM 1240 N N . VAL A 1 171 ? -2.759 13.810 2.187 1.00 98.50 171 VAL A N 1
ATOM 1241 C CA . VAL A 1 171 ? -4.004 13.855 1.403 1.00 98.50 171 VAL A CA 1
ATOM 1242 C C . VAL A 1 171 ? -4.443 15.298 1.152 1.00 98.50 171 VAL A C 1
ATOM 1244 O O . VAL A 1 171 ? -4.791 15.634 0.021 1.00 98.50 171 VAL A O 1
ATOM 1247 N N . ALA A 1 172 ? -4.385 16.163 2.167 1.00 98.06 172 ALA A N 1
ATOM 1248 C CA . ALA A 1 172 ? -4.731 17.575 2.033 1.00 98.06 172 ALA A CA 1
ATOM 1249 C C . ALA A 1 172 ? -3.808 18.308 1.044 1.00 98.06 172 ALA A C 1
ATOM 1251 O O . ALA A 1 172 ? -4.298 19.002 0.154 1.00 98.06 172 ALA A O 1
ATOM 1252 N N . SER A 1 173 ? -2.489 18.112 1.143 1.00 98.19 173 SER A N 1
ATOM 1253 C CA . SER A 1 173 ? -1.515 18.725 0.231 1.00 98.19 173 SER A CA 1
ATOM 1254 C C . SER A 1 173 ? -1.687 18.253 -1.212 1.00 98.19 173 SER A C 1
ATOM 1256 O O . SER A 1 173 ? -1.666 19.081 -2.118 1.00 98.19 173 SER A O 1
ATOM 1258 N N . ILE A 1 174 ? -1.935 16.955 -1.431 1.00 98.50 174 ILE A N 1
ATOM 1259 C CA . ILE A 1 174 ? -2.210 16.413 -2.769 1.00 98.50 174 ILE A CA 1
ATOM 1260 C C . ILE A 1 174 ? -3.487 17.026 -3.356 1.00 98.50 174 ILE A C 1
ATOM 1262 O O . ILE A 1 174 ? -3.479 17.461 -4.504 1.00 98.50 174 ILE A O 1
ATOM 1266 N N . ARG A 1 175 ? -4.575 17.117 -2.574 1.00 97.94 175 ARG A N 1
ATOM 1267 C CA . ARG A 1 175 ? -5.822 17.767 -3.027 1.00 97.94 175 ARG A CA 1
ATOM 1268 C C . ARG A 1 175 ? -5.626 19.243 -3.362 1.00 97.94 175 ARG A C 1
ATOM 1270 O O . ARG A 1 175 ? -6.293 19.743 -4.257 1.00 97.94 175 ARG A O 1
ATOM 1277 N N . ALA A 1 176 ? -4.723 19.918 -2.658 1.00 97.62 176 ALA A N 1
ATOM 1278 C CA . ALA A 1 176 ? -4.367 21.307 -2.913 1.00 97.62 176 ALA A CA 1
ATOM 1279 C C . ALA A 1 176 ? -3.342 21.487 -4.051 1.00 97.62 176 ALA A C 1
ATOM 1281 O O . ALA A 1 176 ? -2.911 22.613 -4.276 1.00 97.62 176 ALA A O 1
ATOM 1282 N N . GLY A 1 177 ? -2.913 20.410 -4.724 1.00 97.75 177 GLY A N 1
ATOM 1283 C CA . GLY A 1 177 ? -1.920 20.472 -5.800 1.00 97.75 177 GLY A CA 1
ATOM 1284 C C . GLY A 1 177 ? -0.533 20.927 -5.345 1.00 97.75 177 GLY A C 1
ATOM 1285 O O . GLY A 1 177 ? 0.194 21.539 -6.115 1.00 97.75 177 GLY A O 1
ATOM 1286 N N . LYS A 1 178 ? -0.163 20.677 -4.085 1.00 98.19 178 LYS A N 1
ATOM 1287 C CA . LYS A 1 178 ? 1.112 21.134 -3.519 1.00 98.19 178 LYS A CA 1
ATOM 1288 C C . LYS A 1 178 ? 2.172 20.048 -3.580 1.00 98.19 178 LYS A C 1
ATOM 1290 O O . LYS A 1 178 ? 1.900 18.898 -3.241 1.00 98.19 178 LYS A O 1
ATOM 1295 N N . ASP A 1 179 ? 3.396 20.446 -3.909 1.00 97.69 179 ASP A N 1
ATOM 1296 C CA . ASP A 1 179 ? 4.583 19.612 -3.741 1.00 97.69 179 ASP A CA 1
ATOM 1297 C C . ASP A 1 179 ? 4.743 19.165 -2.280 1.00 97.69 179 ASP A C 1
ATOM 1299 O O . ASP A 1 179 ? 4.411 19.886 -1.335 1.00 97.69 179 ASP A O 1
ATOM 1303 N N . LEU A 1 180 ? 5.262 17.952 -2.091 1.00 97.31 180 LEU A N 1
ATOM 1304 C CA . LEU A 1 180 ? 5.427 17.330 -0.781 1.00 97.31 180 LEU A CA 1
ATOM 1305 C C . LEU A 1 180 ? 6.885 16.939 -0.555 1.00 97.31 180 LEU A C 1
ATOM 1307 O O . LEU A 1 180 ? 7.528 16.384 -1.445 1.00 97.31 180 LEU A O 1
ATOM 1311 N N . SER A 1 181 ? 7.382 17.156 0.662 1.00 95.81 181 SER A N 1
ATOM 1312 C CA . SER A 1 181 ? 8.711 16.716 1.093 1.00 95.81 181 SER A CA 1
ATOM 1313 C C . SER A 1 181 ? 8.711 16.366 2.582 1.00 95.81 181 SER A C 1
ATOM 1315 O O . SER A 1 181 ? 8.124 17.086 3.389 1.00 95.81 181 SER A O 1
ATOM 1317 N N . TYR A 1 182 ? 9.358 15.257 2.945 1.00 95.12 182 TYR A N 1
ATOM 1318 C CA . TYR A 1 182 ? 9.483 14.770 4.321 1.00 95.12 182 TYR A CA 1
ATOM 1319 C C . TYR A 1 182 ? 10.915 14.323 4.608 1.00 95.12 182 TYR A C 1
ATOM 1321 O O . TYR A 1 182 ? 11.478 13.529 3.853 1.00 95.12 182 TYR A O 1
ATOM 1329 N N . THR A 1 183 ? 11.459 14.771 5.741 1.00 92.75 183 THR A N 1
ATOM 1330 C CA . THR A 1 183 ? 12.889 14.685 6.077 1.00 92.75 183 THR A CA 1
ATOM 1331 C C . THR A 1 183 ? 13.083 14.245 7.540 1.00 92.75 183 THR A C 1
ATOM 1333 O O . THR A 1 183 ? 13.374 15.087 8.390 1.00 92.75 183 THR A O 1
ATOM 1336 N N . PRO A 1 184 ? 12.913 12.956 7.898 1.00 90.62 184 PRO A N 1
ATOM 1337 C CA . PRO A 1 184 ? 12.365 11.836 7.126 1.00 90.62 184 PRO A CA 1
ATOM 1338 C C . PRO A 1 184 ? 10.837 11.702 7.253 1.00 90.62 184 PRO A C 1
ATOM 1340 O O . PRO A 1 184 ? 10.210 12.306 8.120 1.00 90.62 184 PRO A O 1
ATOM 1343 N N . LEU A 1 185 ? 10.240 10.817 6.448 1.00 92.00 185 LEU A N 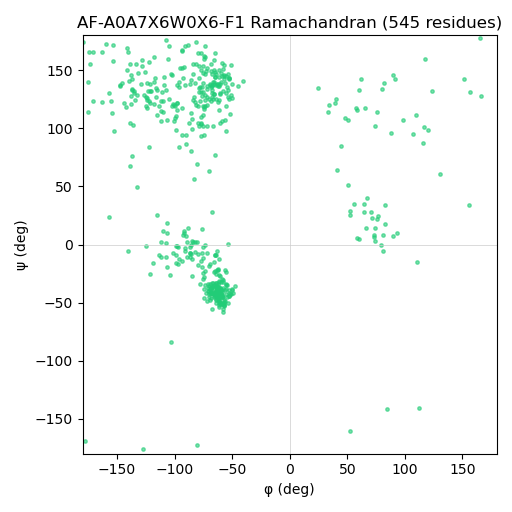1
ATOM 1344 C CA . LEU A 1 185 ? 8.877 10.331 6.691 1.00 92.00 185 LEU A CA 1
ATOM 1345 C C . LEU A 1 185 ? 8.837 9.505 7.989 1.00 92.00 185 LEU A C 1
ATOM 1347 O O . LEU A 1 185 ? 9.646 8.579 8.157 1.00 92.00 185 LEU A O 1
ATOM 1351 N N . THR A 1 186 ? 7.898 9.801 8.898 1.00 89.88 186 THR A N 1
ATOM 1352 C CA . THR A 1 186 ? 7.859 9.203 10.245 1.00 89.88 186 THR A CA 1
ATOM 1353 C C . THR A 1 186 ? 7.959 7.676 10.213 1.00 89.88 186 THR A C 1
ATOM 1355 O O . THR A 1 186 ? 7.174 6.985 9.564 1.00 89.88 186 THR A O 1
ATOM 1358 N N . GLY A 1 187 ? 8.921 7.132 10.969 1.00 85.06 187 GLY A N 1
ATOM 1359 C CA . GLY A 1 187 ? 9.116 5.688 11.148 1.00 85.06 187 GLY A CA 1
ATOM 1360 C C . GLY A 1 187 ? 9.869 4.975 10.017 1.00 85.06 187 GLY A C 1
ATOM 1361 O O . GLY A 1 187 ? 9.942 3.740 10.021 1.00 85.06 187 GLY A O 1
ATOM 1362 N N . THR A 1 188 ? 10.426 5.716 9.053 1.00 87.12 188 THR A N 1
ATOM 1363 C CA . THR A 1 188 ? 11.092 5.132 7.874 1.00 87.12 188 THR A CA 1
ATOM 1364 C C . THR A 1 188 ? 12.574 5.475 7.726 1.00 87.12 188 THR A C 1
ATOM 1366 O O . THR A 1 188 ? 13.247 4.806 6.943 1.00 87.12 188 THR A O 1
ATOM 1369 N N . ASP A 1 189 ? 13.077 6.486 8.442 1.00 89.56 189 ASP A N 1
ATOM 1370 C CA . ASP A 1 189 ? 14.444 7.028 8.301 1.00 89.56 189 ASP A CA 1
ATOM 1371 C C . ASP A 1 189 ? 14.807 7.392 6.849 1.00 89.56 189 ASP A C 1
ATOM 1373 O O . ASP A 1 189 ? 15.965 7.346 6.443 1.00 89.56 189 ASP A O 1
ATOM 1377 N N . THR A 1 190 ? 13.794 7.683 6.033 1.00 93.12 190 THR A N 1
ATOM 1378 C CA . THR A 1 190 ? 13.938 7.903 4.597 1.00 93.12 190 THR A CA 1
ATOM 1379 C C . THR A 1 190 ? 13.317 9.236 4.230 1.00 93.12 190 THR A C 1
ATOM 1381 O O . THR A 1 190 ? 12.173 9.521 4.597 1.00 93.12 190 THR A O 1
ATOM 1384 N N . HIS A 1 191 ? 14.082 10.053 3.515 1.00 94.00 191 HIS A N 1
ATOM 1385 C CA . HIS A 1 191 ? 13.593 11.299 2.958 1.00 94.00 191 HIS A CA 1
ATOM 1386 C C . HIS A 1 191 ? 12.802 10.988 1.691 1.00 94.00 191 HIS A C 1
ATOM 1388 O O . HIS A 1 191 ? 13.207 10.168 0.865 1.00 94.00 191 HIS A O 1
ATOM 1394 N N . THR A 1 192 ? 11.639 11.608 1.545 1.00 93.38 192 THR A N 1
ATOM 1395 C CA . THR A 1 192 ? 10.772 11.391 0.386 1.00 93.38 192 THR A CA 1
ATOM 1396 C C . THR A 1 192 ? 10.219 12.715 -0.093 1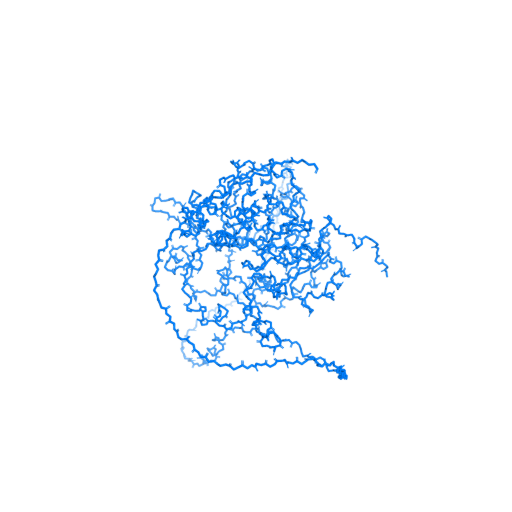.00 93.38 192 THR A C 1
ATOM 1398 O O . THR A 1 192 ? 9.913 13.595 0.707 1.00 93.38 192 THR A O 1
ATOM 1401 N N . HIS A 1 193 ? 10.110 12.851 -1.408 1.00 94.56 193 HIS A N 1
ATOM 1402 C CA . HIS A 1 193 ? 9.589 14.045 -2.053 1.00 94.56 193 HIS A CA 1
ATOM 1403 C C . HIS A 1 193 ? 8.725 13.658 -3.246 1.00 94.56 193 HIS A C 1
ATOM 1405 O O . HIS A 1 193 ? 8.976 12.635 -3.896 1.00 94.56 193 HIS A O 1
ATOM 1411 N N . LEU A 1 194 ? 7.741 14.486 -3.556 1.00 96.25 194 LEU A N 1
ATOM 1412 C CA . LEU A 1 194 ? 6.873 14.338 -4.709 1.00 96.25 194 LEU A CA 1
ATOM 1413 C C . LEU A 1 194 ? 6.536 15.730 -5.249 1.00 96.25 194 LEU A C 1
ATOM 1415 O O . LEU A 1 194 ? 5.969 16.537 -4.516 1.00 96.25 194 LEU A O 1
ATOM 1419 N N . SER A 1 195 ? 6.870 15.970 -6.517 1.00 95.88 195 SER A N 1
ATOM 1420 C CA . SER A 1 195 ? 6.515 17.202 -7.226 1.00 95.88 195 SER A CA 1
ATOM 1421 C C . SER A 1 195 ? 5.317 16.959 -8.129 1.00 95.88 195 SER A C 1
ATOM 1423 O O . SER A 1 195 ? 5.369 16.066 -8.975 1.00 95.88 195 SER A O 1
ATOM 1425 N N . ILE A 1 196 ? 4.247 17.713 -7.888 1.00 97.25 196 ILE A N 1
ATOM 1426 C CA . ILE A 1 196 ? 2.937 17.592 -8.550 1.00 97.25 196 ILE A CA 1
ATOM 1427 C C . ILE A 1 196 ? 2.296 18.948 -8.841 1.00 97.25 196 ILE A C 1
ATOM 1429 O O . ILE A 1 196 ? 1.250 18.977 -9.476 1.00 97.25 196 ILE A O 1
ATOM 1433 N N . ALA A 1 197 ? 2.886 20.062 -8.398 1.00 97.19 197 ALA A N 1
ATOM 1434 C CA . ALA A 1 197 ? 2.329 21.388 -8.651 1.00 97.19 197 ALA A CA 1
ATOM 1435 C C . ALA A 1 197 ? 2.171 21.677 -10.153 1.00 97.19 197 ALA A C 1
ATOM 1437 O O . ALA A 1 197 ? 1.165 22.241 -10.565 1.00 97.19 197 ALA A O 1
ATOM 1438 N N . GLU A 1 198 ? 3.120 21.217 -10.974 1.00 95.88 198 GLU A N 1
ATOM 1439 C CA . GLU A 1 198 ? 3.057 21.339 -12.439 1.00 95.88 198 GLU A CA 1
ATOM 1440 C C . GLU A 1 198 ? 1.923 20.523 -13.076 1.00 95.88 198 GLU A C 1
ATOM 1442 O O . GLU A 1 198 ? 1.492 20.849 -14.179 1.00 95.88 198 GLU A O 1
ATOM 1447 N N . ASP A 1 199 ? 1.440 19.469 -12.408 1.00 96.38 199 ASP A N 1
ATOM 1448 C CA . ASP A 1 199 ? 0.313 18.680 -12.911 1.00 96.38 199 ASP A CA 1
ATOM 1449 C C . ASP A 1 199 ? -1.027 19.415 -12.713 1.00 96.38 199 ASP A C 1
ATOM 1451 O O . ASP A 1 199 ? -2.011 19.040 -13.341 1.00 96.38 199 ASP A O 1
ATOM 1455 N N . ASP A 1 200 ? -1.080 20.410 -11.815 1.00 96.56 200 ASP A N 1
ATOM 1456 C CA . ASP A 1 200 ? -2.302 21.071 -11.330 1.00 96.56 200 ASP A CA 1
ATOM 1457 C C . ASP A 1 200 ? -3.464 20.084 -11.062 1.00 96.56 200 ASP A C 1
ATOM 1459 O O . ASP A 1 200 ? -4.502 20.102 -11.729 1.00 96.56 200 ASP A O 1
ATOM 1463 N N . PRO A 1 201 ? -3.327 19.154 -10.093 1.00 97.25 201 PRO A N 1
ATOM 1464 C CA . PRO A 1 201 ? -4.333 18.117 -9.881 1.00 97.25 201 PRO A CA 1
ATOM 1465 C C . PRO A 1 201 ? -5.561 18.592 -9.101 1.00 97.25 201 PRO A C 1
ATOM 1467 O O . PRO A 1 201 ? -6.534 17.839 -8.983 1.00 97.25 201 PRO A O 1
ATOM 1470 N N . ALA A 1 202 ? -5.545 19.809 -8.550 1.00 97.81 202 ALA A N 1
ATOM 1471 C CA . ALA A 1 202 ? -6.612 20.306 -7.687 1.00 97.81 202 ALA A CA 1
ATOM 1472 C C . ALA A 1 202 ? -7.993 20.319 -8.381 1.00 97.81 202 ALA A C 1
ATOM 1474 O O . ALA A 1 202 ? -8.942 19.810 -7.779 1.00 97.81 202 ALA A O 1
ATOM 1475 N N . PRO A 1 203 ? -8.148 20.765 -9.648 1.00 97.62 203 PRO A N 1
ATOM 1476 C CA . PRO A 1 203 ? -9.431 20.710 -10.354 1.00 97.62 203 PRO A CA 1
ATOM 1477 C C . PRO A 1 203 ? -9.958 19.284 -10.571 1.00 97.62 203 PRO A C 1
ATOM 1479 O O . PRO A 1 203 ? -11.167 19.051 -10.501 1.00 97.62 203 PRO A O 1
ATOM 1482 N N . VAL A 1 204 ? -9.065 18.316 -10.809 1.00 96.94 204 VAL A N 1
ATOM 1483 C CA . VAL A 1 204 ? -9.430 16.899 -10.973 1.00 96.94 204 VAL A CA 1
ATOM 1484 C C . VAL A 1 204 ? -9.913 16.327 -9.640 1.00 96.94 204 VAL A C 1
ATOM 1486 O O . VAL A 1 204 ? -10.977 15.711 -9.568 1.00 96.94 204 VAL A O 1
ATOM 1489 N N . LEU A 1 205 ? -9.157 16.571 -8.569 1.00 97.62 205 LEU A N 1
ATOM 1490 C CA . LEU A 1 205 ? -9.424 16.029 -7.236 1.00 97.62 205 LEU A CA 1
ATOM 1491 C C . LEU A 1 205 ? -10.588 16.725 -6.518 1.00 97.62 205 LEU A C 1
ATOM 1493 O O . LEU A 1 205 ? -11.232 16.104 -5.673 1.00 97.62 205 LEU A O 1
ATOM 1497 N N . ALA A 1 206 ? -10.903 17.977 -6.861 1.00 96.56 206 ALA A N 1
ATOM 1498 C CA . ALA A 1 206 ? -12.056 18.703 -6.325 1.00 96.56 206 ALA A CA 1
ATOM 1499 C C . ALA A 1 206 ? -13.390 18.011 -6.648 1.00 96.56 206 ALA A C 1
ATOM 1501 O O . ALA A 1 206 ? -14.344 18.123 -5.883 1.00 96.56 206 ALA A O 1
ATOM 1502 N N . ARG A 1 207 ? -13.445 17.250 -7.748 1.00 94.25 207 ARG A N 1
ATOM 1503 C CA . ARG A 1 207 ? -14.622 16.477 -8.183 1.00 94.25 207 ARG A CA 1
ATOM 1504 C C . ARG A 1 207 ? -14.717 15.094 -7.535 1.00 94.25 207 ARG A C 1
ATOM 1506 O O . ARG A 1 207 ? -15.624 14.330 -7.853 1.00 94.25 207 ARG A O 1
ATOM 1513 N N . MET A 1 208 ? -13.760 14.745 -6.680 1.00 94.25 208 MET A N 1
ATOM 1514 C CA . MET A 1 208 ? -13.651 13.431 -6.058 1.00 94.25 208 MET A CA 1
ATOM 1515 C C . MET A 1 208 ? -13.786 13.546 -4.544 1.00 94.25 208 MET A C 1
ATOM 1517 O O . MET A 1 208 ? -13.207 14.437 -3.908 1.00 94.25 208 MET A O 1
ATOM 1521 N N . GLU A 1 209 ? -14.492 12.588 -3.954 1.00 93.06 209 GLU A N 1
ATOM 1522 C CA . GLU A 1 209 ? -14.535 12.426 -2.504 1.00 93.06 209 GLU A CA 1
ATOM 1523 C C . GLU A 1 209 ? -13.133 12.115 -1.953 1.00 93.06 209 GLU A C 1
ATOM 1525 O O . GLU A 1 209 ? -12.392 11.329 -2.555 1.00 93.06 209 GLU A O 1
ATOM 1530 N N . PRO A 1 210 ? -12.728 12.711 -0.818 1.00 95.25 210 PRO A N 1
ATOM 1531 C CA . PRO A 1 210 ? -11.513 12.303 -0.131 1.00 95.25 210 PRO A CA 1
ATOM 1532 C C . PRO A 1 210 ? -11.586 10.824 0.284 1.00 95.25 210 PRO A C 1
ATOM 1534 O O . PRO A 1 210 ? -12.624 10.372 0.782 1.00 95.25 210 PRO A O 1
ATOM 1537 N N . PRO A 1 211 ? -10.489 10.060 0.150 1.00 98.06 211 PRO A N 1
ATOM 1538 C CA . PRO A 1 211 ? -10.487 8.670 0.570 1.00 98.06 211 PRO A CA 1
ATOM 1539 C C . PRO A 1 211 ? -10.601 8.562 2.091 1.00 98.06 211 PRO A C 1
ATOM 1541 O O . PRO A 1 211 ? -10.041 9.363 2.845 1.00 98.06 211 PRO A O 1
ATOM 1544 N N . LYS A 1 212 ? -11.274 7.513 2.561 1.00 98.44 212 LYS A N 1
ATOM 1545 C CA . LYS A 1 212 ? -11.310 7.183 3.987 1.00 98.44 212 LYS A CA 1
ATOM 1546 C C . LYS A 1 212 ? -9.929 6.710 4.446 1.00 98.44 212 LYS A C 1
ATOM 1548 O O . LYS A 1 212 ? -9.276 5.922 3.765 1.00 98.44 212 LYS A O 1
ATOM 1553 N N . LEU A 1 213 ? -9.476 7.191 5.602 1.00 98.56 213 LEU A N 1
ATOM 1554 C CA . LEU A 1 213 ? -8.143 6.889 6.130 1.00 98.56 213 LEU A CA 1
ATOM 1555 C C . LEU A 1 213 ? -8.230 5.753 7.150 1.00 98.56 213 LEU A C 1
ATOM 1557 O O . LEU A 1 213 ? -8.874 5.918 8.190 1.00 98.56 213 LEU A O 1
ATOM 1561 N N . LEU A 1 214 ? -7.599 4.616 6.845 1.00 98.38 214 LEU A N 1
ATOM 1562 C CA . LEU A 1 214 ? -7.626 3.399 7.658 1.00 98.38 214 LEU A CA 1
ATOM 1563 C C . LEU A 1 214 ? -6.197 2.975 8.058 1.00 98.38 214 LEU A C 1
ATOM 1565 O O . LEU A 1 214 ? -5.585 2.137 7.388 1.00 98.38 214 LEU A O 1
ATOM 1569 N N . PRO A 1 215 ? -5.620 3.539 9.135 1.00 97.56 215 PRO A N 1
ATOM 1570 C CA . PRO A 1 215 ? -4.346 3.074 9.672 1.00 97.56 215 PRO A CA 1
ATOM 1571 C C . PRO A 1 215 ? -4.454 1.647 10.229 1.00 97.56 215 PRO A C 1
ATOM 1573 O O . PRO A 1 215 ? -5.323 1.363 11.058 1.00 97.56 215 PRO A O 1
ATOM 1576 N N . ILE A 1 216 ? -3.533 0.774 9.818 1.00 94.81 216 ILE A N 1
ATOM 1577 C CA . ILE A 1 216 ? -3.307 -0.537 10.430 1.00 94.81 216 ILE A CA 1
ATOM 1578 C C . ILE A 1 216 ? -2.384 -0.349 11.635 1.00 94.81 216 ILE A C 1
ATOM 1580 O O . ILE A 1 216 ? -1.288 0.203 11.525 1.00 94.81 216 ILE A O 1
ATOM 1584 N N . VAL A 1 217 ? -2.834 -0.803 12.798 1.00 91.25 217 VAL A N 1
ATOM 1585 C CA . VAL A 1 217 ? -2.179 -0.592 14.091 1.00 91.25 217 VAL A CA 1
ATOM 1586 C C . VAL A 1 217 ? -2.206 -1.874 14.908 1.00 91.25 217 VAL A C 1
ATOM 1588 O O . VAL A 1 217 ? -3.159 -2.641 14.848 1.00 91.25 217 VAL A O 1
ATOM 1591 N N . SER A 1 218 ? -1.157 -2.093 15.698 1.00 86.44 218 SER A N 1
ATOM 1592 C CA . SER A 1 218 ? -0.963 -3.346 16.434 1.00 86.44 218 SER A CA 1
ATOM 1593 C C . SER A 1 218 ? -1.099 -3.218 17.952 1.00 86.44 218 SER A C 1
ATOM 1595 O O . SER A 1 218 ? -0.820 -4.173 18.666 1.00 86.44 218 SER A O 1
ATOM 1597 N N . ASN A 1 219 ? -1.422 -2.025 18.466 1.00 84.19 219 ASN A N 1
ATOM 1598 C CA . ASN A 1 219 ? -1.676 -1.786 19.888 1.00 84.19 219 ASN A CA 1
ATOM 1599 C C . ASN A 1 219 ? -2.409 -0.456 20.123 1.00 84.19 219 ASN A C 1
ATOM 1601 O O . ASN A 1 219 ? -2.411 0.443 19.278 1.00 84.19 219 ASN A O 1
ATOM 1605 N N . PHE A 1 220 ? -2.946 -0.306 21.335 1.00 88.12 220 PHE A N 1
ATOM 1606 C CA . PHE A 1 220 ? -3.659 0.890 21.792 1.00 88.12 220 PHE A CA 1
ATOM 1607 C C . PHE A 1 220 ? -2.822 2.181 21.770 1.00 88.12 220 PHE A C 1
ATOM 1609 O O . PHE A 1 220 ? -3.334 3.249 21.428 1.00 88.12 220 PHE A O 1
ATOM 1616 N N . ALA A 1 221 ? -1.533 2.112 22.120 1.00 88.62 221 ALA A N 1
ATOM 1617 C CA . ALA A 1 221 ? -0.689 3.303 22.221 1.00 88.62 221 ALA A CA 1
ATOM 1618 C C . ALA A 1 221 ? -0.516 3.997 20.862 1.00 88.62 221 ALA A C 1
ATOM 1620 O O . ALA A 1 221 ? -0.513 5.228 20.792 1.00 88.62 221 ALA A O 1
ATOM 1621 N N . PHE A 1 222 ? -0.422 3.229 19.772 1.00 90.06 222 PHE A N 1
ATOM 1622 C CA . PHE A 1 222 ? -0.389 3.793 18.426 1.00 90.06 222 PHE A CA 1
ATOM 1623 C C . PHE A 1 222 ? -1.718 4.426 18.019 1.00 90.06 222 PHE A C 1
ATOM 1625 O O . PHE A 1 222 ? -1.678 5.513 17.444 1.00 90.06 222 PHE A O 1
ATOM 1632 N N . CYS A 1 223 ? -2.861 3.829 18.375 1.00 92.69 223 CYS A N 1
ATOM 1633 C CA . CYS A 1 223 ? -4.177 4.430 18.138 1.00 92.69 223 CYS A CA 1
ATOM 1634 C C . CYS A 1 223 ? -4.274 5.811 18.797 1.00 92.69 223 CYS A C 1
ATOM 1636 O O . CYS A 1 223 ? -4.556 6.804 18.127 1.00 92.69 223 CYS A O 1
ATOM 1638 N N . LYS A 1 224 ? -3.955 5.890 20.097 1.00 93.69 224 LYS A N 1
ATOM 1639 C CA . LYS A 1 224 ? -3.978 7.152 20.847 1.00 93.69 224 LYS A CA 1
ATOM 1640 C C . LYS A 1 224 ? -3.015 8.178 20.249 1.00 93.69 224 LYS A C 1
ATOM 1642 O O . LYS A 1 224 ? -3.394 9.322 20.030 1.00 93.69 224 LYS A O 1
ATOM 1647 N N . ARG A 1 225 ? -1.789 7.761 19.912 1.00 94.81 225 ARG A N 1
ATOM 1648 C CA . ARG A 1 225 ? -0.780 8.650 19.321 1.00 94.81 225 ARG A CA 1
ATOM 1649 C C . ARG A 1 225 ? -1.219 9.216 17.968 1.00 94.81 225 ARG A C 1
ATOM 1651 O O . ARG A 1 225 ? -0.949 10.386 17.711 1.00 94.81 225 ARG A O 1
ATOM 1658 N N . ILE A 1 226 ? -1.874 8.416 17.121 1.00 96.62 226 ILE A N 1
ATOM 1659 C CA . ILE A 1 226 ? -2.449 8.890 15.854 1.00 96.62 226 ILE A CA 1
ATOM 1660 C C . ILE A 1 226 ? -3.515 9.951 16.131 1.00 96.62 226 ILE A C 1
ATOM 1662 O O . ILE A 1 226 ? -3.424 11.034 15.565 1.00 96.62 226 ILE A O 1
ATOM 1666 N N . LEU A 1 227 ? -4.466 9.685 17.033 1.00 97.25 227 LEU A N 1
ATOM 1667 C CA . LEU A 1 227 ? -5.530 10.642 17.360 1.00 97.25 227 LEU A CA 1
ATOM 1668 C C . LEU A 1 227 ? -4.984 11.957 17.912 1.00 97.25 227 LEU A C 1
ATOM 1670 O O . LEU A 1 227 ? -5.331 13.016 17.399 1.00 97.25 227 LEU A O 1
ATOM 1674 N N . ASP A 1 228 ? -4.094 11.888 18.901 1.00 97.06 228 ASP A N 1
ATOM 1675 C CA . ASP A 1 228 ? -3.492 13.073 19.516 1.00 97.06 228 ASP A CA 1
ATOM 1676 C C . ASP A 1 228 ? -2.706 13.890 18.472 1.00 97.06 228 ASP A C 1
ATOM 1678 O O . ASP A 1 228 ? -2.781 15.119 18.434 1.00 97.06 228 ASP A O 1
ATOM 1682 N N . THR A 1 229 ? -1.963 13.208 17.591 1.00 97.31 229 THR A N 1
ATOM 1683 C CA . THR A 1 229 ? -1.173 13.866 16.541 1.00 97.31 229 THR A CA 1
ATOM 1684 C C . THR A 1 229 ? -2.068 14.504 15.491 1.00 97.31 229 THR A C 1
ATOM 1686 O O . THR A 1 229 ? -1.821 15.647 15.113 1.00 97.31 229 THR A O 1
ATOM 1689 N N . TRP A 1 230 ? -3.090 13.792 15.016 1.00 97.94 230 TRP A N 1
ATOM 1690 C CA . TRP A 1 230 ? -3.963 14.295 13.964 1.00 97.94 230 TRP A CA 1
ATOM 1691 C C . TRP A 1 230 ? -4.842 15.436 14.449 1.00 97.94 230 TRP A C 1
ATOM 1693 O O . TRP A 1 230 ? -4.925 16.453 13.766 1.00 97.94 230 TRP A O 1
ATOM 1703 N N . ALA A 1 231 ? -5.365 15.336 15.672 1.00 96.75 231 ALA A N 1
ATOM 1704 C CA . ALA A 1 231 ? -6.094 16.429 16.292 1.00 96.75 231 ALA A CA 1
ATOM 1705 C C . ALA A 1 231 ? -5.230 17.692 16.411 1.00 96.75 231 ALA A C 1
ATOM 1707 O O . ALA A 1 231 ? -5.674 18.782 16.065 1.00 96.75 231 ALA A O 1
ATOM 1708 N N . LYS A 1 232 ? -3.972 17.539 16.851 1.00 97.44 232 LYS A N 1
ATOM 1709 C CA . LYS A 1 232 ? -3.056 18.665 17.069 1.00 97.44 232 LYS A CA 1
ATOM 1710 C C . LYS A 1 232 ? -2.493 19.272 15.781 1.00 97.44 232 LYS A C 1
ATOM 1712 O O . LYS A 1 232 ? -2.247 20.472 15.748 1.00 97.44 232 LYS A O 1
ATOM 1717 N N . ARG A 1 233 ? -2.172 18.454 14.773 1.00 96.94 233 ARG A N 1
ATOM 1718 C CA . ARG A 1 233 ? -1.390 18.884 13.595 1.00 96.94 233 ARG A CA 1
ATOM 1719 C C . ARG A 1 233 ? -2.203 19.028 12.314 1.00 96.94 233 ARG A C 1
ATOM 1721 O O . ARG A 1 233 ? -1.722 19.677 11.393 1.00 96.94 233 ARG A O 1
ATOM 1728 N N . TYR A 1 234 ? -3.379 18.413 12.238 1.00 96.75 234 TYR A N 1
ATOM 1729 C CA . TYR A 1 234 ? -4.166 18.318 11.008 1.00 96.75 234 TYR A CA 1
ATOM 1730 C C . TYR A 1 234 ? -5.627 18.694 11.261 1.00 96.75 234 TYR A C 1
ATOM 1732 O O . TYR A 1 234 ? -6.524 17.948 10.888 1.00 96.75 234 TYR A O 1
ATOM 1740 N N . ASP A 1 235 ? -5.844 19.835 11.920 1.00 92.88 235 ASP A N 1
ATOM 1741 C CA . ASP A 1 235 ? -7.162 20.467 12.090 1.00 92.88 235 ASP A CA 1
ATOM 1742 C C . ASP A 1 235 ? -8.250 19.517 12.620 1.00 92.88 235 ASP A C 1
ATOM 1744 O O . ASP A 1 235 ? -9.307 19.323 12.025 1.00 92.88 235 ASP A O 1
ATOM 1748 N N . GLY A 1 236 ? -7.955 18.815 13.718 1.00 92.38 236 GLY A N 1
ATOM 1749 C CA . GLY A 1 236 ? -8.938 17.904 14.303 1.00 92.38 236 GLY A CA 1
ATOM 1750 C C . GLY A 1 236 ? -9.174 16.612 13.511 1.00 92.38 236 GLY A C 1
ATOM 1751 O O . GLY A 1 236 ? -10.064 15.852 13.894 1.00 92.38 236 GLY A O 1
ATOM 1752 N N . ALA A 1 237 ? -8.411 16.330 12.444 1.00 95.94 237 ALA A N 1
ATOM 1753 C CA . ALA A 1 237 ? -8.605 15.141 11.617 1.00 95.94 237 ALA A CA 1
ATOM 1754 C C . ALA A 1 237 ? -8.622 13.853 12.451 1.00 95.94 237 ALA A C 1
ATOM 1756 O O . ALA A 1 237 ? -7.867 13.678 13.412 1.00 95.94 237 ALA A O 1
ATOM 1757 N N . ARG A 1 238 ? -9.469 12.903 12.045 1.00 96.56 238 ARG A N 1
ATOM 1758 C CA . ARG A 1 238 ? -9.590 11.587 12.681 1.00 96.56 238 ARG A CA 1
ATOM 1759 C C . ARG A 1 238 ? -9.570 10.481 11.626 1.00 96.56 238 ARG A C 1
ATOM 1761 O O . ARG A 1 238 ? -10.053 10.697 10.514 1.00 96.56 238 ARG A O 1
ATOM 1768 N N . PRO A 1 239 ? -9.028 9.294 11.948 1.00 97.38 239 PRO A N 1
ATOM 1769 C CA . PRO A 1 239 ? -9.185 8.117 11.106 1.00 97.38 239 PRO A CA 1
ATOM 1770 C C . PRO A 1 239 ? -10.661 7.799 10.900 1.00 97.38 239 PRO A C 1
ATOM 1772 O O . PRO A 1 239 ? -11.460 7.952 11.824 1.00 97.38 239 PRO A O 1
ATOM 1775 N N . PHE A 1 240 ? -11.006 7.302 9.714 1.00 98.06 240 PHE A N 1
ATOM 1776 C CA . PHE A 1 240 ? -12.338 6.745 9.490 1.00 98.06 240 PHE A CA 1
ATOM 1777 C C . PHE A 1 240 ? -12.540 5.497 10.353 1.00 98.06 240 PHE A C 1
ATOM 1779 O O . PHE A 1 240 ? -13.575 5.327 10.988 1.00 98.06 240 PHE A O 1
ATOM 1786 N N . ALA A 1 241 ? -11.524 4.634 10.381 1.00 98.12 241 ALA A N 1
ATOM 1787 C CA . ALA A 1 241 ? -11.471 3.463 11.234 1.00 98.12 241 ALA A CA 1
ATOM 1788 C C . ALA A 1 241 ? -10.012 3.094 11.520 1.00 98.12 241 ALA A C 1
ATOM 1790 O O . ALA A 1 241 ? -9.118 3.422 10.738 1.00 98.12 241 ALA A O 1
ATOM 1791 N N . PHE A 1 242 ? -9.775 2.361 12.600 1.00 97.56 242 PHE A N 1
ATOM 1792 C CA . PHE A 1 242 ? -8.533 1.613 12.776 1.00 97.56 242 PHE A CA 1
ATOM 1793 C C . PHE A 1 242 ? -8.703 0.189 12.256 1.00 97.56 242 PHE A C 1
ATOM 1795 O O . PHE A 1 242 ? -9.753 -0.421 12.447 1.00 97.56 242 PHE A O 1
ATOM 1802 N N . VAL A 1 243 ? -7.657 -0.360 11.644 1.00 96.75 243 VAL A N 1
ATOM 1803 C CA . VAL A 1 243 ? -7.539 -1.803 11.417 1.00 96.75 243 VAL A CA 1
ATOM 1804 C C . VAL A 1 243 ? -6.605 -2.350 12.489 1.00 96.75 243 VAL A C 1
ATOM 1806 O O . VAL A 1 243 ? -5.401 -2.102 12.467 1.00 96.75 243 VAL A O 1
ATOM 1809 N N . LEU A 1 244 ? -7.176 -3.043 13.467 1.00 93.56 244 LEU A N 1
ATOM 1810 C CA . LEU A 1 244 ? -6.461 -3.572 14.614 1.00 93.56 244 LEU A CA 1
ATOM 1811 C C . LEU A 1 244 ? -5.906 -4.953 14.279 1.00 93.56 244 LEU A C 1
ATOM 1813 O O . LEU A 1 244 ? -6.659 -5.922 14.209 1.00 93.56 244 LEU A O 1
ATOM 1817 N N . GLU A 1 245 ? -4.603 -5.029 14.032 1.00 90.56 245 GLU A N 1
ATOM 1818 C CA . GLU A 1 245 ? -3.937 -6.234 13.541 1.00 90.56 245 GLU A CA 1
ATOM 1819 C C . GLU A 1 245 ? -2.970 -6.795 14.581 1.00 90.56 245 GLU A C 1
ATOM 1821 O O . GLU A 1 245 ? -2.002 -6.143 14.982 1.00 90.56 245 GLU A O 1
ATOM 1826 N N . ASN A 1 246 ? -3.224 -8.028 15.019 1.00 80.75 246 ASN A N 1
ATOM 1827 C CA . ASN A 1 246 ? -2.373 -8.681 16.005 1.00 80.75 246 ASN A CA 1
ATOM 1828 C C . ASN A 1 246 ? -1.057 -9.211 15.401 1.00 80.75 246 ASN A C 1
ATOM 1830 O O . ASN A 1 246 ? -0.897 -9.392 14.194 1.00 80.75 246 ASN A O 1
ATOM 1834 N N . HIS A 1 247 ? -0.102 -9.532 16.275 1.00 77.81 247 HIS A N 1
ATOM 1835 C CA . HIS A 1 247 ? 1.209 -10.069 15.896 1.00 77.81 247 HIS A CA 1
ATOM 1836 C C . HIS A 1 247 ? 1.149 -11.463 15.240 1.00 77.81 247 HIS A C 1
ATOM 1838 O O . HIS A 1 247 ? 2.174 -11.966 14.765 1.00 77.81 247 HIS A O 1
ATOM 1844 N N . ALA A 1 248 ? -0.015 -12.117 15.247 1.00 79.88 248 ALA A N 1
ATOM 1845 C CA . ALA A 1 248 ? -0.211 -13.430 14.657 1.00 79.88 248 ALA A CA 1
ATOM 1846 C C . ALA A 1 248 ? -0.552 -13.380 13.158 1.00 79.88 248 ALA A C 1
ATOM 1848 O O . ALA A 1 248 ? -0.454 -14.414 12.495 1.00 79.88 248 ALA A O 1
ATOM 1849 N N . ALA A 1 249 ? -0.844 -12.190 12.617 1.00 85.12 249 ALA A N 1
ATOM 1850 C CA . ALA A 1 249 ? -1.080 -11.947 11.196 1.00 85.12 249 ALA A CA 1
ATOM 1851 C C . ALA A 1 249 ? 0.027 -12.514 10.283 1.00 85.12 249 ALA A C 1
ATOM 1853 O O . ALA A 1 249 ? 1.173 -12.704 10.692 1.00 85.12 249 ALA A O 1
ATOM 1854 N N . GLY A 1 250 ? -0.316 -12.811 9.029 1.00 84.50 250 GLY A N 1
ATOM 1855 C CA . GLY A 1 250 ? 0.661 -13.219 8.017 1.00 84.50 250 GLY A CA 1
ATOM 1856 C C . GLY A 1 250 ? 1.434 -12.025 7.445 1.00 84.50 250 GLY A C 1
ATOM 1857 O O . GLY A 1 250 ? 0.900 -10.925 7.358 1.00 84.50 250 GLY A O 1
ATOM 1858 N N . GLY A 1 251 ? 2.660 -12.245 6.962 1.00 85.75 251 GLY A N 1
ATOM 1859 C CA . GLY A 1 251 ? 3.467 -11.181 6.360 1.00 85.75 251 GLY A CA 1
ATOM 1860 C C . GLY A 1 251 ? 4.252 -10.361 7.385 1.00 85.75 251 GLY A C 1
ATOM 1861 O O . GLY A 1 251 ? 4.837 -10.931 8.300 1.00 85.75 251 GLY A O 1
ATOM 1862 N N . HIS A 1 252 ? 4.363 -9.044 7.178 1.00 80.25 252 HIS A N 1
ATOM 1863 C CA . HIS A 1 252 ? 5.138 -8.168 8.067 1.00 80.25 252 HIS A CA 1
ATOM 1864 C C . HIS A 1 252 ? 4.384 -7.928 9.370 1.00 80.25 252 HIS A C 1
ATOM 1866 O O . HIS A 1 252 ? 3.340 -7.284 9.354 1.00 80.25 252 HIS A O 1
ATOM 1872 N N . ASN A 1 253 ? 4.970 -8.340 10.490 1.00 70.75 253 ASN A N 1
ATOM 1873 C CA . ASN A 1 253 ? 4.329 -8.220 11.791 1.00 70.75 253 ASN A CA 1
ATOM 1874 C C . ASN A 1 253 ? 5.020 -7.159 12.632 1.00 70.75 253 ASN A C 1
ATOM 1876 O O . ASN A 1 253 ? 6.248 -7.021 12.613 1.00 70.75 253 ASN A O 1
ATOM 1880 N N . ALA A 1 254 ? 4.229 -6.429 13.415 1.00 59.91 254 ALA A N 1
ATOM 1881 C CA . ALA A 1 254 ? 4.783 -5.595 14.465 1.00 59.91 254 ALA A CA 1
ATOM 1882 C C . ALA A 1 254 ? 5.542 -6.489 15.466 1.00 59.91 254 ALA A C 1
ATOM 1884 O O . ALA A 1 254 ? 5.001 -7.511 15.900 1.00 59.91 254 ALA A O 1
ATOM 1885 N N . PRO A 1 255 ? 6.794 -6.153 15.828 1.00 53.38 255 PRO A N 1
ATOM 1886 C CA . PRO A 1 255 ? 7.489 -6.878 16.881 1.00 53.38 255 PRO A CA 1
ATOM 1887 C C . PRO A 1 255 ? 6.714 -6.734 18.205 1.00 53.38 255 PRO A C 1
ATOM 1889 O O . PRO A 1 255 ? 6.167 -5.655 18.460 1.00 53.38 255 PRO A O 1
ATOM 1892 N N . PRO A 1 256 ? 6.673 -7.775 19.058 1.00 48.19 256 PRO A N 1
ATOM 1893 C CA . PRO A 1 256 ? 6.085 -7.652 20.386 1.00 48.19 256 PRO A CA 1
ATOM 1894 C C . PRO A 1 256 ? 6.781 -6.548 21.183 1.00 48.19 256 PRO A C 1
ATOM 1896 O O . PRO A 1 256 ? 7.971 -6.271 20.992 1.00 48.19 256 PRO A O 1
ATOM 1899 N N . ARG A 1 257 ? 6.035 -5.929 22.101 1.00 45.66 257 ARG A N 1
ATOM 1900 C CA . ARG A 1 257 ? 6.517 -4.830 22.948 1.00 45.66 257 ARG A CA 1
ATOM 1901 C C . ARG A 1 257 ? 7.760 -5.225 23.752 1.00 45.66 257 ARG A C 1
ATOM 1903 O O . ARG A 1 257 ? 8.720 -4.454 23.810 1.00 45.66 257 ARG A O 1
ATOM 1910 N N . ASN A 1 258 ? 7.786 -6.459 24.258 1.00 42.31 258 ASN A N 1
ATOM 1911 C CA . ASN A 1 258 ? 8.942 -7.029 24.934 1.00 42.31 258 ASN A CA 1
ATOM 1912 C C . ASN A 1 258 ? 9.935 -7.639 23.940 1.00 42.31 258 ASN A C 1
ATOM 1914 O O . ASN A 1 258 ? 9.837 -8.782 23.504 1.00 42.31 258 ASN A O 1
ATOM 1918 N N . LYS A 1 259 ? 10.977 -6.858 23.645 1.00 42.97 259 LYS A N 1
ATOM 1919 C CA . LYS A 1 259 ? 12.153 -7.272 22.857 1.00 42.97 259 LYS A CA 1
ATOM 1920 C C . LYS A 1 259 ? 12.994 -8.365 23.539 1.00 42.97 259 LYS A C 1
ATOM 1922 O O . LYS A 1 259 ? 13.920 -8.880 22.919 1.00 42.97 259 LYS A O 1
ATOM 1927 N N . VAL A 1 260 ? 12.694 -8.676 24.802 1.00 36.00 260 VAL A N 1
ATOM 1928 C CA . VAL A 1 260 ? 13.439 -9.611 25.661 1.00 36.00 260 VAL A CA 1
ATOM 1929 C C . VAL A 1 260 ? 12.714 -10.954 25.800 1.00 36.00 260 VAL A C 1
ATOM 1931 O O . VAL A 1 260 ? 13.362 -11.980 25.975 1.00 36.00 260 VAL A O 1
ATOM 1934 N N . ALA A 1 261 ? 11.389 -10.977 25.641 1.00 36.81 261 ALA A N 1
ATOM 1935 C CA . ALA A 1 261 ? 10.593 -12.193 25.660 1.00 36.81 261 ALA A CA 1
ATOM 1936 C C . ALA A 1 261 ? 9.281 -11.950 24.899 1.00 36.81 261 ALA A C 1
ATOM 1938 O O . ALA A 1 261 ? 8.575 -10.981 25.168 1.00 36.81 261 ALA A O 1
ATOM 1939 N N . PHE A 1 262 ? 8.925 -12.844 23.974 1.00 41.91 262 PHE A N 1
ATOM 1940 C CA . PHE A 1 262 ? 7.636 -12.854 23.260 1.00 41.91 262 PHE A CA 1
ATOM 1941 C C . PHE A 1 262 ? 6.443 -13.187 24.199 1.00 41.91 262 PHE A C 1
ATOM 1943 O O . PHE A 1 262 ? 5.468 -13.788 23.766 1.00 41.91 262 PHE A O 1
ATOM 1950 N N . THR A 1 263 ? 6.539 -12.868 25.495 1.00 35.94 263 THR A N 1
ATOM 1951 C CA . THR A 1 263 ? 5.688 -13.390 26.576 1.00 35.94 263 THR A CA 1
ATOM 1952 C C . THR A 1 263 ? 4.756 -12.353 27.195 1.00 35.94 263 THR A C 1
ATOM 1954 O O . THR A 1 263 ? 3.864 -12.739 27.941 1.00 35.94 263 THR A O 1
ATOM 1957 N N . GLU A 1 264 ? 4.911 -11.056 26.900 1.00 41.06 264 GLU A N 1
ATOM 1958 C CA . GLU A 1 264 ? 3.851 -10.090 27.218 1.00 41.06 264 GLU A CA 1
ATOM 1959 C C . GLU A 1 264 ? 2.742 -10.223 26.176 1.00 41.06 264 GLU A C 1
ATOM 1961 O O . GLU A 1 264 ? 2.876 -9.805 25.022 1.00 41.06 264 GLU A O 1
ATOM 1966 N N . THR A 1 265 ? 1.660 -10.865 26.602 1.00 48.34 265 THR A N 1
ATOM 1967 C CA . THR A 1 265 ? 0.401 -11.027 25.885 1.00 48.34 265 THR A CA 1
ATOM 1968 C C . THR A 1 265 ? -0.279 -9.665 25.696 1.00 48.34 265 THR A C 1
ATOM 1970 O O . THR A 1 265 ? -1.250 -9.348 26.377 1.00 48.34 265 THR A O 1
ATOM 1973 N N . ASP A 1 266 ? 0.202 -8.855 24.745 1.00 54.03 266 ASP A N 1
ATOM 1974 C CA . ASP A 1 266 ? -0.623 -7.852 24.042 1.00 54.03 266 ASP A CA 1
ATOM 1975 C C . ASP A 1 266 ? -1.591 -8.646 23.132 1.00 54.03 266 ASP A C 1
ATOM 1977 O O . ASP A 1 266 ? -1.497 -8.653 21.900 1.00 54.03 266 ASP A O 1
ATOM 1981 N N . ASP A 1 267 ? -2.458 -9.438 23.765 1.00 66.06 267 ASP A N 1
ATOM 1982 C CA . ASP A 1 267 ? -3.515 -10.177 23.093 1.00 66.06 267 ASP A CA 1
ATOM 1983 C C . ASP A 1 267 ? -4.554 -9.173 22.595 1.00 66.06 267 ASP A C 1
ATOM 1985 O O . ASP A 1 267 ? -4.895 -8.220 23.301 1.00 66.06 267 ASP A O 1
ATOM 1989 N N . LEU A 1 268 ? -5.026 -9.376 21.368 1.00 73.06 268 LEU A N 1
ATOM 1990 C CA . LEU A 1 268 ? -5.997 -8.527 20.683 1.00 73.06 268 LEU A CA 1
ATOM 1991 C C . LEU A 1 268 ? -7.212 -8.255 21.571 1.00 73.06 268 LEU A C 1
ATOM 1993 O O . LEU A 1 268 ? -7.673 -7.118 21.653 1.00 73.06 268 LEU A O 1
ATOM 1997 N N . ASP A 1 269 ? -7.650 -9.274 22.308 1.00 73.44 269 ASP A N 1
ATOM 1998 C CA . ASP A 1 269 ? -8.779 -9.192 23.227 1.00 73.44 269 ASP A CA 1
ATOM 1999 C C . ASP A 1 269 ? -8.561 -8.173 24.349 1.00 73.44 269 ASP A C 1
ATOM 2001 O O . ASP A 1 269 ? -9.489 -7.446 24.697 1.00 73.44 269 ASP A O 1
ATOM 2005 N N . SER A 1 270 ? -7.332 -8.054 24.857 1.00 73.62 270 SER A N 1
ATOM 2006 C CA . SER A 1 270 ? -7.000 -7.229 26.027 1.00 73.62 270 SER A CA 1
ATOM 2007 C C . SER A 1 270 ? -6.991 -5.720 25.757 1.00 73.62 270 SER A C 1
ATOM 2009 O O . SER A 1 270 ? -7.219 -4.915 26.667 1.00 73.62 270 SER A O 1
ATOM 2011 N N . TYR A 1 271 ? -6.703 -5.305 24.520 1.00 81.44 271 TYR A N 1
ATOM 2012 C CA . TYR A 1 271 ? -6.657 -3.890 24.146 1.00 81.44 271 TYR A CA 1
ATOM 2013 C C . TYR A 1 271 ? -7.752 -3.481 23.164 1.00 81.44 271 TYR A C 1
ATOM 2015 O O . TYR A 1 271 ? -7.933 -2.278 22.966 1.00 81.44 271 TYR A O 1
ATOM 2023 N N . PHE A 1 272 ? -8.510 -4.427 22.601 1.00 90.12 272 PHE A N 1
ATOM 2024 C CA . PHE A 1 272 ? -9.658 -4.130 21.748 1.00 90.12 272 PHE A CA 1
ATOM 2025 C C . PHE A 1 272 ? -10.652 -3.189 22.442 1.00 90.12 272 PHE A C 1
ATOM 2027 O O . PHE A 1 272 ? -10.944 -2.127 21.897 1.00 90.12 272 PHE A O 1
ATOM 2034 N N . ASP A 1 273 ? -11.069 -3.494 23.676 1.00 89.94 273 ASP A N 1
ATOM 2035 C CA . ASP A 1 273 ? -12.049 -2.674 24.409 1.00 89.94 273 ASP A CA 1
ATOM 2036 C C . ASP A 1 273 ? -11.520 -1.255 24.681 1.00 89.94 273 ASP A C 1
ATOM 2038 O O . ASP A 1 273 ? -12.248 -0.267 24.572 1.00 89.94 273 ASP A O 1
ATOM 2042 N N . LYS A 1 274 ? -10.213 -1.126 24.957 1.00 90.62 274 LYS A N 1
ATOM 2043 C CA . LYS A 1 274 ? -9.555 0.180 25.131 1.00 90.62 274 LYS A CA 1
ATOM 2044 C C . LYS A 1 274 ? -9.572 0.987 23.835 1.00 90.62 274 LYS A C 1
ATOM 2046 O O . LYS A 1 274 ? -9.810 2.190 23.873 1.00 90.62 274 LYS A O 1
ATOM 2051 N N . VAL A 1 275 ? -9.302 0.344 22.696 1.00 91.88 275 VAL A N 1
ATOM 2052 C CA . VAL A 1 275 ? -9.337 0.999 21.380 1.00 91.88 275 VAL A CA 1
ATOM 2053 C C . VAL A 1 275 ? -10.767 1.380 21.008 1.00 91.88 275 VAL A C 1
ATOM 2055 O O . VAL A 1 275 ? -10.978 2.496 20.541 1.00 91.88 275 VAL A O 1
ATOM 2058 N N . LEU A 1 276 ? -11.745 0.511 21.270 1.00 92.75 276 LEU A N 1
ATOM 2059 C CA . LEU A 1 276 ? -13.163 0.800 21.065 1.00 92.75 276 LEU A CA 1
ATOM 2060 C C . LEU A 1 276 ? -13.602 2.029 21.882 1.00 92.75 276 LEU A C 1
ATOM 2062 O O . LEU A 1 276 ? -14.276 2.916 21.357 1.00 92.75 276 LEU A O 1
ATOM 2066 N N . GLY A 1 277 ? -13.118 2.146 23.123 1.00 93.31 277 GLY A N 1
ATOM 2067 C CA . GLY A 1 277 ? -13.333 3.304 23.997 1.00 93.31 277 GLY A CA 1
ATOM 2068 C C . GLY A 1 277 ? -12.777 4.640 23.477 1.00 93.31 277 GLY A C 1
ATOM 2069 O O . GLY A 1 277 ? -13.143 5.687 24.002 1.00 93.31 277 GLY A O 1
ATOM 2070 N N . LEU A 1 278 ? -11.941 4.650 22.428 1.00 94.56 278 LEU A N 1
ATOM 2071 C CA . LEU A 1 278 ? -11.491 5.887 21.766 1.00 94.56 278 LEU A CA 1
ATOM 2072 C C . LEU A 1 278 ? -12.565 6.513 20.857 1.00 94.56 278 LEU A C 1
ATOM 2074 O O . LEU A 1 278 ? -12.348 7.606 20.320 1.00 94.56 278 LEU A O 1
ATOM 2078 N N . GLY A 1 279 ? -13.693 5.824 20.646 1.00 94.62 279 GLY A N 1
ATOM 2079 C CA . GLY A 1 279 ? -14.812 6.312 19.837 1.00 94.62 279 GLY A CA 1
ATOM 2080 C C . GLY A 1 279 ? -14.512 6.368 18.337 1.00 94.62 279 GLY A C 1
ATOM 2081 O O . GLY A 1 279 ? -15.053 7.215 17.632 1.00 94.62 279 GLY A O 1
ATOM 2082 N N . VAL A 1 280 ? -13.611 5.513 17.846 1.00 95.94 280 VAL A N 1
ATOM 2083 C CA . VAL A 1 280 ? -13.294 5.362 16.416 1.00 95.94 280 VAL A CA 1
ATOM 2084 C C . VAL A 1 280 ? -13.694 3.953 15.982 1.00 95.94 280 VAL A C 1
ATOM 2086 O O . VAL A 1 280 ? -13.358 3.011 16.700 1.00 95.94 280 VAL A O 1
ATOM 2089 N N . PRO A 1 281 ? -14.374 3.771 14.833 1.00 97.25 281 PRO A N 1
ATOM 2090 C CA . PRO A 1 281 ? -14.692 2.446 14.311 1.00 97.25 281 PRO A CA 1
ATOM 2091 C C . PRO A 1 281 ? -13.457 1.543 14.208 1.00 97.25 281 PRO A C 1
ATOM 2093 O O . PRO A 1 281 ? -12.366 1.992 13.849 1.00 97.25 281 PRO A O 1
ATOM 2096 N N . VAL A 1 282 ? -13.631 0.254 14.497 1.00 96.94 282 VAL A N 1
ATOM 2097 C CA . VAL A 1 282 ? -12.532 -0.721 14.502 1.00 96.94 282 VAL A CA 1
ATOM 2098 C C . VAL A 1 282 ? -12.856 -1.880 13.572 1.00 96.94 282 VAL A C 1
ATOM 2100 O O . VAL A 1 282 ? -13.872 -2.552 13.741 1.00 96.94 282 VAL A O 1
ATOM 2103 N N . TYR A 1 283 ? -11.974 -2.139 12.613 1.00 97.56 283 TYR A N 1
ATOM 2104 C CA . TYR A 1 283 ? -11.885 -3.434 11.952 1.00 97.56 283 TYR A CA 1
ATOM 2105 C C . TYR A 1 283 ? -10.896 -4.307 12.701 1.00 97.56 283 TYR A C 1
ATOM 2107 O O . TYR A 1 283 ? -9.812 -3.849 13.055 1.00 97.56 283 TYR A O 1
ATOM 2115 N N . VAL A 1 284 ? -11.235 -5.573 12.891 1.00 95.69 284 VAL A N 1
ATOM 2116 C CA . VAL A 1 284 ? -10.338 -6.537 13.528 1.00 95.69 284 VAL A CA 1
ATOM 2117 C C . VAL A 1 284 ? -9.613 -7.354 12.466 1.00 95.69 284 VAL A C 1
ATOM 2119 O O . VAL A 1 284 ? -10.216 -7.755 11.474 1.00 95.69 284 VAL A O 1
ATOM 2122 N N . ALA A 1 285 ? -8.317 -7.580 12.646 1.00 94.00 285 ALA A N 1
ATOM 2123 C CA . ALA A 1 285 ? -7.455 -8.293 11.714 1.00 94.00 285 ALA A CA 1
ATOM 2124 C C . ALA A 1 285 ? -6.456 -9.194 12.454 1.00 94.00 285 ALA A C 1
ATOM 2126 O O . ALA A 1 285 ? -6.208 -9.043 13.651 1.00 94.00 285 ALA A O 1
ATOM 2127 N N . GLY A 1 286 ? -5.831 -10.101 11.706 1.00 88.69 286 GLY A N 1
ATOM 2128 C CA . GLY A 1 286 ? -4.804 -11.006 12.213 1.00 88.69 286 GLY A CA 1
ATOM 2129 C C . GLY A 1 286 ? -5.260 -12.458 12.221 1.00 88.69 286 GLY A C 1
ATOM 2130 O O . GLY A 1 286 ? -5.878 -12.924 11.260 1.00 88.69 286 GLY A O 1
ATOM 2131 N N . GLU A 1 287 ? -4.898 -13.193 13.269 1.00 87.25 287 GLU A N 1
ATOM 2132 C CA . GLU A 1 287 ? -5.329 -14.583 13.434 1.00 87.25 287 GLU A CA 1
ATOM 2133 C C . GLU A 1 287 ? -6.779 -14.669 13.920 1.00 87.25 287 GLU A C 1
ATOM 2135 O O . GLU A 1 287 ? -7.162 -14.038 14.902 1.00 87.25 287 GLU A O 1
ATOM 2140 N N . PHE A 1 288 ? -7.570 -15.499 13.238 1.00 90.94 288 PHE A N 1
ATOM 2141 C CA . PHE A 1 288 ? -8.933 -15.838 13.630 1.00 90.94 288 PHE A CA 1
ATOM 2142 C C . PHE A 1 288 ? -9.045 -17.351 13.830 1.00 90.94 288 PHE A C 1
ATOM 2144 O O . PHE A 1 288 ? -8.588 -18.088 12.950 1.00 90.94 288 PHE A O 1
ATOM 2151 N N . PRO A 1 289 ? -9.736 -17.836 14.878 1.00 90.00 289 PRO A N 1
ATOM 2152 C CA . PRO A 1 289 ? -9.926 -19.269 15.100 1.00 90.00 289 PRO A CA 1
ATOM 2153 C C . PRO A 1 289 ? -10.565 -20.010 13.915 1.00 90.00 289 PRO A C 1
ATOM 2155 O O . PRO A 1 289 ? -10.187 -21.136 13.611 1.00 90.00 289 PRO A O 1
ATOM 2158 N N . GLY A 1 290 ? -11.537 -19.401 13.223 1.00 90.94 290 GLY A N 1
ATOM 2159 C CA . GLY A 1 290 ? -12.134 -19.955 11.999 1.00 90.94 290 GLY A CA 1
ATOM 2160 C C . GLY A 1 290 ? -11.463 -19.497 10.696 1.00 90.94 290 GLY A C 1
ATOM 2161 O O . GLY A 1 290 ? -12.005 -19.727 9.608 1.00 90.94 290 GLY A O 1
ATOM 2162 N N . GLY A 1 291 ? -10.312 -18.822 10.775 1.00 90.31 291 GLY A N 1
ATOM 2163 C CA . GLY A 1 291 ? -9.589 -18.293 9.620 1.00 90.31 291 GLY A CA 1
ATOM 2164 C C . GLY A 1 291 ? -10.356 -17.207 8.857 1.00 90.31 291 GLY A C 1
ATOM 2165 O O . GLY A 1 291 ? -10.294 -17.177 7.629 1.00 90.31 291 GLY A O 1
ATOM 2166 N N . GLY A 1 292 ? -11.124 -16.359 9.548 1.00 93.44 292 GLY A N 1
ATOM 2167 C CA . GLY A 1 292 ? -11.936 -15.300 8.934 1.00 93.44 292 GLY A CA 1
ATOM 2168 C C . GLY A 1 292 ? -13.278 -15.818 8.413 1.00 93.44 292 GLY A C 1
ATOM 2169 O O . GLY A 1 292 ? -13.758 -15.396 7.364 1.00 93.44 292 GLY A O 1
ATOM 2170 N N . SER A 1 293 ? -13.850 -16.798 9.109 1.00 95.12 293 SER A N 1
ATOM 2171 C CA . SER A 1 293 ? -15.154 -17.389 8.815 1.00 95.12 293 SER A CA 1
ATOM 2172 C C . SER A 1 293 ? -16.315 -16.459 9.188 1.00 95.12 293 SER A C 1
ATOM 2174 O O . SER A 1 293 ? -16.153 -15.481 9.918 1.00 95.12 293 SER A O 1
ATOM 2176 N N . ARG A 1 294 ? -17.538 -16.830 8.778 1.00 95.25 294 ARG A N 1
ATOM 2177 C CA . ARG A 1 294 ? -18.771 -16.160 9.232 1.00 95.25 294 ARG A CA 1
ATOM 2178 C C . ARG A 1 294 ? -18.888 -16.123 10.760 1.00 95.25 294 ARG A C 1
ATOM 2180 O O . ARG A 1 294 ? -19.409 -15.153 11.295 1.00 95.25 294 ARG A O 1
ATOM 2187 N N . ARG A 1 295 ? -18.414 -17.160 11.461 1.00 96.19 295 ARG A N 1
ATOM 2188 C CA . ARG A 1 295 ? -18.435 -17.201 12.929 1.00 96.19 295 ARG A CA 1
ATOM 2189 C C . ARG A 1 295 ? -17.529 -16.125 13.521 1.00 96.19 295 ARG A C 1
ATOM 2191 O O . ARG A 1 295 ? -17.966 -15.413 14.414 1.00 96.19 295 ARG A O 1
ATOM 2198 N N . ASP A 1 296 ? -16.315 -15.981 12.991 1.00 95.06 296 ASP A N 1
ATOM 2199 C CA . ASP A 1 296 ? -15.371 -14.955 13.452 1.00 95.06 296 ASP A CA 1
ATOM 2200 C C . ASP A 1 296 ? -15.924 -13.550 13.176 1.00 95.06 296 ASP A C 1
ATOM 2202 O O . ASP A 1 296 ? -15.876 -12.679 14.038 1.00 95.06 296 ASP A O 1
ATOM 2206 N N . TYR A 1 297 ? -16.525 -13.352 11.998 1.00 95.81 297 TYR A N 1
ATOM 2207 C CA . TYR A 1 297 ? -17.194 -12.102 11.640 1.00 95.81 297 TYR A CA 1
ATOM 2208 C C . TYR A 1 297 ? -18.300 -11.725 12.634 1.00 95.81 297 TYR A C 1
ATOM 2210 O O . TYR A 1 297 ? -18.293 -10.618 13.165 1.00 95.81 297 TYR A O 1
ATOM 2218 N N . LEU A 1 298 ? -19.232 -12.643 12.912 1.00 96.25 298 LEU A N 1
ATOM 2219 C CA . LEU A 1 298 ? -20.340 -12.385 13.835 1.00 96.25 298 LEU A CA 1
ATOM 2220 C C . LEU A 1 298 ? -19.855 -12.144 15.267 1.00 96.25 298 LEU A C 1
ATOM 2222 O O . LEU A 1 298 ? -20.358 -11.233 15.916 1.00 96.25 298 LEU A O 1
ATOM 2226 N N . HIS A 1 299 ? -18.857 -12.904 15.723 1.00 94.69 299 HIS A N 1
ATOM 2227 C CA . HIS A 1 299 ? -18.263 -12.731 17.048 1.00 94.69 299 HIS A CA 1
ATOM 2228 C C . HIS A 1 299 ? -17.729 -11.306 17.256 1.00 94.69 299 HIS A C 1
ATOM 2230 O O . HIS A 1 299 ? -18.054 -10.654 18.246 1.00 94.69 299 HIS A O 1
ATOM 2236 N N . TRP A 1 300 ? -16.946 -10.788 16.306 1.00 94.56 300 TRP A N 1
ATOM 2237 C CA . TRP A 1 300 ? -16.376 -9.446 16.433 1.00 94.56 300 TRP A CA 1
ATOM 2238 C C . TRP A 1 300 ? -17.418 -8.336 16.294 1.00 94.56 300 TRP A C 1
ATOM 2240 O O . TRP A 1 300 ? -17.316 -7.326 16.988 1.00 94.56 300 TRP A O 1
ATOM 2250 N N . LEU A 1 301 ? -18.445 -8.527 15.459 1.00 95.19 301 LEU A N 1
ATOM 2251 C CA . LEU A 1 301 ? -19.571 -7.594 15.406 1.00 95.19 301 LEU A CA 1
ATOM 2252 C C . LEU A 1 301 ? -20.336 -7.532 16.732 1.00 95.19 301 LEU A C 1
ATOM 2254 O O . LEU A 1 301 ? -20.682 -6.441 17.176 1.00 95.19 301 LEU A O 1
ATOM 2258 N N . GLU A 1 302 ? -20.587 -8.677 17.371 1.00 95.06 302 GLU A N 1
ATOM 2259 C CA . GLU A 1 302 ? -21.258 -8.741 18.676 1.00 95.06 302 GLU A CA 1
ATOM 2260 C C . GLU A 1 302 ? -20.445 -8.030 19.766 1.00 95.06 302 GLU A C 1
ATOM 2262 O O . GLU A 1 302 ? -21.012 -7.356 20.624 1.00 95.06 302 GLU A O 1
ATOM 2267 N N . ARG A 1 303 ? -19.112 -8.081 19.669 1.00 93.06 303 ARG A N 1
ATOM 2268 C CA . ARG A 1 303 ? -18.196 -7.321 20.531 1.00 93.06 303 ARG A CA 1
ATOM 2269 C C . ARG A 1 303 ? -18.100 -5.825 20.210 1.00 93.06 303 ARG A C 1
ATOM 2271 O O . ARG A 1 303 ? -17.395 -5.106 20.908 1.00 93.06 303 ARG A O 1
ATOM 2278 N N . GLY A 1 304 ? -18.787 -5.335 19.179 1.00 94.00 304 GLY A N 1
ATOM 2279 C CA . GLY A 1 304 ? -18.811 -3.914 18.823 1.00 94.00 304 GLY A CA 1
ATOM 2280 C C . GLY A 1 304 ? -17.765 -3.485 17.792 1.00 94.00 304 GLY A C 1
ATOM 2281 O O . GLY A 1 304 ? -17.620 -2.289 17.540 1.00 94.00 304 GLY A O 1
ATOM 2282 N N . ALA A 1 305 ? -17.056 -4.422 17.154 1.00 95.75 305 ALA A N 1
ATOM 2283 C CA . ALA A 1 305 ? -16.241 -4.086 15.992 1.00 95.75 305 ALA A CA 1
ATOM 2284 C C . ALA A 1 305 ? -17.141 -3.613 14.842 1.00 95.75 305 ALA A C 1
ATOM 2286 O O . ALA A 1 305 ? -18.256 -4.101 14.649 1.00 95.75 305 ALA A O 1
ATOM 2287 N N . TYR A 1 306 ? -16.631 -2.703 14.016 1.00 97.12 306 TYR A N 1
ATOM 2288 C CA . TYR A 1 306 ? -17.304 -2.335 12.775 1.00 97.12 306 TYR A CA 1
ATOM 2289 C C . TYR A 1 306 ? -17.259 -3.480 11.757 1.00 97.12 306 TYR A C 1
ATOM 2291 O O . TYR A 1 306 ? -18.193 -3.670 10.978 1.00 97.12 306 TYR A O 1
ATOM 2299 N N . GLY A 1 307 ? -16.174 -4.255 11.758 1.00 96.94 307 GLY A N 1
ATOM 2300 C CA . GLY A 1 307 ? -15.949 -5.295 10.770 1.00 96.94 307 GLY A CA 1
ATOM 2301 C C . GLY A 1 307 ? -14.674 -6.094 10.996 1.00 96.94 307 GLY A C 1
ATOM 2302 O O . GLY A 1 307 ? -14.014 -5.956 12.025 1.00 96.94 307 GLY A O 1
ATOM 2303 N N . ILE A 1 308 ? -14.302 -6.904 10.004 1.00 97.38 308 ILE A N 1
ATOM 2304 C CA . ILE A 1 308 ? -13.035 -7.646 10.001 1.00 97.38 308 ILE A CA 1
ATOM 2305 C C . ILE A 1 308 ? -12.257 -7.427 8.701 1.00 97.38 308 ILE A C 1
ATOM 2307 O O . ILE A 1 308 ? -12.841 -7.187 7.642 1.00 97.38 308 ILE A O 1
ATOM 2311 N N . GLN A 1 309 ? -10.939 -7.571 8.775 1.00 97.94 309 GLN A N 1
ATOM 2312 C CA . GLN A 1 309 ? -10.043 -7.673 7.631 1.00 97.94 309 GLN A CA 1
ATOM 2313 C C . GLN A 1 309 ? -9.464 -9.085 7.557 1.00 97.94 309 GLN A C 1
ATOM 2315 O O . GLN A 1 309 ? -8.934 -9.601 8.538 1.00 97.94 309 GLN A O 1
ATOM 2320 N N . VAL A 1 310 ? -9.510 -9.694 6.372 1.00 97.31 310 VAL A N 1
ATOM 2321 C CA . VAL A 1 310 ? -9.011 -11.053 6.142 1.00 97.31 310 VAL A CA 1
ATOM 2322 C C . VAL A 1 310 ? -7.940 -11.031 5.052 1.00 97.31 310 VAL A C 1
ATOM 2324 O O . VAL A 1 310 ? -8.177 -10.568 3.938 1.00 97.31 310 VAL A O 1
ATOM 2327 N N . GLY A 1 311 ? -6.747 -11.530 5.386 1.00 95.56 311 GLY A N 1
ATOM 2328 C CA . GLY A 1 311 ? -5.599 -11.614 4.479 1.00 95.56 311 GLY A CA 1
ATOM 2329 C C . GLY A 1 311 ? -5.372 -13.028 3.956 1.00 95.56 311 GLY A C 1
ATOM 2330 O O . GLY A 1 311 ? -5.848 -13.379 2.882 1.00 95.56 311 GLY A O 1
ATOM 2331 N N . SER A 1 312 ? -4.680 -13.870 4.728 1.00 94.12 312 SER A N 1
ATOM 2332 C CA . SER A 1 312 ? -4.184 -15.188 4.291 1.00 94.12 312 SER A CA 1
ATOM 2333 C C . SER A 1 312 ? -5.214 -16.067 3.571 1.00 94.12 312 SER A C 1
ATOM 2335 O O . SER A 1 312 ? -4.865 -16.747 2.612 1.00 94.12 312 SER A O 1
ATOM 2337 N N . ARG A 1 313 ? -6.492 -16.030 3.974 1.00 93.94 313 ARG A N 1
ATOM 2338 C CA . ARG A 1 313 ? -7.560 -16.774 3.288 1.00 93.94 313 ARG A CA 1
ATOM 2339 C C . ARG A 1 313 ? -7.861 -16.233 1.886 1.00 93.94 313 ARG A C 1
ATOM 2341 O O . ARG A 1 313 ? -7.999 -17.030 0.968 1.00 93.94 313 ARG A O 1
ATOM 2348 N N . PHE A 1 314 ? -7.903 -14.911 1.709 1.00 96.62 314 PHE A N 1
ATOM 2349 C CA . PHE A 1 314 ? -8.056 -14.274 0.395 1.00 96.62 314 PHE A CA 1
ATOM 2350 C C . PHE A 1 314 ? -6.825 -14.480 -0.496 1.00 96.62 314 PHE A C 1
ATOM 2352 O O . PHE A 1 314 ? -6.969 -14.642 -1.705 1.00 96.62 314 PHE A O 1
ATOM 2359 N N . ALA A 1 315 ? -5.617 -14.534 0.080 1.00 95.62 315 ALA A N 1
ATOM 2360 C CA . ALA A 1 315 ? -4.404 -14.855 -0.679 1.00 95.62 315 ALA A CA 1
ATOM 2361 C C . ALA A 1 315 ? -4.492 -16.227 -1.371 1.00 95.62 315 ALA A C 1
ATOM 2363 O O . ALA A 1 315 ? -3.911 -16.410 -2.438 1.00 95.62 315 ALA A O 1
ATOM 2364 N N . LEU A 1 316 ? -5.231 -17.168 -0.774 1.00 94.94 316 LEU A N 1
ATOM 2365 C CA . LEU A 1 316 ? -5.419 -18.530 -1.274 1.00 94.94 316 LEU A CA 1
ATOM 2366 C C . LEU A 1 316 ? -6.663 -18.700 -2.165 1.00 94.94 316 LEU A C 1
ATOM 2368 O O . LEU A 1 316 ? -7.006 -19.825 -2.519 1.00 94.94 316 LEU A O 1
ATOM 2372 N N . CYS A 1 317 ? -7.348 -17.617 -2.543 1.00 94.38 317 CYS A N 1
ATOM 2373 C CA . CYS A 1 317 ? -8.454 -17.679 -3.498 1.00 94.38 317 CYS A CA 1
ATOM 2374 C C . CYS A 1 317 ? -7.964 -17.891 -4.939 1.00 94.38 317 CYS A C 1
ATOM 2376 O O . CYS A 1 317 ? -6.826 -17.574 -5.287 1.00 94.38 317 CYS A O 1
ATOM 2378 N N . SER A 1 318 ? -8.860 -18.381 -5.801 1.00 95.31 318 SER A N 1
ATOM 2379 C CA . SER A 1 318 ? -8.615 -18.555 -7.239 1.00 95.31 318 SER A CA 1
ATOM 2380 C C . SER A 1 318 ? -8.248 -17.263 -7.964 1.00 95.31 318 SER A C 1
ATOM 2382 O O . SER A 1 318 ? -7.513 -17.303 -8.946 1.00 95.31 318 SER A O 1
ATOM 2384 N N . ASP A 1 319 ? -8.760 -16.138 -7.469 1.00 95.44 319 ASP A N 1
ATOM 2385 C CA . ASP A 1 319 ? -8.671 -14.824 -8.106 1.00 95.44 319 ASP A CA 1
ATOM 2386 C C . ASP A 1 319 ? -7.531 -13.950 -7.578 1.00 95.44 319 ASP A C 1
ATOM 2388 O O . ASP A 1 319 ? -7.343 -12.832 -8.063 1.00 95.44 319 ASP A O 1
ATOM 2392 N N . SER A 1 320 ? -6.769 -14.434 -6.590 1.00 96.69 320 SER A N 1
ATOM 2393 C CA . SER A 1 320 ? -5.563 -13.738 -6.144 1.00 96.69 320 SER A CA 1
ATOM 2394 C C . SER A 1 320 ? -4.487 -13.799 -7.230 1.00 96.69 320 SER A C 1
ATOM 2396 O O . SER A 1 320 ? -4.455 -14.715 -8.050 1.00 96.69 320 SER A O 1
ATOM 2398 N N . GLY A 1 321 ? -3.554 -12.847 -7.227 1.00 95.38 321 GLY A N 1
ATOM 2399 C CA . GLY A 1 321 ? -2.394 -12.912 -8.122 1.00 95.38 321 GLY A CA 1
ATOM 2400 C C . GLY A 1 321 ? -1.320 -13.907 -7.671 1.00 95.38 321 GLY A C 1
ATOM 2401 O O . GLY A 1 321 ? -0.194 -13.860 -8.167 1.00 95.38 321 GLY A O 1
ATOM 2402 N N . MET A 1 322 ? -1.620 -14.792 -6.711 1.00 95.44 322 MET A N 1
ATOM 2403 C CA . MET A 1 322 ? -0.720 -15.887 -6.368 1.00 95.44 322 MET A CA 1
ATOM 2404 C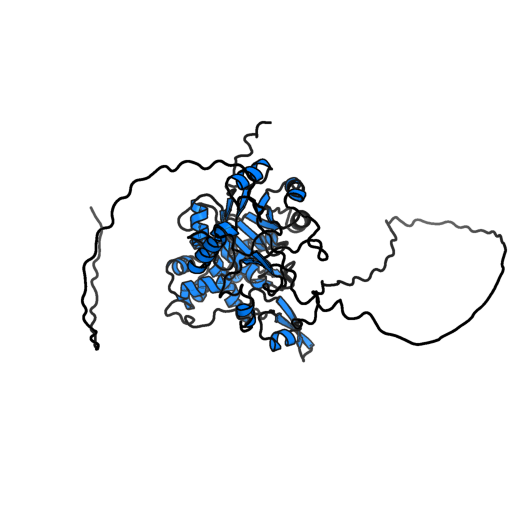 C . MET A 1 322 ? -0.656 -16.876 -7.531 1.00 95.44 322 MET A C 1
ATOM 2406 O O . MET A 1 322 ? -1.676 -17.257 -8.100 1.00 95.44 322 MET A O 1
ATOM 2410 N N . ARG A 1 323 ? 0.552 -17.341 -7.857 1.00 94.12 323 ARG A N 1
ATOM 2411 C CA . ARG A 1 323 ? 0.721 -18.410 -8.842 1.00 94.12 323 ARG A CA 1
ATOM 2412 C C . ARG A 1 323 ? -0.100 -19.650 -8.444 1.00 94.12 323 ARG A C 1
ATOM 2414 O O . ARG A 1 323 ? 0.047 -20.089 -7.298 1.00 94.12 323 ARG A O 1
ATOM 2421 N N . PRO A 1 324 ? -0.900 -20.234 -9.359 1.00 95.44 324 PRO A N 1
ATOM 2422 C CA . PRO A 1 324 ? -1.761 -21.372 -9.040 1.00 95.44 324 PRO A CA 1
ATOM 2423 C C . PRO A 1 324 ? -1.007 -22.560 -8.440 1.00 95.44 324 PRO A C 1
ATOM 2425 O O . PRO A 1 324 ? -1.441 -23.099 -7.431 1.00 95.44 324 PRO A O 1
ATOM 2428 N N . ASP A 1 325 ? 0.167 -22.900 -8.979 1.00 94.69 325 ASP A N 1
ATOM 2429 C CA . ASP A 1 325 ? 0.969 -24.026 -8.493 1.00 94.69 325 ASP A CA 1
ATOM 2430 C C . ASP A 1 325 ? 1.434 -23.841 -7.037 1.00 94.69 325 ASP A C 1
ATOM 2432 O O . ASP A 1 325 ? 1.382 -24.777 -6.242 1.00 94.69 325 ASP A O 1
ATOM 2436 N N . LEU A 1 326 ? 1.813 -22.617 -6.652 1.00 93.88 326 LEU A N 1
ATOM 2437 C CA . LEU A 1 326 ? 2.196 -22.303 -5.272 1.00 93.88 326 LEU A CA 1
ATOM 2438 C C . LEU A 1 326 ? 0.985 -22.272 -4.337 1.00 93.88 326 LEU A C 1
ATOM 2440 O O . LEU A 1 326 ? 1.060 -22.767 -3.213 1.00 93.88 326 LEU A O 1
ATOM 2444 N N . ARG A 1 327 ? -0.130 -21.693 -4.795 1.00 95.25 327 ARG A N 1
ATOM 2445 C CA . ARG A 1 327 ? -1.385 -21.634 -4.039 1.00 95.25 327 ARG A CA 1
ATOM 2446 C C . ARG A 1 327 ? -1.887 -23.040 -3.718 1.00 95.25 327 ARG A C 1
ATOM 2448 O O . ARG A 1 327 ? -2.169 -23.338 -2.558 1.00 95.25 327 ARG A O 1
ATOM 2455 N N . ASP A 1 328 ? -1.972 -23.892 -4.733 1.00 95.06 328 ASP A N 1
ATOM 2456 C CA . ASP A 1 328 ? -2.522 -25.239 -4.614 1.00 95.06 328 ASP A CA 1
ATOM 2457 C C . ASP A 1 328 ? -1.606 -26.126 -3.759 1.00 95.06 328 ASP A C 1
ATOM 2459 O O . ASP A 1 328 ? -2.097 -26.857 -2.900 1.00 95.06 328 ASP A O 1
ATOM 2463 N N . ALA A 1 329 ? -0.280 -25.969 -3.876 1.00 93.50 329 ALA A N 1
ATOM 2464 C CA . ALA A 1 329 ? 0.679 -26.631 -2.992 1.00 93.50 329 ALA A CA 1
ATOM 2465 C C . ALA A 1 329 ? 0.477 -26.259 -1.511 1.00 93.50 329 ALA A C 1
ATOM 2467 O O . ALA A 1 329 ? 0.504 -27.136 -0.647 1.00 93.50 329 ALA A O 1
ATOM 2468 N N . VAL A 1 330 ? 0.234 -24.978 -1.202 1.00 93.75 330 VAL A N 1
ATOM 2469 C CA . VAL A 1 330 ? -0.042 -24.526 0.175 1.00 93.75 330 VAL A CA 1
ATOM 2470 C C . VAL A 1 330 ? -1.381 -25.066 0.683 1.00 93.75 330 VAL A C 1
ATOM 2472 O O . VAL A 1 330 ? -1.468 -25.502 1.830 1.00 93.75 330 VAL A O 1
ATOM 2475 N N . ILE A 1 331 ? -2.428 -25.060 -0.147 1.00 94.56 331 ILE A N 1
ATOM 2476 C CA . ILE A 1 331 ? -3.742 -25.610 0.221 1.00 94.56 331 ILE A CA 1
ATOM 2477 C C . ILE A 1 331 ? -3.633 -27.108 0.521 1.00 94.56 331 ILE A C 1
ATOM 2479 O O . ILE A 1 331 ? -4.186 -27.575 1.517 1.00 94.56 331 ILE A O 1
ATOM 2483 N N . GLU A 1 332 ? -2.902 -27.853 -0.304 1.00 94.44 332 GLU A N 1
ATOM 2484 C CA . GLU A 1 332 ? -2.745 -29.294 -0.132 1.00 94.44 332 GLU A CA 1
ATOM 2485 C C . GLU A 1 332 ? -1.873 -29.643 1.080 1.00 94.44 332 GLU A C 1
ATOM 2487 O O . GLU A 1 332 ? -2.207 -30.542 1.850 1.00 94.44 332 GLU A O 1
ATOM 2492 N N . ALA A 1 333 ? -0.797 -28.890 1.323 1.00 92.69 333 ALA A N 1
ATOM 2493 C CA . ALA A 1 333 ? -0.017 -29.019 2.553 1.00 92.69 333 ALA A CA 1
ATOM 2494 C C . ALA A 1 333 ? -0.862 -28.710 3.805 1.00 92.69 333 ALA A C 1
ATOM 2496 O O . ALA A 1 333 ? -0.788 -29.437 4.795 1.00 92.69 333 ALA A O 1
ATOM 2497 N N . ASN A 1 334 ? -1.732 -27.691 3.750 1.00 91.44 334 ASN A N 1
ATOM 2498 C CA . ASN A 1 334 ? -2.666 -27.381 4.837 1.00 91.44 334 ASN A CA 1
ATOM 2499 C C . ASN A 1 334 ? -3.653 -28.531 5.083 1.00 91.44 334 ASN A C 1
ATOM 2501 O O . ASN A 1 334 ? -3.892 -28.885 6.235 1.00 91.44 334 ASN A O 1
ATOM 2505 N N . ARG A 1 335 ? -4.212 -29.131 4.021 1.00 93.06 335 ARG A N 1
ATOM 2506 C CA . ARG A 1 335 ? -5.141 -30.271 4.124 1.00 93.06 335 ARG A CA 1
ATOM 2507 C C . ARG A 1 335 ? -4.512 -31.486 4.794 1.00 93.06 335 ARG A C 1
ATOM 2509 O O . ARG A 1 335 ? -5.189 -32.164 5.561 1.00 93.06 335 ARG A O 1
ATOM 2516 N N . ARG A 1 336 ? -3.229 -31.730 4.528 1.00 94.12 336 ARG A N 1
ATOM 2517 C CA . ARG A 1 336 ? -2.456 -32.823 5.133 1.00 94.12 336 ARG A CA 1
ATOM 2518 C C . ARG A 1 336 ? -1.908 -32.492 6.527 1.00 94.12 336 ARG A C 1
ATOM 2520 O O . ARG A 1 336 ? -1.365 -33.371 7.184 1.00 94.12 336 ARG A O 1
ATOM 2527 N N . GLY A 1 337 ? -2.062 -31.252 6.999 1.00 91.31 337 GLY A N 1
ATOM 2528 C CA . GLY A 1 337 ? -1.511 -30.803 8.282 1.00 91.31 337 GLY A CA 1
ATOM 2529 C C . GLY A 1 337 ? 0.014 -30.648 8.276 1.00 91.31 337 GLY A C 1
ATOM 2530 O O . GLY A 1 337 ? 0.642 -30.697 9.330 1.00 91.31 337 GLY A O 1
ATOM 2531 N N . GLU A 1 338 ? 0.614 -30.471 7.099 1.00 89.50 338 GLU A N 1
ATOM 2532 C CA . GLU A 1 338 ? 2.069 -30.432 6.895 1.00 89.50 338 GLU A CA 1
ATOM 2533 C C . GLU A 1 338 ? 2.635 -29.007 6.807 1.00 89.50 338 GLU A C 1
ATOM 2535 O O . GLU A 1 338 ? 3.851 -28.813 6.783 1.00 89.50 338 GLU A O 1
ATOM 2540 N N . SER A 1 339 ? 1.776 -27.990 6.741 1.00 86.25 339 SER A N 1
ATOM 2541 C CA . SER A 1 339 ? 2.219 -26.603 6.622 1.00 86.25 339 SER A CA 1
ATOM 2542 C C . SER A 1 339 ? 2.914 -26.101 7.885 1.00 86.25 339 SER A C 1
ATOM 2544 O O . SER A 1 339 ? 2.326 -26.049 8.964 1.00 86.25 339 SER A O 1
ATOM 2546 N N . GLU A 1 340 ? 4.148 -25.623 7.726 1.00 84.75 340 GLU A N 1
ATOM 2547 C CA . GLU A 1 340 ? 4.900 -24.930 8.775 1.00 84.75 340 GLU A CA 1
ATOM 2548 C C . GLU A 1 340 ? 4.833 -23.413 8.539 1.00 84.75 340 GLU A C 1
ATOM 2550 O O . GLU A 1 340 ? 5.285 -22.911 7.502 1.00 84.75 340 GLU A O 1
ATOM 2555 N N . VAL A 1 341 ? 4.281 -22.677 9.510 1.00 85.94 341 VAL A N 1
ATOM 2556 C CA . VAL A 1 341 ? 4.305 -21.208 9.532 1.00 85.94 341 VAL A CA 1
ATOM 2557 C C . VAL A 1 341 ? 5.439 -20.747 10.437 1.00 85.94 341 VAL A C 1
ATOM 2559 O O . VAL A 1 341 ? 5.472 -21.069 11.621 1.00 85.94 341 VAL A O 1
ATOM 2562 N N . VAL A 1 342 ? 6.361 -19.965 9.879 1.00 82.69 342 VAL A N 1
ATOM 2563 C CA . VAL A 1 342 ? 7.566 -19.499 10.570 1.00 82.69 342 VAL A CA 1
ATOM 2564 C C . VAL A 1 342 ? 7.602 -17.977 10.580 1.00 82.69 342 VAL A C 1
ATOM 2566 O O . VAL A 1 342 ? 7.441 -17.343 9.536 1.00 82.69 342 VAL A O 1
ATOM 2569 N N . THR A 1 343 ? 7.864 -17.395 11.751 1.00 82.12 343 THR A N 1
ATOM 2570 C CA . THR A 1 343 ? 8.238 -15.981 11.890 1.00 82.12 343 THR A CA 1
ATOM 2571 C C . THR A 1 343 ? 9.747 -15.847 11.696 1.00 82.12 343 THR A C 1
ATOM 2573 O O . THR A 1 343 ? 10.519 -16.321 12.525 1.00 82.12 343 THR A O 1
ATOM 2576 N N . ASP A 1 344 ? 10.181 -15.197 10.618 1.00 74.44 344 ASP A N 1
ATOM 2577 C CA . ASP A 1 344 ? 11.599 -15.035 10.286 1.00 74.44 344 ASP A CA 1
ATOM 2578 C C . ASP A 1 344 ? 11.991 -13.549 10.264 1.00 74.44 344 ASP A C 1
ATOM 2580 O O . ASP A 1 344 ? 11.447 -12.746 9.504 1.00 74.44 344 ASP A O 1
ATOM 2584 N N . LEU A 1 345 ? 12.962 -13.182 11.104 1.00 71.75 345 LEU A N 1
ATOM 2585 C CA . LEU A 1 345 ? 13.501 -11.820 11.209 1.00 71.75 345 LEU A CA 1
ATOM 2586 C C . LEU A 1 345 ? 14.471 -11.468 10.068 1.00 71.75 345 LEU A C 1
ATOM 2588 O O . LEU A 1 345 ? 14.830 -10.306 9.895 1.00 71.75 345 LEU A O 1
ATOM 2592 N N . ARG A 1 346 ? 14.948 -12.463 9.309 1.00 66.81 346 ARG A N 1
ATOM 2593 C CA . ARG A 1 346 ? 16.010 -12.302 8.300 1.00 66.81 346 ARG A CA 1
ATOM 2594 C C . ARG A 1 346 ? 15.486 -12.160 6.877 1.00 66.81 346 ARG A C 1
ATOM 2596 O O . ARG A 1 346 ? 16.260 -11.740 6.011 1.00 66.81 346 ARG A O 1
ATOM 2603 N N . LEU A 1 347 ? 14.219 -12.514 6.642 1.00 68.00 347 LEU A N 1
ATOM 2604 C CA . LEU A 1 347 ? 13.567 -12.390 5.335 1.00 68.00 347 LEU A CA 1
ATOM 2605 C C . LEU A 1 347 ? 13.324 -10.938 4.956 1.00 68.00 347 LEU A C 1
ATOM 2607 O O . LEU A 1 347 ? 13.545 -10.564 3.807 1.00 68.00 347 LEU A O 1
ATOM 2611 N N . SER A 1 348 ? 12.876 -10.118 5.911 1.00 72.12 348 SER A N 1
ATOM 2612 C CA . SER A 1 348 ? 12.744 -8.690 5.662 1.00 72.12 348 SER A CA 1
ATOM 2613 C C . SER A 1 348 ? 14.141 -8.071 5.633 1.00 72.12 348 SER A C 1
ATOM 2615 O O . SER A 1 348 ? 14.865 -8.153 6.628 1.00 72.12 348 SER A O 1
ATOM 2617 N N . PRO A 1 349 ? 14.525 -7.366 4.553 1.00 66.25 349 PRO A N 1
ATOM 2618 C CA . PRO A 1 349 ? 15.752 -6.575 4.540 1.00 66.25 349 PRO A CA 1
ATOM 2619 C C . PRO A 1 349 ? 15.791 -5.554 5.682 1.00 66.25 349 PRO A C 1
ATOM 2621 O O . PRO A 1 349 ? 16.864 -5.151 6.104 1.00 66.25 349 PRO A O 1
ATOM 2624 N N . THR A 1 350 ? 14.630 -5.155 6.206 1.00 66.12 350 THR A N 1
ATOM 2625 C CA . THR A 1 350 ? 14.510 -4.150 7.269 1.00 66.12 350 THR A CA 1
ATOM 2626 C C . THR A 1 350 ? 14.558 -4.732 8.686 1.00 66.12 350 THR A C 1
ATOM 2628 O O . THR A 1 350 ? 14.419 -3.980 9.646 1.00 66.12 350 THR A O 1
ATOM 2631 N N . GLY A 1 351 ? 14.738 -6.053 8.832 1.00 68.19 351 GLY A N 1
ATOM 2632 C CA . GLY A 1 351 ? 14.765 -6.734 10.131 1.00 68.19 351 GLY A CA 1
ATOM 2633 C C . GLY A 1 351 ? 13.396 -6.872 10.808 1.00 68.19 351 GLY A C 1
ATOM 2634 O O . GLY A 1 351 ? 13.326 -7.286 11.963 1.00 68.19 351 GLY A O 1
ATOM 2635 N N . TYR A 1 352 ? 12.310 -6.523 10.110 1.00 69.06 352 TYR A N 1
ATOM 2636 C CA . TYR A 1 352 ? 10.951 -6.739 10.600 1.00 69.06 352 TYR A CA 1
ATOM 2637 C C . TYR A 1 352 ? 10.614 -8.235 10.631 1.00 69.06 352 TYR A C 1
ATOM 2639 O O . TYR A 1 352 ? 10.920 -8.934 9.657 1.00 69.06 352 TYR A O 1
ATOM 2647 N N . PRO A 1 353 ? 9.944 -8.722 11.694 1.00 75.31 353 PRO A N 1
ATOM 2648 C CA . PRO A 1 353 ? 9.380 -10.063 11.702 1.00 75.31 353 PRO A CA 1
ATOM 2649 C C . PRO A 1 353 ? 8.488 -10.273 10.485 1.00 75.31 353 PRO A C 1
ATOM 2651 O O . PRO A 1 353 ? 7.587 -9.476 10.223 1.00 75.31 353 PRO A O 1
ATOM 2654 N N . PHE A 1 354 ? 8.753 -11.343 9.741 1.00 82.12 354 PHE A N 1
ATOM 2655 C CA . PHE A 1 354 ? 7.949 -11.724 8.594 1.00 82.12 354 PHE A CA 1
ATOM 2656 C C . PHE A 1 354 ? 7.442 -13.152 8.770 1.00 82.12 354 PHE A C 1
ATOM 2658 O O . PHE A 1 354 ? 8.244 -14.085 8.840 1.00 82.12 354 PHE A O 1
ATOM 2665 N N . LYS A 1 355 ? 6.122 -13.341 8.837 1.00 86.69 355 LYS A N 1
ATOM 2666 C CA . LYS A 1 355 ? 5.512 -14.671 8.842 1.00 86.69 355 LYS A CA 1
ATOM 2667 C C . LYS A 1 355 ? 5.355 -15.200 7.430 1.00 86.69 355 LYS A C 1
ATOM 2669 O O . LYS A 1 355 ? 4.743 -14.558 6.576 1.00 86.69 355 LYS A O 1
ATOM 2674 N N . ARG A 1 356 ? 5.873 -16.404 7.208 1.00 86.88 356 ARG A N 1
ATOM 2675 C CA . ARG A 1 356 ? 5.772 -17.128 5.941 1.00 86.88 356 ARG A CA 1
ATOM 2676 C C . ARG A 1 356 ? 5.359 -18.575 6.159 1.00 86.88 356 ARG A C 1
ATOM 2678 O O . ARG A 1 356 ? 5.652 -19.154 7.200 1.00 86.88 356 ARG A O 1
ATOM 2685 N N . VAL A 1 357 ? 4.762 -19.161 5.129 1.00 88.94 357 VAL A N 1
ATOM 2686 C CA . VAL A 1 357 ? 4.656 -20.614 4.980 1.00 88.94 357 VAL A CA 1
ATOM 2687 C C . VAL A 1 357 ? 5.921 -21.143 4.297 1.00 88.94 357 VAL A C 1
ATOM 2689 O O . VAL A 1 357 ? 6.485 -20.471 3.427 1.00 88.94 357 VAL A O 1
ATOM 2692 N N . THR A 1 358 ? 6.413 -22.307 4.720 1.00 85.44 358 THR A N 1
ATOM 2693 C CA . THR A 1 358 ? 7.512 -23.002 4.033 1.00 85.44 358 THR A CA 1
ATOM 2694 C C . THR A 1 358 ? 6.966 -23.791 2.843 1.00 85.44 358 THR A C 1
ATOM 2696 O O . THR A 1 358 ? 6.154 -24.692 3.014 1.00 85.44 358 THR A O 1
ATOM 2699 N N . VAL A 1 359 ? 7.436 -23.467 1.640 1.00 87.19 359 VAL A N 1
ATOM 2700 C CA . VAL A 1 359 ? 7.122 -24.160 0.383 1.00 87.19 359 VAL A CA 1
ATOM 2701 C C . VAL A 1 359 ? 8.439 -24.579 -0.281 1.00 87.19 359 VAL A C 1
ATOM 2703 O O . VAL A 1 359 ? 9.254 -23.698 -0.595 1.00 87.19 359 VAL A O 1
ATOM 2706 N N . PRO A 1 360 ? 8.677 -25.885 -0.506 1.00 85.69 360 PRO A N 1
ATOM 2707 C CA . PRO A 1 360 ? 9.896 -26.375 -1.149 1.00 85.69 360 PRO A CA 1
ATOM 2708 C C . PRO A 1 360 ? 10.187 -25.683 -2.487 1.00 85.69 360 PRO A C 1
ATOM 2710 O O . PRO A 1 360 ? 9.275 -25.343 -3.237 1.00 85.69 360 PRO A O 1
ATOM 2713 N N . GLY A 1 361 ? 11.469 -25.449 -2.783 1.00 87.00 361 GLY A N 1
ATOM 2714 C CA . GLY A 1 361 ? 11.898 -24.831 -4.047 1.00 87.00 361 GLY A CA 1
ATOM 2715 C C . GLY A 1 361 ? 11.641 -23.322 -4.166 1.00 87.00 361 GLY A C 1
ATOM 2716 O O . GLY A 1 361 ? 11.942 -22.728 -5.199 1.00 87.00 361 GLY A O 1
ATOM 2717 N N . THR A 1 362 ? 11.122 -22.669 -3.123 1.00 89.56 362 THR A N 1
ATOM 2718 C CA . THR A 1 362 ? 10.901 -21.212 -3.099 1.00 89.56 362 THR A CA 1
ATOM 2719 C C . THR A 1 362 ? 11.904 -20.504 -2.185 1.00 89.56 362 THR A C 1
ATOM 2721 O O . THR A 1 362 ? 12.657 -21.141 -1.456 1.00 89.56 362 THR A O 1
ATOM 2724 N N . LEU A 1 363 ? 11.874 -19.165 -2.141 1.00 86.38 363 LEU A N 1
ATOM 2725 C CA . LEU A 1 363 ? 12.689 -18.366 -1.207 1.00 86.38 363 LEU A CA 1
ATOM 2726 C C . LEU A 1 363 ? 12.357 -18.595 0.279 1.00 86.38 363 LEU A C 1
ATOM 2728 O O . LEU A 1 363 ? 13.024 -18.035 1.145 1.00 86.38 363 LEU A O 1
ATOM 2732 N N . SER A 1 364 ? 11.324 -19.383 0.578 1.00 83.12 364 SER A N 1
ATOM 2733 C CA . SER A 1 364 ? 11.053 -19.849 1.936 1.00 83.12 364 SER A CA 1
ATOM 2734 C C . SER A 1 364 ? 11.939 -21.036 2.352 1.00 83.12 364 SER A C 1
ATOM 2736 O O . SER A 1 364 ? 12.085 -21.273 3.550 1.00 83.12 364 SER A O 1
ATOM 2738 N N . ASP A 1 365 ? 12.575 -21.743 1.406 1.00 83.00 365 ASP A N 1
ATOM 2739 C CA . ASP A 1 365 ? 13.605 -22.751 1.692 1.00 83.00 365 ASP A CA 1
ATOM 2740 C C . ASP A 1 365 ? 14.944 -22.043 2.004 1.00 83.00 365 ASP A C 1
ATOM 2742 O O . ASP A 1 365 ? 15.448 -21.282 1.168 1.00 83.00 365 ASP A O 1
ATOM 2746 N N . PRO A 1 366 ? 15.560 -22.287 3.180 1.00 81.19 366 PRO A N 1
ATOM 2747 C CA . PRO A 1 366 ? 16.838 -21.683 3.553 1.00 81.19 366 PRO A CA 1
ATOM 2748 C C . PRO A 1 366 ? 17.975 -21.913 2.549 1.00 81.19 366 PRO A C 1
ATOM 2750 O O . PRO A 1 366 ? 18.811 -21.026 2.381 1.00 81.19 366 PRO A O 1
ATOM 2753 N N . ARG A 1 367 ? 18.015 -23.068 1.869 1.00 85.94 367 ARG A N 1
ATOM 2754 C CA . ARG A 1 367 ? 19.055 -23.395 0.877 1.00 85.94 367 ARG A CA 1
ATOM 2755 C C . ARG A 1 367 ? 18.900 -22.540 -0.374 1.00 85.94 367 ARG A C 1
ATOM 2757 O O . ARG A 1 367 ? 19.870 -21.947 -0.839 1.00 85.94 367 ARG A O 1
ATOM 2764 N N . VAL A 1 368 ? 17.668 -22.412 -0.868 1.00 88.06 368 VAL A N 1
ATOM 2765 C CA . VAL A 1 368 ? 17.343 -21.556 -2.020 1.00 88.06 368 VAL A CA 1
ATOM 2766 C C . VAL A 1 368 ? 17.601 -20.087 -1.681 1.00 88.06 368 VAL A C 1
ATOM 2768 O O . VAL A 1 368 ? 18.168 -19.354 -2.488 1.00 88.06 368 VAL A O 1
ATOM 2771 N N . TYR A 1 369 ? 17.236 -19.654 -0.470 1.00 83.56 369 TYR A N 1
ATOM 2772 C CA . TYR A 1 369 ? 17.517 -18.298 0.000 1.00 83.56 369 TYR A CA 1
ATOM 2773 C C . TYR A 1 369 ? 19.025 -18.014 0.070 1.00 83.56 369 TYR A C 1
ATOM 2775 O O . TYR A 1 369 ? 19.464 -16.962 -0.390 1.00 83.56 369 TYR A O 1
ATOM 2783 N N . ALA A 1 370 ? 19.822 -18.937 0.621 1.00 82.81 370 ALA A N 1
ATOM 2784 C CA . ALA A 1 370 ? 21.271 -18.777 0.749 1.00 82.81 370 ALA A CA 1
ATOM 2785 C C . ALA A 1 370 ? 21.989 -18.731 -0.609 1.00 82.81 370 ALA A C 1
ATOM 2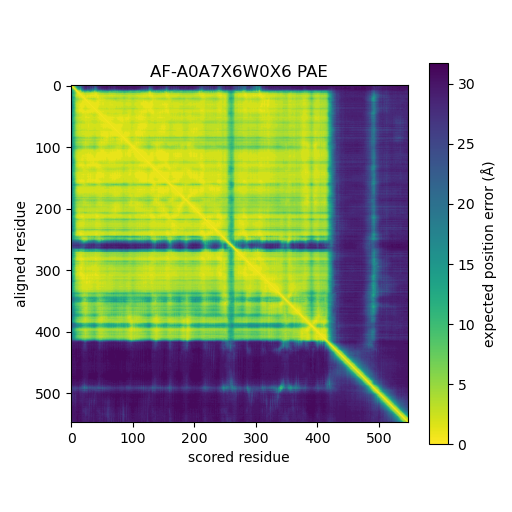787 O O . ALA A 1 370 ? 22.941 -17.972 -0.767 1.00 82.81 370 ALA A O 1
ATOM 2788 N N . ALA A 1 371 ? 21.508 -19.491 -1.597 1.00 87.00 371 ALA A N 1
ATOM 2789 C CA . ALA A 1 371 ? 22.058 -19.500 -2.952 1.00 87.00 371 ALA A CA 1
ATOM 2790 C C . ALA A 1 371 ? 21.677 -18.259 -3.785 1.00 87.00 371 ALA A C 1
ATOM 2792 O O . ALA A 1 371 ? 22.225 -18.046 -4.867 1.00 87.00 371 ALA A O 1
ATOM 2793 N N . ARG A 1 372 ? 20.728 -17.433 -3.322 1.00 84.88 372 ARG A N 1
ATOM 2794 C CA . ARG A 1 372 ? 20.234 -16.277 -4.078 1.00 84.88 372 ARG A CA 1
ATOM 2795 C C . ARG A 1 372 ? 21.300 -15.167 -4.162 1.00 84.88 372 ARG A C 1
ATOM 2797 O O . ARG A 1 372 ? 21.691 -14.625 -3.125 1.00 84.88 372 ARG A O 1
ATOM 2804 N N . PRO A 1 373 ? 21.661 -14.694 -5.371 1.00 83.00 373 PRO A N 1
ATOM 2805 C CA . PRO A 1 373 ? 22.525 -13.527 -5.524 1.00 83.00 373 PRO A CA 1
ATOM 2806 C C . PRO A 1 373 ? 21.901 -12.256 -4.929 1.00 83.00 373 PRO A C 1
ATOM 2808 O O . PRO A 1 373 ? 20.719 -11.954 -5.140 1.00 83.00 373 PRO A O 1
ATOM 2811 N N . ARG A 1 374 ? 22.705 -11.470 -4.203 1.00 79.19 374 ARG A N 1
ATOM 2812 C CA . ARG A 1 374 ? 22.283 -10.165 -3.673 1.00 79.19 374 ARG A CA 1
ATOM 2813 C C . ARG A 1 374 ? 22.251 -9.126 -4.791 1.00 79.19 374 ARG A C 1
ATOM 2815 O O . ARG A 1 374 ? 23.290 -8.698 -5.284 1.00 79.19 374 ARG A O 1
ATOM 2822 N N . ALA A 1 375 ? 21.048 -8.688 -5.143 1.00 86.25 375 ALA A N 1
ATOM 2823 C CA . ALA A 1 375 ? 20.824 -7.563 -6.037 1.00 86.25 375 ALA A CA 1
ATOM 2824 C C . ALA A 1 375 ? 19.677 -6.692 -5.508 1.00 86.25 375 ALA A C 1
ATOM 2826 O O . ALA A 1 375 ? 18.545 -7.160 -5.365 1.00 86.25 375 ALA A O 1
ATOM 2827 N N . CYS A 1 376 ? 19.951 -5.410 -5.244 1.00 87.88 376 CYS A N 1
ATOM 2828 C CA . CYS A 1 376 ? 18.900 -4.417 -5.039 1.00 87.88 376 CYS A CA 1
ATOM 2829 C C . CYS A 1 376 ? 18.647 -3.685 -6.354 1.00 87.88 376 CYS A C 1
ATOM 2831 O O . CYS A 1 376 ? 19.197 -2.621 -6.611 1.00 87.88 376 CYS A O 1
ATOM 2833 N N . ASN A 1 377 ? 17.819 -4.292 -7.193 1.00 87.31 377 ASN A N 1
ATOM 2834 C CA . ASN A 1 377 ? 17.405 -3.753 -8.487 1.00 87.31 37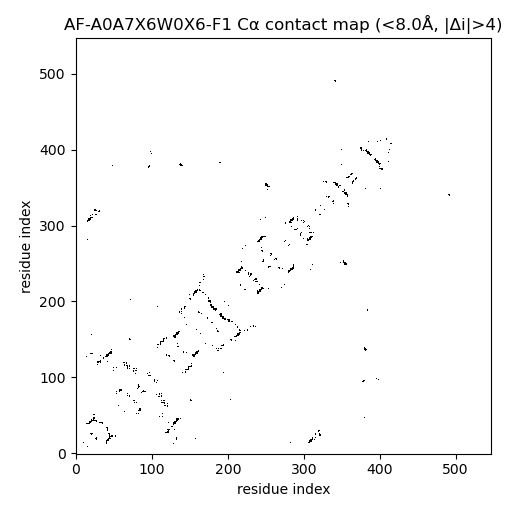7 ASN A CA 1
ATOM 2835 C C . ASN A 1 377 ? 15.952 -3.250 -8.478 1.00 87.31 377 ASN A C 1
ATOM 2837 O O . ASN A 1 377 ? 15.392 -2.985 -9.534 1.00 87.31 377 ASN A O 1
ATOM 2841 N N . ARG A 1 378 ? 15.323 -3.161 -7.296 1.00 90.06 378 ARG A N 1
ATOM 2842 C CA . ARG A 1 378 ? 13.926 -2.716 -7.129 1.00 90.06 378 ARG A CA 1
ATOM 2843 C C . ARG A 1 378 ? 13.767 -1.487 -6.234 1.00 90.06 378 ARG A C 1
ATOM 2845 O O . ARG A 1 378 ? 12.778 -0.782 -6.376 1.00 90.06 378 ARG A O 1
ATOM 2852 N N . MET A 1 379 ? 14.711 -1.247 -5.318 1.00 89.69 379 MET A N 1
ATOM 2853 C CA . MET A 1 379 ? 14.773 -0.092 -4.402 1.00 89.69 379 MET A CA 1
ATOM 2854 C C . MET A 1 379 ? 13.573 0.126 -3.456 1.00 89.69 379 MET A C 1
ATOM 2856 O O . MET A 1 379 ? 13.589 1.072 -2.680 1.00 89.69 379 MET A O 1
ATOM 2860 N N . HIS A 1 380 ? 12.583 -0.775 -3.417 1.00 87.75 380 HIS A N 1
ATOM 2861 C CA . HIS A 1 380 ? 11.361 -0.599 -2.610 1.00 87.75 380 HIS A CA 1
ATOM 2862 C C . HIS A 1 380 ? 11.590 -0.406 -1.105 1.00 87.75 380 HIS A C 1
ATOM 2864 O O . HIS A 1 380 ? 10.819 0.293 -0.466 1.00 87.75 380 HIS A O 1
ATOM 2870 N N . LEU A 1 381 ? 12.636 -1.020 -0.542 1.00 88.31 381 LEU A N 1
ATOM 2871 C CA . LEU A 1 381 ? 12.989 -0.932 0.883 1.00 88.31 381 LEU A CA 1
ATOM 2872 C C . LEU A 1 381 ? 14.345 -0.243 1.090 1.00 88.31 381 LEU A C 1
ATOM 2874 O O . LEU A 1 381 ? 15.066 -0.555 2.041 1.00 88.31 381 LEU A O 1
ATOM 2878 N N . ALA A 1 382 ? 14.749 0.610 0.148 1.00 91.38 382 ALA A N 1
ATOM 2879 C CA . ALA A 1 382 ? 15.930 1.435 0.327 1.00 91.38 382 ALA A CA 1
ATOM 2880 C C . ALA A 1 382 ? 15.640 2.564 1.327 1.00 91.38 382 ALA A C 1
ATOM 2882 O O . ALA A 1 382 ? 14.515 3.056 1.394 1.00 91.38 382 ALA A O 1
ATOM 2883 N N . ARG A 1 383 ? 16.657 2.949 2.099 1.00 91.69 383 ARG A N 1
ATOM 2884 C CA . ARG A 1 383 ? 16.589 4.045 3.075 1.00 91.69 383 ARG A CA 1
ATOM 2885 C C . ARG A 1 383 ? 17.631 5.109 2.775 1.00 91.69 383 ARG A C 1
ATOM 2887 O O . ARG A 1 383 ? 18.665 4.792 2.178 1.00 91.69 383 ARG A O 1
ATOM 2894 N N . SER A 1 384 ? 17.386 6.323 3.245 1.00 94.00 384 SER A N 1
ATOM 2895 C CA . SER A 1 384 ? 18.349 7.417 3.155 1.00 94.00 384 SER A CA 1
ATOM 2896 C C . SER A 1 384 ? 19.575 7.144 4.027 1.00 94.00 384 SER A C 1
ATOM 2898 O O . SER A 1 384 ? 19.485 6.616 5.141 1.00 94.00 384 SER A O 1
ATOM 2900 N N . VAL A 1 385 ? 20.738 7.491 3.491 1.00 94.00 385 VAL A N 1
ATOM 2901 C CA . VAL A 1 385 ? 22.010 7.658 4.196 1.00 94.00 385 VAL A CA 1
ATOM 2902 C C . VAL A 1 385 ? 22.704 8.888 3.639 1.00 94.00 385 VAL A C 1
ATOM 2904 O O . VAL A 1 385 ? 22.467 9.277 2.499 1.00 94.00 385 VAL A O 1
ATOM 2907 N N . PHE A 1 386 ? 23.574 9.483 4.440 1.00 92.88 386 PHE A N 1
ATOM 2908 C CA . PHE A 1 386 ? 24.289 10.699 4.087 1.00 92.88 386 PHE A CA 1
ATOM 2909 C C . PHE A 1 386 ? 25.780 10.412 4.121 1.00 92.88 386 PHE A C 1
ATOM 2911 O O . PHE A 1 386 ? 26.264 9.773 5.056 1.00 92.88 386 PHE A O 1
ATOM 2918 N N . GLN A 1 387 ? 26.481 10.832 3.075 1.00 88.00 387 GLN A N 1
ATOM 2919 C CA . GLN A 1 387 ? 27.923 10.674 2.958 1.00 88.00 387 GLN A CA 1
ATOM 2920 C C . GLN A 1 387 ? 28.558 12.030 2.705 1.00 88.00 387 GLN A C 1
ATOM 2922 O O . GLN A 1 387 ? 28.177 12.729 1.764 1.00 88.00 387 GLN A O 1
ATOM 2927 N N . GLU A 1 388 ? 29.539 12.370 3.528 1.00 89.56 388 GLU A N 1
ATOM 2928 C CA . GLU A 1 388 ? 30.418 13.502 3.275 1.00 89.56 388 GLU A CA 1
ATOM 2929 C C . GLU A 1 388 ? 31.294 13.199 2.055 1.00 89.56 388 GLU A C 1
ATOM 2931 O O . GLU A 1 388 ? 31.805 12.087 1.890 1.00 89.56 388 GLU A O 1
ATOM 2936 N N . GLN A 1 389 ? 31.371 14.160 1.148 1.00 85.81 389 GLN A N 1
ATOM 2937 C CA . GLN A 1 389 ? 32.159 14.105 -0.072 1.00 85.81 389 GLN A CA 1
ATOM 2938 C C . GLN A 1 389 ? 33.533 14.747 0.172 1.00 85.81 389 GLN A C 1
ATOM 2940 O O . GLN A 1 389 ? 33.744 15.452 1.156 1.00 85.81 389 GLN A O 1
ATOM 2945 N N . SER A 1 390 ? 34.479 14.534 -0.746 1.00 87.00 390 SER A N 1
ATOM 2946 C CA . SER A 1 390 ? 35.837 15.095 -0.646 1.00 87.00 390 SER A CA 1
ATOM 2947 C C . SER A 1 390 ? 35.885 16.626 -0.665 1.00 87.00 390 SER A C 1
ATOM 2949 O O . SER A 1 390 ? 36.874 17.205 -0.234 1.00 87.00 390 SER A O 1
ATOM 2951 N N . ASP A 1 391 ? 34.839 17.274 -1.180 1.00 90.00 391 ASP A N 1
ATOM 2952 C CA . ASP A 1 391 ? 34.672 18.731 -1.211 1.00 90.00 391 ASP A CA 1
ATOM 2953 C C . ASP A 1 391 ? 33.953 19.288 0.038 1.00 90.00 391 ASP A C 1
ATOM 2955 O O . ASP A 1 391 ? 33.614 20.468 0.077 1.00 90.00 391 ASP A O 1
ATOM 2959 N N . GLY A 1 392 ? 33.700 18.450 1.053 1.00 87.81 392 GLY A N 1
ATOM 2960 C CA . GLY A 1 392 ? 32.991 18.817 2.284 1.00 87.81 392 GLY A CA 1
ATOM 2961 C C . GLY A 1 392 ? 31.464 18.864 2.151 1.00 87.81 392 GLY A C 1
ATOM 2962 O O . GLY A 1 392 ? 30.769 19.137 3.131 1.00 87.81 392 GLY A O 1
ATOM 2963 N N . THR A 1 393 ? 30.898 18.588 0.970 1.00 90.25 393 THR A N 1
ATOM 2964 C CA . THR A 1 393 ? 29.439 18.529 0.799 1.00 90.25 393 THR A CA 1
ATOM 2965 C C . THR A 1 393 ? 28.864 17.225 1.349 1.00 90.25 393 THR A C 1
ATOM 2967 O O . THR A 1 393 ? 29.506 16.177 1.332 1.00 90.25 393 THR A O 1
ATOM 2970 N N . VAL A 1 394 ? 27.618 17.251 1.831 1.00 88.19 394 VAL A N 1
ATOM 2971 C CA . VAL A 1 394 ? 26.911 16.040 2.270 1.00 88.19 394 VAL A CA 1
ATOM 2972 C C . VAL A 1 394 ? 25.927 15.616 1.192 1.00 88.19 394 VAL A C 1
ATOM 2974 O O . VAL A 1 394 ? 24.990 16.344 0.866 1.00 88.19 394 VAL A O 1
ATOM 2977 N N . LYS A 1 395 ? 26.113 14.408 0.660 1.00 90.31 395 LYS A N 1
ATOM 2978 C CA . LYS A 1 395 ? 25.267 13.852 -0.394 1.00 90.31 395 LYS A CA 1
ATOM 2979 C C . LYS A 1 395 ? 24.376 12.745 0.143 1.00 90.31 395 LYS A C 1
ATOM 2981 O O . LYS A 1 395 ? 24.838 11.825 0.822 1.00 90.31 395 LYS A O 1
ATOM 2986 N N . GLU A 1 396 ? 23.095 12.814 -0.202 1.00 93.38 396 GLU A N 1
ATOM 2987 C CA . GLU A 1 396 ? 22.169 11.719 0.052 1.00 93.38 396 GLU A CA 1
ATOM 2988 C C . GLU A 1 396 ? 22.464 10.538 -0.882 1.00 93.38 396 GLU A C 1
ATOM 2990 O O . GLU A 1 396 ? 22.605 10.679 -2.100 1.00 93.38 396 GLU A O 1
ATOM 2995 N N . ALA A 1 397 ? 22.501 9.346 -0.302 1.00 93.25 397 ALA A N 1
ATOM 2996 C CA . ALA A 1 397 ? 22.525 8.081 -1.006 1.00 93.25 397 ALA A CA 1
ATOM 2997 C C . ALA A 1 397 ? 21.429 7.157 -0.465 1.00 93.25 397 ALA A C 1
ATOM 2999 O O . ALA A 1 397 ? 20.942 7.301 0.656 1.00 93.25 397 ALA A O 1
ATOM 3000 N N . TYR A 1 398 ? 21.049 6.169 -1.270 1.00 93.69 398 TYR A N 1
ATOM 3001 C CA . TYR A 1 398 ? 20.107 5.135 -0.859 1.00 93.69 398 TYR A CA 1
ATOM 3002 C C . TYR A 1 398 ? 20.835 3.827 -0.586 1.00 93.69 398 TYR A C 1
ATOM 3004 O O . TYR A 1 398 ? 21.532 3.296 -1.453 1.00 93.69 398 TYR A O 1
ATOM 3012 N N . ILE A 1 399 ? 20.632 3.280 0.612 1.00 92.12 399 ILE A N 1
ATOM 3013 C CA . ILE A 1 399 ? 21.185 1.992 1.030 1.00 92.12 399 ILE A CA 1
ATOM 3014 C C . ILE A 1 399 ? 20.077 0.944 1.127 1.00 92.12 399 ILE A C 1
ATOM 3016 O O . ILE A 1 399 ? 18.998 1.193 1.663 1.00 92.12 399 ILE A O 1
ATOM 3020 N N . CYS A 1 400 ? 20.353 -0.267 0.642 1.00 89.44 400 CYS A N 1
ATOM 3021 C CA . CYS A 1 400 ? 19.460 -1.408 0.802 1.00 89.44 400 CYS A CA 1
ATOM 3022 C C . CYS A 1 400 ? 20.246 -2.675 1.180 1.00 89.44 400 CYS A C 1
ATOM 3024 O O . CYS A 1 400 ? 21.216 -3.013 0.500 1.00 89.44 400 CYS A O 1
ATOM 3026 N N . PRO A 1 401 ? 19.802 -3.452 2.185 1.00 84.44 401 PRO A N 1
ATOM 3027 C CA . PRO A 1 401 ? 20.452 -4.712 2.563 1.00 84.44 401 PRO A CA 1
ATOM 3028 C C . PRO A 1 401 ? 20.421 -5.802 1.484 1.00 84.44 401 PRO A C 1
ATOM 3030 O O . PRO A 1 401 ? 21.108 -6.808 1.619 1.00 84.44 401 PRO A O 1
ATOM 3033 N N . ALA A 1 402 ? 19.676 -5.625 0.393 1.00 84.44 402 ALA A N 1
ATOM 3034 C CA . ALA A 1 402 ? 19.733 -6.518 -0.765 1.00 84.44 402 ALA A CA 1
ATOM 3035 C C . ALA A 1 402 ? 20.837 -6.149 -1.780 1.00 84.44 402 ALA A C 1
ATOM 3037 O O . ALA A 1 402 ? 21.043 -6.898 -2.728 1.00 84.44 402 ALA A O 1
ATOM 3038 N N . MET A 1 403 ? 21.535 -5.016 -1.619 1.00 88.38 403 MET A N 1
ATOM 3039 C CA . MET A 1 403 ? 22.622 -4.596 -2.518 1.00 88.38 403 MET A CA 1
ATOM 3040 C C . MET A 1 403 ? 23.826 -5.549 -2.459 1.00 88.38 403 MET A C 1
ATOM 3042 O O . MET A 1 403 ? 23.999 -6.231 -1.443 1.00 88.38 403 MET A O 1
ATOM 3046 N N . PRO A 1 404 ? 24.686 -5.560 -3.500 1.00 88.94 404 PRO A N 1
ATOM 3047 C CA . PRO A 1 404 ? 25.988 -6.216 -3.430 1.00 88.94 404 PRO A CA 1
ATOM 3048 C C . PRO A 1 404 ? 26.755 -5.784 -2.178 1.00 88.94 404 PRO A C 1
ATOM 3050 O O . PRO A 1 404 ? 26.756 -4.604 -1.822 1.00 88.94 404 PRO A O 1
ATOM 3053 N N . GLU A 1 405 ? 27.406 -6.735 -1.511 1.00 86.38 405 GLU A N 1
ATOM 3054 C CA . GLU A 1 405 ? 27.970 -6.532 -0.174 1.00 86.38 405 GLU A CA 1
ATOM 3055 C C . GLU A 1 405 ? 28.963 -5.374 -0.106 1.00 86.38 405 GLU A C 1
ATOM 3057 O O . GLU A 1 405 ? 28.800 -4.493 0.733 1.00 86.38 405 GLU A O 1
ATOM 3062 N N . LYS A 1 406 ? 29.907 -5.308 -1.051 1.00 89.25 406 LYS A N 1
ATOM 3063 C CA . LYS A 1 406 ? 30.886 -4.216 -1.146 1.00 89.25 406 LYS A CA 1
ATOM 3064 C C . LYS A 1 406 ? 30.216 -2.836 -1.159 1.00 89.25 406 LYS A C 1
ATOM 3066 O O . LYS A 1 406 ? 30.638 -1.945 -0.430 1.00 89.25 406 LYS A O 1
ATOM 3071 N N . ARG A 1 407 ? 29.138 -2.677 -1.937 1.00 90.00 407 ARG A N 1
ATOM 3072 C CA . ARG A 1 407 ? 28.368 -1.423 -2.018 1.00 90.00 407 ARG A CA 1
ATOM 3073 C C . ARG A 1 407 ? 27.562 -1.157 -0.749 1.00 90.00 407 ARG A C 1
ATOM 3075 O O . ARG A 1 407 ? 27.419 -0.017 -0.334 1.00 90.00 407 ARG A O 1
ATOM 3082 N N . PHE A 1 408 ? 27.004 -2.196 -0.135 1.00 90.00 408 PHE A N 1
ATOM 3083 C CA . PHE A 1 408 ? 26.281 -2.050 1.123 1.00 90.00 408 PHE A CA 1
ATOM 3084 C C . PHE A 1 408 ? 27.207 -1.563 2.248 1.00 90.00 408 PHE A C 1
ATOM 3086 O O . PHE A 1 408 ? 26.850 -0.628 2.960 1.00 90.00 408 PHE A O 1
ATOM 3093 N N . LEU A 1 409 ? 28.404 -2.148 2.368 1.00 90.75 409 LEU A N 1
ATOM 3094 C CA . LEU A 1 409 ? 29.417 -1.748 3.348 1.00 90.75 409 LEU A CA 1
ATOM 3095 C C . LEU A 1 409 ? 29.946 -0.333 3.076 1.00 90.75 409 LEU A C 1
ATOM 3097 O O . LEU A 1 409 ? 30.038 0.463 4.005 1.00 90.75 409 LEU A O 1
ATOM 3101 N N . SER A 1 410 ? 30.206 0.024 1.810 1.00 90.38 410 SER A N 1
ATOM 3102 C CA . SER A 1 410 ? 30.684 1.371 1.453 1.00 90.38 410 SER A CA 1
ATOM 3103 C C . SER A 1 410 ? 29.682 2.484 1.776 1.00 90.38 410 SER A C 1
ATOM 3105 O O . SER A 1 410 ? 30.073 3.636 1.898 1.00 90.38 410 SER A O 1
ATOM 3107 N N . LEU A 1 411 ? 28.393 2.153 1.904 1.00 90.31 411 LEU A N 1
ATOM 3108 C CA . LEU A 1 411 ? 27.319 3.067 2.306 1.00 90.31 411 LEU A CA 1
ATOM 3109 C C . LEU A 1 411 ? 27.071 3.072 3.830 1.00 90.31 411 LEU A C 1
ATOM 3111 O O . LEU A 1 411 ? 26.047 3.579 4.286 1.00 90.31 411 LEU A O 1
ATOM 3115 N N . GLY A 1 412 ? 27.969 2.477 4.625 1.00 87.31 412 GLY A N 1
ATOM 3116 C CA . GLY A 1 412 ? 27.845 2.390 6.086 1.00 87.31 412 GLY A CA 1
ATOM 3117 C C . GLY A 1 412 ? 26.952 1.244 6.578 1.00 87.31 412 GLY A C 1
ATOM 3118 O O . GLY A 1 412 ? 26.474 1.258 7.715 1.00 87.31 412 GLY A O 1
ATOM 3119 N N . GLY A 1 413 ? 26.677 0.250 5.729 1.00 86.00 413 GLY A N 1
ATOM 3120 C CA . GLY A 1 413 ? 25.996 -0.981 6.122 1.00 86.00 413 GLY A CA 1
ATOM 3121 C C . GLY A 1 413 ? 26.856 -1.857 7.039 1.00 86.00 413 GLY A C 1
ATOM 3122 O O . GLY A 1 413 ? 28.076 -1.878 6.926 1.00 86.00 413 GLY A O 1
ATOM 3123 N N . GLN A 1 414 ? 26.219 -2.610 7.938 1.00 81.81 414 GLN A N 1
ATOM 3124 C CA . GLN A 1 414 ? 26.904 -3.512 8.876 1.00 81.81 414 GLN A CA 1
ATOM 3125 C C . GLN A 1 414 ? 26.937 -4.960 8.345 1.00 81.81 414 GLN A C 1
ATOM 3127 O O . GLN A 1 414 ? 25.894 -5.435 7.881 1.00 81.81 414 GLN A O 1
ATOM 3132 N N . PRO A 1 415 ? 28.068 -5.690 8.422 1.00 69.88 415 PRO A N 1
ATOM 3133 C CA . PRO A 1 415 ? 28.152 -7.087 7.988 1.00 69.88 415 PRO A CA 1
ATOM 3134 C C . PRO A 1 415 ? 27.089 -7.980 8.648 1.00 69.88 415 PRO A C 1
ATOM 3136 O O . PRO A 1 415 ? 26.718 -7.791 9.809 1.00 69.88 415 PRO A O 1
ATOM 3139 N N . ARG A 1 416 ? 26.595 -9.002 7.933 1.00 56.75 416 ARG A N 1
ATOM 3140 C CA . ARG A 1 416 ? 25.718 -10.005 8.560 1.00 56.75 416 ARG A CA 1
ATOM 3141 C C . ARG A 1 416 ? 26.561 -10.878 9.498 1.00 56.75 416 ARG A C 1
ATOM 3143 O O . ARG A 1 416 ? 27.485 -11.536 9.045 1.00 56.75 416 ARG A O 1
ATOM 3150 N N . GLY A 1 417 ? 26.218 -10.894 10.788 1.00 51.97 417 GLY A N 1
ATOM 3151 C CA . GLY A 1 417 ? 26.876 -11.719 11.814 1.00 51.97 417 GLY A CA 1
ATOM 3152 C C . GLY A 1 417 ? 27.707 -10.945 12.844 1.00 51.97 417 GLY A C 1
ATOM 3153 O O . GLY A 1 417 ? 27.963 -11.476 13.917 1.00 51.97 417 GLY A O 1
ATOM 3154 N N . SER A 1 418 ? 28.044 -9.674 12.598 1.00 34.12 418 SER A N 1
ATOM 3155 C CA . SER A 1 418 ? 28.805 -8.836 13.545 1.00 34.12 418 SER A CA 1
ATOM 3156 C C . SER A 1 418 ? 27.934 -8.068 14.553 1.00 34.12 418 SER A C 1
ATOM 3158 O O . SER A 1 418 ? 28.405 -7.169 15.249 1.00 34.12 418 SER A O 1
ATOM 3160 N N . GLY A 1 419 ? 26.657 -8.430 14.691 1.00 33.75 419 GLY A N 1
ATOM 3161 C CA . GLY A 1 419 ? 25.776 -7.802 15.664 1.00 33.75 419 GLY A CA 1
ATOM 3162 C C . GLY A 1 419 ? 24.624 -8.703 16.068 1.00 33.75 419 GLY A C 1
ATOM 3163 O O . GLY A 1 419 ? 23.774 -9.047 15.247 1.00 33.75 419 GLY A O 1
ATOM 3164 N N . ARG A 1 420 ? 24.510 -8.964 17.377 1.00 28.20 420 ARG A N 1
ATOM 3165 C CA . ARG A 1 420 ? 23.186 -8.975 18.021 1.00 28.20 420 ARG A CA 1
ATOM 3166 C C . ARG A 1 420 ? 22.390 -7.794 17.443 1.00 28.20 420 ARG A C 1
ATOM 3168 O O . ARG A 1 420 ? 23.014 -6.747 17.253 1.00 28.20 420 ARG A O 1
ATOM 3175 N N . PRO A 1 421 ? 21.078 -7.902 17.168 1.00 33.34 421 PRO A N 1
ATOM 3176 C CA . PRO A 1 421 ? 20.290 -6.740 16.772 1.00 33.34 421 PRO A CA 1
ATOM 3177 C C . PRO A 1 421 ? 20.449 -5.666 17.854 1.00 33.34 421 PRO A C 1
ATOM 3179 O O . PRO A 1 421 ? 19.833 -5.731 18.916 1.00 33.34 421 PRO A O 1
ATOM 3182 N N . ARG A 1 422 ? 21.350 -4.704 17.619 1.00 30.86 422 ARG A N 1
ATOM 3183 C CA . ARG A 1 422 ? 21.502 -3.534 18.466 1.00 30.86 422 ARG A CA 1
ATOM 3184 C C . ARG A 1 422 ? 20.267 -2.710 18.180 1.00 30.86 422 ARG A C 1
ATOM 3186 O O . ARG A 1 422 ? 20.143 -2.069 17.142 1.00 30.86 422 ARG A O 1
ATOM 3193 N N . LEU A 1 423 ? 19.326 -2.802 19.107 1.00 30.73 423 LEU A N 1
ATOM 3194 C CA . LEU A 1 423 ? 18.318 -1.784 19.316 1.00 30.73 423 LEU A CA 1
ATOM 3195 C C . LEU A 1 423 ? 19.023 -0.421 19.283 1.00 30.73 423 LEU A C 1
ATOM 3197 O O . LEU A 1 423 ? 20.107 -0.315 19.865 1.00 30.73 423 LEU A O 1
ATOM 3201 N N . PRO A 1 424 ? 18.475 0.601 18.607 1.00 27.64 424 PRO A N 1
ATOM 3202 C CA . PRO A 1 424 ? 19.040 1.934 18.699 1.00 27.64 424 PRO A CA 1
ATOM 3203 C C . PRO A 1 424 ? 19.001 2.350 20.170 1.00 27.64 424 PRO A C 1
ATOM 3205 O O . PRO A 1 424 ? 17.938 2.609 20.732 1.00 27.64 424 PRO A O 1
ATOM 3208 N N . VAL A 1 425 ? 20.168 2.351 20.811 1.00 25.14 425 VAL A N 1
ATOM 3209 C CA . VAL A 1 425 ? 20.371 3.013 22.091 1.00 25.14 425 VAL A CA 1
ATOM 3210 C C . VAL A 1 425 ? 20.477 4.488 21.743 1.00 25.14 425 VAL A C 1
ATOM 3212 O O . VAL A 1 425 ? 21.549 4.971 21.387 1.00 25.14 425 VAL A O 1
ATOM 3215 N N . GLN A 1 426 ? 19.359 5.207 21.801 1.00 24.50 426 GLN A N 1
ATOM 3216 C CA . GLN A 1 426 ? 19.451 6.641 22.031 1.00 24.50 426 GLN A CA 1
ATOM 3217 C C . GLN A 1 426 ? 19.998 6.809 23.449 1.00 24.50 426 GLN A C 1
ATOM 3219 O O . GLN A 1 426 ? 19.287 6.607 24.430 1.00 24.50 426 GLN A O 1
ATOM 3224 N N . ARG A 1 427 ? 21.294 7.114 23.558 1.00 23.23 427 ARG A N 1
ATOM 3225 C CA . ARG A 1 427 ? 21.854 7.695 24.776 1.00 23.23 427 ARG A CA 1
ATOM 3226 C C . ARG A 1 427 ? 21.399 9.149 24.803 1.00 23.23 427 ARG A C 1
ATOM 3228 O O . ARG A 1 427 ? 22.017 9.996 24.172 1.00 23.23 427 ARG A O 1
ATOM 3235 N N . ALA A 1 428 ? 20.292 9.414 25.483 1.00 24.09 428 ALA A N 1
ATOM 3236 C CA . ALA A 1 428 ? 20.049 10.744 26.015 1.00 24.09 428 ALA A CA 1
ATOM 3237 C C . ALA A 1 428 ? 20.884 10.877 27.303 1.00 24.09 428 ALA A C 1
ATOM 3239 O O . ALA A 1 428 ? 20.853 9.948 28.119 1.00 24.09 428 ALA A O 1
ATOM 3240 N N . PRO A 1 429 ? 21.659 11.957 27.494 1.00 23.02 429 PRO A N 1
ATOM 3241 C CA . PRO A 1 429 ? 22.293 12.223 28.776 1.00 23.02 429 PRO A CA 1
ATOM 3242 C C . PRO A 1 429 ? 21.199 12.433 29.829 1.00 23.02 429 PRO A C 1
ATOM 3244 O O . PRO A 1 429 ? 20.305 13.263 29.667 1.00 23.02 429 PRO A O 1
ATOM 3247 N N . VAL A 1 430 ? 21.247 11.623 30.883 1.00 24.39 430 VAL A N 1
ATOM 3248 C CA . VAL A 1 430 ? 20.398 11.771 32.063 1.00 24.39 430 VAL A CA 1
ATOM 3249 C C . VAL A 1 430 ? 21.152 12.671 33.033 1.00 24.39 430 VAL A C 1
ATOM 3251 O O . VAL A 1 430 ? 21.856 12.176 33.903 1.00 24.39 430 VAL A O 1
ATOM 3254 N N . ASP A 1 431 ? 21.002 13.985 32.882 1.00 24.72 431 ASP A N 1
ATOM 3255 C CA . ASP A 1 431 ? 21.224 14.905 33.996 1.00 24.72 431 ASP A CA 1
ATOM 3256 C C . ASP A 1 431 ? 19.878 15.142 34.672 1.00 24.72 431 ASP A C 1
ATOM 3258 O O . ASP A 1 431 ? 19.046 15.951 34.261 1.00 24.72 431 ASP A O 1
ATOM 3262 N N . GLY A 1 432 ? 19.638 14.351 35.713 1.00 24.70 432 GLY A N 1
ATOM 3263 C CA . GLY A 1 432 ? 18.527 14.554 36.620 1.00 24.70 432 GLY A CA 1
ATOM 3264 C C . GLY A 1 432 ? 18.848 15.689 37.580 1.00 24.70 432 GLY A C 1
ATOM 3265 O O . GLY A 1 432 ? 19.555 15.470 38.555 1.00 24.70 432 GLY A O 1
ATOM 3266 N N . ARG A 1 433 ? 18.260 16.869 37.365 1.00 24.56 433 ARG A N 1
ATOM 3267 C CA . ARG A 1 433 ? 17.817 17.732 38.469 1.00 24.56 433 ARG A CA 1
ATOM 3268 C C . ARG A 1 433 ? 16.464 18.341 38.134 1.00 24.56 433 ARG A C 1
ATOM 3270 O O . ARG A 1 433 ? 16.338 19.269 37.343 1.00 24.56 433 ARG A O 1
ATOM 3277 N N . PHE A 1 434 ? 15.451 17.784 38.787 1.00 23.03 434 PHE A N 1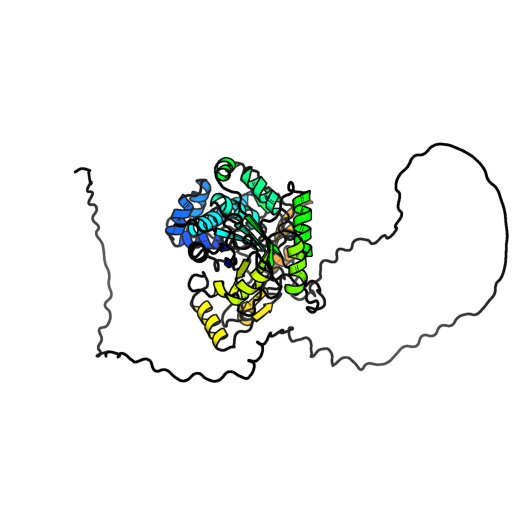
ATOM 3278 C CA . PHE A 1 434 ? 14.218 18.481 39.111 1.00 23.03 434 PHE A CA 1
ATOM 3279 C C . PHE A 1 434 ? 14.555 19.792 39.829 1.00 23.03 434 PHE A C 1
ATOM 3281 O O . PHE A 1 434 ? 15.195 19.766 40.876 1.00 23.03 434 PHE A O 1
ATOM 3288 N N . LEU A 1 435 ? 14.059 20.915 39.317 1.00 25.11 435 LEU A N 1
ATOM 3289 C CA . LEU A 1 435 ? 13.609 22.019 40.158 1.00 25.11 435 LEU A CA 1
ATOM 3290 C C . LEU A 1 435 ? 12.564 22.836 39.400 1.00 25.11 435 LEU A C 1
ATOM 3292 O O . LEU A 1 435 ? 12.824 23.454 38.371 1.00 25.11 435 LEU A O 1
ATOM 3296 N N . GLN A 1 436 ? 11.346 22.771 39.932 1.00 25.50 436 GLN A N 1
ATOM 3297 C CA . GLN A 1 436 ? 10.219 23.622 39.586 1.00 25.50 436 GLN A CA 1
ATOM 3298 C C . GLN A 1 436 ? 10.616 25.096 39.711 1.00 25.50 436 GLN A C 1
ATOM 3300 O O . GLN A 1 436 ? 11.102 25.517 40.758 1.00 25.50 436 GLN A O 1
ATOM 3305 N N . ARG A 1 437 ? 10.290 25.907 38.703 1.00 25.19 437 ARG A N 1
ATOM 3306 C CA . ARG A 1 437 ? 9.974 27.324 38.908 1.00 25.19 437 ARG A CA 1
ATOM 3307 C C . ARG A 1 437 ? 8.744 27.692 38.087 1.00 25.19 437 ARG A C 1
ATOM 3309 O O . ARG A 1 437 ? 8.812 27.866 36.875 1.00 25.19 437 ARG A O 1
ATOM 3316 N N . ARG A 1 438 ? 7.606 27.788 38.781 1.00 27.45 438 ARG A N 1
ATOM 3317 C CA . ARG A 1 438 ? 6.516 28.694 38.404 1.00 27.45 438 ARG A CA 1
ATOM 3318 C C . ARG A 1 438 ? 6.986 30.112 38.719 1.00 27.45 438 ARG A C 1
ATOM 3320 O O . ARG A 1 438 ? 7.600 30.330 39.760 1.00 27.45 438 ARG A O 1
ATOM 3327 N N . GLY A 1 439 ? 6.732 31.038 37.803 1.00 22.83 439 GLY A N 1
ATOM 3328 C CA . GLY A 1 439 ? 7.021 32.451 38.002 1.00 22.83 439 GLY A CA 1
ATOM 3329 C C . GLY A 1 439 ? 6.071 33.102 39.002 1.00 22.83 439 GLY A C 1
ATOM 3330 O O . GLY A 1 439 ? 4.923 32.684 39.121 1.00 22.83 439 GLY A O 1
ATOM 3331 N N . ALA A 1 440 ? 6.561 34.142 39.672 1.00 25.31 440 ALA A N 1
ATOM 3332 C CA . ALA A 1 440 ? 5.808 35.340 40.027 1.00 25.31 440 ALA A CA 1
ATOM 3333 C C . ALA A 1 440 ? 6.774 36.401 40.583 1.00 25.31 440 ALA A C 1
ATOM 3335 O O . ALA A 1 440 ? 7.509 36.135 41.525 1.00 25.31 440 ALA A O 1
ATOM 3336 N N . ALA A 1 441 ? 6.745 37.565 39.932 1.00 28.66 441 ALA A N 1
ATOM 3337 C CA . ALA A 1 441 ? 6.926 38.925 40.441 1.00 28.66 441 ALA A CA 1
ATOM 3338 C C . ALA A 1 441 ? 7.883 39.194 41.624 1.00 28.66 441 ALA A C 1
ATOM 3340 O O . ALA A 1 441 ? 7.566 38.925 42.780 1.00 28.66 441 ALA A O 1
ATOM 3341 N N . ASP A 1 442 ? 8.956 39.926 41.316 1.00 26.08 442 ASP A N 1
ATOM 3342 C CA . ASP A 1 442 ? 9.648 40.817 42.247 1.00 26.08 442 ASP A CA 1
ATOM 3343 C C . ASP A 1 442 ? 8.763 42.023 42.612 1.00 26.08 442 ASP A C 1
ATOM 3345 O O . ASP A 1 442 ? 8.314 42.769 41.736 1.00 26.08 442 ASP A O 1
ATOM 3349 N N . ARG A 1 443 ? 8.582 42.258 43.918 1.00 28.27 443 ARG A N 1
ATOM 3350 C CA . ARG A 1 443 ? 8.478 43.596 44.522 1.00 28.27 443 ARG A CA 1
ATOM 3351 C C . ARG A 1 443 ? 9.192 43.599 45.879 1.00 28.27 443 ARG A C 1
ATOM 3353 O O . ARG A 1 443 ? 8.804 42.879 46.785 1.00 28.27 443 ARG A O 1
ATOM 3360 N N . HIS A 1 444 ? 10.216 44.446 45.949 1.00 27.94 444 HIS A N 1
ATOM 3361 C CA . HIS A 1 444 ? 10.742 45.218 47.081 1.00 27.94 444 HIS A CA 1
ATOM 3362 C C . HIS A 1 444 ? 10.828 44.652 48.520 1.00 27.94 444 HIS A C 1
ATOM 3364 O O . HIS A 1 444 ? 9.831 44.510 49.212 1.00 27.94 444 HIS A O 1
ATOM 3370 N N . ALA A 1 445 ? 12.089 44.662 48.988 1.00 27.75 445 ALA A N 1
ATOM 3371 C CA . ALA A 1 445 ? 12.611 45.354 50.183 1.00 27.75 445 ALA A CA 1
ATOM 3372 C C . ALA A 1 445 ? 12.456 44.738 51.594 1.00 27.75 445 ALA A C 1
ATOM 3374 O O . ALA A 1 445 ? 11.393 44.291 51.998 1.00 27.75 445 ALA A O 1
ATOM 3375 N N . GLY A 1 446 ? 13.548 44.867 52.371 1.00 26.06 446 GLY A N 1
ATOM 3376 C CA . GLY A 1 446 ? 13.604 44.726 53.837 1.00 26.06 446 GLY A CA 1
ATOM 3377 C C . GLY A 1 446 ? 14.463 43.542 54.301 1.00 26.06 446 GLY A C 1
ATOM 3378 O O . GLY A 1 446 ? 14.001 42.413 54.283 1.00 26.06 446 GLY A O 1
ATOM 3379 N N . ARG A 1 447 ? 15.785 43.696 54.486 1.00 26.92 447 ARG A N 1
ATOM 3380 C CA . ARG A 1 447 ? 16.458 43.976 55.780 1.00 26.92 447 ARG A CA 1
ATOM 3381 C C . ARG A 1 447 ? 16.051 43.026 56.921 1.00 26.92 447 ARG A C 1
ATOM 3383 O O . ARG A 1 447 ? 14.967 43.169 57.455 1.00 26.92 447 ARG A O 1
ATOM 3390 N N . GLU A 1 448 ? 16.960 42.120 57.300 1.00 27.41 448 GLU A N 1
ATOM 3391 C CA . GLU A 1 448 ? 17.671 42.071 58.600 1.00 27.41 448 GLU A CA 1
ATOM 3392 C C . GLU A 1 448 ? 18.189 40.655 58.940 1.00 27.41 448 GLU A C 1
ATOM 3394 O O . GLU A 1 448 ? 17.495 39.650 58.830 1.00 27.41 448 GLU A O 1
ATOM 3399 N N . ARG A 1 449 ? 19.472 40.601 59.321 1.00 25.03 449 ARG A N 1
ATOM 3400 C CA . ARG A 1 449 ? 20.128 39.555 60.136 1.00 25.03 449 ARG A CA 1
ATOM 3401 C C . ARG A 1 449 ? 19.647 39.738 61.598 1.00 25.03 449 ARG A C 1
ATOM 3403 O O . ARG A 1 449 ? 19.289 40.879 61.887 1.00 25.03 449 ARG A O 1
ATOM 3410 N N . PRO A 1 450 ? 19.741 38.762 62.543 1.00 39.25 450 PRO A N 1
ATOM 3411 C CA . PRO A 1 450 ? 21.016 38.092 62.854 1.00 39.25 450 PRO A CA 1
ATOM 3412 C C . PRO A 1 450 ? 21.019 36.702 63.558 1.00 39.25 450 PRO A C 1
ATOM 3414 O O . PRO A 1 450 ? 20.010 36.198 64.024 1.00 39.25 450 PRO A O 1
ATOM 3417 N N . THR A 1 451 ? 22.248 36.153 63.631 1.00 26.56 451 THR A N 1
ATOM 3418 C CA . THR A 1 451 ? 22.924 35.417 64.742 1.00 26.56 451 THR A CA 1
ATOM 3419 C C . THR A 1 451 ? 22.426 34.090 65.335 1.00 26.56 451 THR A C 1
ATOM 3421 O O . THR A 1 451 ? 21.259 33.927 65.657 1.00 26.56 451 THR A O 1
ATOM 3424 N N . GLY A 1 452 ? 23.425 33.248 65.663 1.00 26.06 452 GLY A N 1
ATOM 3425 C CA . GLY A 1 452 ? 23.447 32.308 66.804 1.00 26.06 452 GLY A CA 1
ATOM 3426 C C . GLY A 1 452 ? 23.512 30.834 66.380 1.00 26.06 452 GLY A C 1
ATOM 3427 O O . GLY A 1 452 ? 22.552 30.344 65.808 1.00 26.06 452 GLY A O 1
ATOM 3428 N N . GLU A 1 453 ? 24.655 30.136 66.408 1.00 26.55 453 GLU A N 1
ATOM 3429 C CA . GLU A 1 453 ? 25.420 29.582 67.557 1.00 26.55 453 GLU A CA 1
ATOM 3430 C C . GLU A 1 453 ? 25.048 28.131 67.928 1.00 26.55 453 GLU A C 1
ATOM 3432 O O . GLU A 1 453 ? 23.884 27.750 67.917 1.00 26.55 453 GLU A O 1
ATOM 3437 N N . GLY A 1 454 ? 26.077 27.355 68.310 1.00 26.34 454 GLY A N 1
ATOM 3438 C CA . GLY A 1 454 ? 25.989 26.069 69.026 1.00 26.34 454 GLY A CA 1
ATOM 3439 C C . GLY A 1 454 ? 26.304 24.850 68.148 1.00 26.34 454 GLY A C 1
ATOM 3440 O O . GLY A 1 454 ? 25.472 24.441 67.352 1.00 26.34 454 GLY A O 1
ATOM 3441 N N . ALA A 1 455 ? 27.537 24.319 68.112 1.00 27.70 455 ALA A N 1
ATOM 3442 C CA . ALA A 1 455 ? 28.148 23.409 69.108 1.00 27.70 455 ALA A CA 1
ATOM 3443 C C . ALA A 1 455 ? 27.331 22.094 69.258 1.00 27.70 455 ALA A C 1
ATOM 3445 O O . ALA A 1 455 ? 26.122 22.141 69.395 1.00 27.70 455 ALA A O 1
ATOM 3446 N N . SER A 1 456 ? 27.863 20.869 69.271 1.00 26.91 456 SER A N 1
ATOM 3447 C CA . SER A 1 456 ? 29.165 20.391 69.723 1.00 26.91 456 SER A CA 1
ATOM 3448 C C . SER A 1 456 ? 29.357 18.894 69.365 1.00 26.91 456 SER A C 1
ATOM 3450 O O . SER A 1 456 ? 28.385 18.155 69.269 1.00 26.91 456 SER A O 1
ATOM 3452 N N . GLN A 1 457 ? 30.626 18.477 69.241 1.00 27.00 457 GLN A N 1
ATOM 3453 C CA . GLN A 1 457 ? 31.230 17.273 69.854 1.00 27.00 457 GLN A CA 1
ATOM 3454 C C . GLN A 1 457 ? 30.676 15.848 69.588 1.00 27.00 457 GLN A C 1
ATOM 3456 O O . GLN A 1 457 ? 29.663 15.457 70.152 1.00 27.00 457 GLN A O 1
ATOM 3461 N N . ARG A 1 458 ? 31.480 14.982 68.938 1.00 27.95 458 ARG A N 1
ATOM 3462 C CA . ARG A 1 458 ? 32.375 13.961 69.565 1.00 27.95 458 ARG A CA 1
ATOM 3463 C C . ARG A 1 458 ? 32.870 12.926 68.531 1.00 27.95 458 ARG A C 1
ATOM 3465 O O . ARG A 1 458 ? 32.088 12.317 67.815 1.00 27.95 458 ARG A O 1
ATOM 3472 N N . ALA A 1 459 ? 34.192 12.753 68.497 1.00 26.55 459 ALA A N 1
ATOM 3473 C CA . ALA A 1 459 ? 34.950 11.607 67.963 1.00 26.55 459 ALA A CA 1
ATOM 3474 C C . ALA A 1 459 ? 34.956 10.457 69.023 1.00 26.55 459 ALA A C 1
ATOM 3476 O O . ALA A 1 459 ? 34.313 10.673 70.057 1.00 26.55 459 ALA A O 1
ATOM 3477 N N . PRO A 1 460 ? 35.687 9.312 68.909 1.00 41.16 460 PRO A N 1
ATOM 3478 C CA . PRO A 1 460 ? 36.737 8.931 67.938 1.00 41.16 460 PRO A CA 1
ATOM 3479 C C . PRO A 1 460 ? 36.729 7.456 67.440 1.00 41.16 460 PRO A C 1
ATOM 3481 O O . PRO A 1 460 ? 36.024 6.617 67.982 1.00 41.16 460 PRO A O 1
ATOM 3484 N N . GLY A 1 461 ? 37.530 7.156 66.402 1.00 26.42 461 GLY A N 1
ATOM 3485 C CA . GLY A 1 461 ? 38.590 6.115 66.415 1.00 26.42 461 GLY A CA 1
ATOM 3486 C C . GLY A 1 461 ? 38.084 4.723 65.982 1.00 26.42 461 GLY A C 1
ATOM 3487 O O . GLY A 1 461 ? 36.947 4.390 66.262 1.00 26.42 461 GLY A O 1
ATOM 3488 N N . ASP A 1 462 ? 38.802 3.832 65.297 1.00 27.28 462 ASP A N 1
ATOM 3489 C CA . ASP A 1 462 ? 40.234 3.684 65.033 1.00 27.28 462 ASP A CA 1
ATOM 3490 C C . ASP A 1 462 ? 40.449 2.504 64.032 1.00 27.28 462 ASP A C 1
ATOM 3492 O O . ASP A 1 462 ? 39.547 1.682 63.867 1.00 27.28 462 ASP A O 1
ATOM 3496 N N . GLY A 1 463 ? 41.648 2.388 63.433 1.00 27.38 463 GLY A N 1
ATOM 3497 C CA . GLY A 1 463 ? 42.222 1.144 62.846 1.00 27.38 463 GLY A CA 1
ATOM 3498 C C . GLY A 1 463 ? 41.883 0.814 61.375 1.00 27.38 463 GLY A C 1
ATOM 3499 O O . GLY A 1 463 ? 40.788 0.354 61.083 1.00 27.38 463 GLY A O 1
ATOM 3500 N N . ARG A 1 464 ? 42.710 1.154 60.369 1.00 28.50 464 ARG A N 1
ATOM 3501 C CA . ARG A 1 464 ? 43.997 0.569 59.884 1.00 28.50 464 ARG A CA 1
ATOM 3502 C C . ARG A 1 464 ? 43.910 -0.744 59.077 1.00 28.50 464 ARG A C 1
ATOM 3504 O O . ARG A 1 464 ? 43.593 -1.795 59.614 1.00 28.50 464 ARG A O 1
ATOM 3511 N N . ASP A 1 465 ? 44.289 -0.595 57.801 1.00 27.78 465 ASP A N 1
ATOM 3512 C CA . ASP A 1 465 ? 45.132 -1.412 56.903 1.00 27.78 465 ASP A CA 1
ATOM 3513 C C . ASP A 1 465 ? 45.318 -2.923 57.119 1.00 27.78 465 ASP A C 1
ATOM 3515 O O . ASP A 1 465 ? 45.784 -3.371 58.164 1.00 27.78 465 ASP A O 1
ATOM 3519 N N . SER A 1 466 ? 45.210 -3.688 56.022 1.00 28.38 466 SER A N 1
ATOM 3520 C CA . SER A 1 466 ? 46.395 -4.317 55.393 1.00 28.38 466 SER A CA 1
ATOM 3521 C C . SER A 1 466 ? 46.083 -5.059 54.080 1.00 28.38 466 SER A C 1
ATOM 3523 O O . SER A 1 466 ? 45.077 -5.747 53.929 1.00 28.38 466 SER A O 1
ATOM 3525 N N . ASP A 1 467 ? 47.011 -4.889 53.136 1.00 27.66 467 ASP A N 1
ATOM 3526 C CA . ASP A 1 467 ? 47.199 -5.596 51.867 1.00 27.66 467 ASP A CA 1
ATOM 3527 C C . ASP A 1 467 ? 47.424 -7.112 52.024 1.00 27.66 467 ASP A C 1
ATOM 3529 O O . ASP A 1 467 ? 48.160 -7.536 52.912 1.00 27.66 467 ASP A O 1
ATOM 3533 N N . ALA A 1 468 ? 46.962 -7.905 51.046 1.00 28.03 468 ALA A N 1
ATOM 3534 C CA . ALA A 1 468 ? 47.701 -9.078 50.554 1.00 28.03 468 ALA A CA 1
ATOM 3535 C C . ALA A 1 468 ? 47.184 -9.567 49.184 1.00 28.03 468 ALA A C 1
ATOM 3537 O O . ALA A 1 468 ? 46.030 -9.957 49.018 1.00 28.03 468 ALA A O 1
ATOM 3538 N N . ARG A 1 469 ? 48.090 -9.611 48.198 1.00 27.91 469 ARG A N 1
ATOM 3539 C CA . ARG A 1 469 ? 47.956 -10.346 46.929 1.00 27.91 469 ARG A CA 1
ATOM 3540 C C . ARG A 1 469 ? 48.440 -11.787 47.109 1.00 27.91 469 ARG A C 1
ATOM 3542 O O . ARG A 1 469 ? 49.560 -11.949 47.573 1.00 27.91 469 ARG A O 1
ATOM 3549 N N . VAL A 1 470 ? 47.736 -12.777 46.549 1.00 26.75 470 VAL A N 1
ATOM 3550 C CA . VAL A 1 470 ? 48.338 -14.004 45.973 1.00 26.75 470 VAL A CA 1
ATOM 3551 C C . VAL A 1 470 ? 47.512 -14.464 44.758 1.00 26.75 470 VAL A C 1
ATOM 3553 O O . VAL A 1 470 ? 46.287 -14.394 44.755 1.00 26.75 470 VAL A O 1
ATOM 3556 N N . ARG A 1 471 ? 48.212 -14.890 43.698 1.00 26.22 471 ARG A N 1
ATOM 3557 C CA . ARG A 1 471 ? 47.700 -15.437 42.429 1.00 26.22 471 ARG A CA 1
ATOM 3558 C C . ARG A 1 471 ? 47.617 -16.974 42.478 1.00 26.22 471 ARG A C 1
ATOM 3560 O O . ARG A 1 471 ? 48.532 -17.583 43.015 1.00 26.22 471 ARG A O 1
ATOM 3567 N N . GLY A 1 472 ? 46.687 -17.565 41.715 1.00 24.75 472 GLY A N 1
ATOM 3568 C CA . GLY A 1 472 ? 46.979 -18.739 40.866 1.00 24.75 472 GLY A CA 1
ATOM 3569 C C . GLY A 1 472 ? 46.158 -20.027 41.066 1.00 24.75 472 GLY A C 1
ATOM 3570 O O . GLY A 1 472 ? 46.104 -20.553 42.166 1.00 24.75 472 GLY A O 1
ATOM 3571 N N . ALA A 1 473 ? 45.683 -20.567 39.928 1.00 25.62 473 ALA A N 1
ATOM 3572 C CA . ALA A 1 473 ? 45.082 -21.891 39.651 1.00 25.62 473 ALA A CA 1
ATOM 3573 C C . ALA A 1 473 ? 43.592 -22.081 40.024 1.00 25.62 473 ALA A C 1
ATOM 3575 O O . ALA A 1 473 ? 43.157 -21.695 41.093 1.00 25.62 473 ALA A O 1
ATOM 3576 N N . GLY A 1 474 ? 42.721 -22.655 39.190 1.00 24.58 474 GLY A N 1
ATOM 3577 C CA . GLY A 1 474 ? 42.878 -23.295 37.885 1.00 24.58 474 GLY A CA 1
ATOM 3578 C C . GLY A 1 474 ? 41.498 -23.583 37.274 1.00 24.58 474 GLY A C 1
ATOM 3579 O O . GLY A 1 474 ? 40.466 -23.456 37.926 1.00 24.58 474 GLY A O 1
ATOM 3580 N N . ARG A 1 475 ? 41.517 -23.883 35.976 1.00 28.86 475 ARG A N 1
ATOM 3581 C CA . ARG A 1 475 ? 40.375 -24.116 35.087 1.00 28.86 475 ARG A CA 1
ATOM 3582 C C . ARG A 1 475 ? 39.601 -25.374 35.482 1.00 28.86 475 ARG A C 1
ATOM 3584 O O . ARG A 1 475 ? 40.239 -26.397 35.660 1.00 28.86 475 ARG A O 1
ATOM 3591 N N . GLU A 1 476 ? 38.271 -25.306 35.449 1.00 27.12 476 GLU A N 1
ATOM 3592 C CA . GLU A 1 476 ? 37.376 -26.335 34.886 1.00 27.12 476 GLU A CA 1
ATOM 3593 C C . GLU A 1 476 ? 35.929 -25.818 34.929 1.00 27.12 476 GLU A C 1
ATOM 3595 O O . GLU A 1 476 ? 35.376 -25.551 35.990 1.00 27.12 476 GLU A O 1
ATOM 3600 N N . GLY A 1 477 ? 35.321 -25.592 33.762 1.00 29.22 477 GLY A N 1
ATOM 3601 C CA . GLY A 1 477 ? 33.965 -25.034 33.681 1.00 29.22 477 GLY A CA 1
ATOM 3602 C C . GLY A 1 477 ? 33.646 -24.318 32.372 1.00 29.22 477 GLY A C 1
ATOM 3603 O O . GLY A 1 477 ? 32.931 -23.322 32.371 1.00 29.22 477 GLY A O 1
ATOM 3604 N N . ALA A 1 478 ? 34.199 -24.783 31.255 1.00 28.53 478 ALA A N 1
ATOM 3605 C CA . ALA A 1 478 ? 33.924 -24.233 29.935 1.00 28.53 478 ALA A CA 1
ATOM 3606 C C . ALA A 1 478 ? 33.783 -25.381 28.933 1.00 28.53 478 ALA A C 1
ATOM 3608 O O . ALA A 1 478 ? 34.660 -25.567 28.108 1.00 28.53 478 ALA A O 1
ATOM 3609 N N . ASP A 1 479 ? 32.722 -26.189 29.055 1.00 27.70 479 ASP A N 1
ATOM 3610 C CA . ASP A 1 479 ? 32.368 -27.141 27.983 1.00 27.70 479 ASP A CA 1
ATOM 3611 C C . ASP A 1 479 ? 30.895 -27.606 27.962 1.00 27.70 479 ASP A C 1
ATOM 3613 O O . ASP A 1 479 ? 30.544 -28.649 27.417 1.00 27.70 479 ASP A O 1
ATOM 3617 N N . ARG A 1 480 ? 29.968 -26.816 28.527 1.00 27.28 480 ARG A N 1
ATOM 3618 C CA . ARG A 1 480 ? 28.518 -27.119 28.450 1.00 27.28 480 ARG A CA 1
ATOM 3619 C C . ARG A 1 480 ? 27.638 -26.011 27.869 1.00 27.28 480 ARG A C 1
ATOM 3621 O O . ARG A 1 480 ? 26.440 -26.222 27.706 1.00 27.28 480 ARG A O 1
ATOM 3628 N N . ALA A 1 481 ? 28.214 -24.864 27.504 1.00 26.52 481 ALA A N 1
ATOM 3629 C CA . ALA A 1 481 ? 27.471 -23.723 26.958 1.00 26.52 481 ALA A CA 1
ATOM 3630 C C . ALA A 1 481 ? 27.469 -23.648 25.415 1.00 26.52 481 ALA A C 1
ATOM 3632 O O . ALA A 1 481 ? 26.591 -23.000 24.844 1.00 26.52 481 ALA A O 1
ATOM 3633 N N . ASP A 1 482 ? 28.375 -24.354 24.729 1.00 26.56 482 ASP A N 1
ATOM 3634 C CA . ASP A 1 482 ? 28.553 -24.229 23.271 1.00 26.56 482 ASP A CA 1
ATOM 3635 C C . ASP A 1 482 ? 27.712 -25.197 22.419 1.00 26.56 482 ASP A C 1
ATOM 3637 O O . ASP A 1 482 ? 27.637 -25.045 21.197 1.00 26.56 482 ASP A O 1
ATOM 3641 N N . LEU A 1 483 ? 26.989 -26.143 23.031 1.00 24.83 483 LEU A N 1
ATOM 3642 C CA . LEU A 1 483 ? 26.181 -27.119 22.284 1.00 24.83 483 LEU A CA 1
ATOM 3643 C C . LEU A 1 483 ? 24.706 -26.707 22.086 1.00 24.83 483 LEU A C 1
ATOM 3645 O O . LEU A 1 483 ? 24.028 -27.257 21.222 1.00 24.83 483 LEU A O 1
ATOM 3649 N N . ILE A 1 484 ? 24.201 -25.703 22.817 1.00 27.00 484 ILE A N 1
ATOM 3650 C CA . ILE A 1 484 ? 22.774 -25.307 22.776 1.00 27.00 484 ILE A CA 1
ATOM 3651 C C . ILE A 1 484 ? 22.499 -24.122 21.820 1.00 27.00 484 ILE A C 1
ATOM 3653 O O . ILE A 1 484 ? 21.359 -23.893 21.425 1.00 27.00 484 ILE A O 1
ATOM 3657 N N . MET A 1 485 ? 23.521 -23.408 21.330 1.00 27.05 485 MET A N 1
ATOM 3658 C CA . MET A 1 485 ? 23.342 -22.141 20.587 1.00 27.05 485 MET A CA 1
ATOM 3659 C C . MET A 1 485 ? 23.580 -22.215 19.064 1.00 27.05 485 MET A C 1
ATOM 3661 O O . MET A 1 485 ? 23.734 -21.186 18.406 1.00 27.05 485 MET A O 1
ATOM 3665 N N . ARG A 1 486 ? 23.558 -23.417 18.468 1.00 26.41 486 ARG A N 1
ATOM 3666 C CA . ARG A 1 486 ? 23.593 -23.614 16.998 1.00 26.41 486 ARG A CA 1
ATOM 3667 C C . ARG A 1 486 ? 22.227 -23.869 16.350 1.00 26.41 486 ARG A C 1
ATOM 3669 O O . ARG A 1 486 ? 22.151 -23.977 15.128 1.00 26.41 486 ARG A O 1
ATOM 3676 N N . GLN A 1 487 ? 21.143 -23.925 17.119 1.00 25.38 487 GLN A N 1
ATOM 3677 C CA . GLN A 1 487 ? 19.796 -24.131 16.582 1.00 25.38 487 GLN A CA 1
ATOM 3678 C C . GLN A 1 487 ? 18.985 -22.841 16.724 1.00 25.38 487 GLN A C 1
ATOM 3680 O O . GLN A 1 487 ? 18.728 -22.370 17.827 1.00 25.38 487 GLN A O 1
ATOM 3685 N N . GLY A 1 488 ? 18.617 -22.226 15.595 1.00 26.39 488 GLY A N 1
ATOM 3686 C CA . GLY A 1 488 ? 17.732 -21.061 15.592 1.00 26.39 488 GLY A CA 1
ATOM 3687 C C . GLY A 1 488 ? 16.435 -21.378 16.335 1.00 26.39 488 GLY A C 1
ATOM 3688 O O . GLY A 1 488 ? 15.869 -22.451 16.139 1.00 26.39 488 GLY A O 1
ATOM 3689 N N . ALA A 1 489 ? 15.978 -20.457 17.187 1.00 26.16 489 ALA A N 1
ATOM 3690 C CA . ALA A 1 489 ? 14.743 -20.622 17.945 1.00 26.16 489 ALA A CA 1
ATOM 3691 C C . ALA A 1 489 ? 13.570 -20.887 16.985 1.00 26.16 489 ALA A C 1
ATOM 3693 O O . ALA A 1 489 ? 13.126 -20.007 16.246 1.00 26.16 489 ALA A O 1
ATOM 3694 N N . ARG A 1 490 ? 13.114 -22.139 16.971 1.00 29.39 490 ARG A N 1
ATOM 3695 C CA . ARG A 1 490 ? 12.042 -22.653 16.126 1.00 29.39 490 ARG A CA 1
ATOM 3696 C C . ARG A 1 490 ? 10.779 -22.672 16.980 1.00 29.39 490 ARG A C 1
ATOM 3698 O O . ARG A 1 490 ? 10.597 -23.571 17.791 1.00 29.39 490 ARG A O 1
ATOM 3705 N N . VAL A 1 491 ? 9.929 -21.657 16.847 1.00 30.36 491 VAL A N 1
ATOM 3706 C CA . VAL A 1 491 ? 8.600 -21.677 17.477 1.00 30.36 491 VAL A CA 1
ATOM 3707 C C . VAL A 1 491 ? 7.635 -22.299 16.474 1.00 30.36 491 VAL A C 1
ATOM 3709 O O . VAL A 1 491 ? 7.137 -21.620 15.580 1.00 30.36 491 VAL A O 1
ATOM 3712 N N . VAL A 1 492 ? 7.428 -23.611 16.590 1.00 28.72 492 VAL A N 1
ATOM 3713 C CA . VAL A 1 492 ? 6.401 -24.342 15.837 1.00 28.72 492 VAL A CA 1
ATOM 3714 C C . VAL A 1 492 ? 5.094 -24.219 16.614 1.00 28.72 492 VAL A C 1
ATOM 3716 O O . VAL A 1 492 ? 4.938 -24.834 17.667 1.00 28.72 492 VAL A O 1
ATOM 3719 N N . LEU A 1 493 ? 4.151 -23.426 16.109 1.00 30.42 493 LEU A N 1
ATOM 3720 C CA . LEU A 1 493 ? 2.777 -23.454 16.606 1.00 30.42 493 LEU A CA 1
ATOM 3721 C C . LEU A 1 493 ? 2.112 -24.722 16.048 1.00 30.42 493 LEU A C 1
ATOM 3723 O O . LEU A 1 493 ? 1.771 -24.776 14.869 1.00 30.42 493 LEU A O 1
ATOM 3727 N N . LYS A 1 494 ? 1.987 -25.772 16.871 1.00 24.12 494 LYS A N 1
ATOM 3728 C CA . LYS A 1 494 ? 1.169 -26.947 16.533 1.00 24.12 494 LYS A CA 1
ATOM 3729 C C . LYS A 1 494 ? -0.308 -26.596 16.713 1.00 24.12 494 LYS A C 1
ATOM 3731 O O . LYS A 1 494 ? -0.678 -26.004 17.724 1.00 24.12 494 LYS A O 1
ATOM 3736 N N . ALA A 1 495 ? -1.140 -26.992 15.751 1.00 28.91 495 ALA A N 1
ATOM 3737 C CA . ALA A 1 495 ? -2.591 -26.921 15.887 1.00 28.91 495 ALA A CA 1
ATOM 3738 C C . ALA A 1 495 ? -3.056 -27.710 17.133 1.00 28.91 495 ALA A C 1
ATOM 3740 O O . ALA A 1 495 ? -2.476 -28.762 17.428 1.00 28.91 495 ALA A O 1
ATOM 3741 N N . PRO A 1 496 ? -4.077 -27.233 17.870 1.00 28.62 496 PRO A N 1
ATOM 3742 C CA . PRO A 1 496 ? -4.600 -27.952 19.026 1.00 28.62 496 PRO A CA 1
ATOM 3743 C C . PRO A 1 496 ? -5.217 -29.298 18.603 1.00 28.62 496 PRO A C 1
ATOM 3745 O O . PRO A 1 496 ? -5.778 -29.398 17.507 1.00 28.62 496 PRO A O 1
ATOM 3748 N N . PRO A 1 497 ? -5.129 -30.345 19.447 1.00 29.45 497 PRO A N 1
ATOM 3749 C CA . PRO A 1 497 ? -5.730 -31.636 19.143 1.00 29.45 497 PRO A CA 1
ATOM 3750 C C . PRO A 1 497 ? -7.257 -31.518 19.079 1.00 29.45 497 PRO A C 1
ATOM 3752 O O . PRO A 1 497 ? -7.874 -30.767 19.836 1.00 29.45 497 PRO A O 1
ATOM 3755 N N . ALA A 1 498 ? -7.872 -32.277 18.172 1.00 32.25 498 ALA A N 1
ATOM 3756 C CA . ALA A 1 498 ? -9.321 -32.392 18.101 1.00 32.25 498 ALA A CA 1
ATOM 3757 C C . ALA A 1 498 ? -9.869 -32.975 19.416 1.00 32.25 498 ALA A C 1
ATOM 3759 O O . ALA A 1 498 ? -9.393 -34.008 19.890 1.00 32.25 498 ALA A O 1
ATOM 3760 N N . LEU A 1 499 ? -10.874 -32.314 19.995 1.00 32.50 499 LEU A N 1
ATOM 3761 C CA . LEU A 1 499 ? -11.584 -32.804 21.177 1.00 32.50 499 LEU A CA 1
ATOM 3762 C C . LEU A 1 499 ? -12.328 -34.116 20.848 1.00 32.50 499 LEU A C 1
ATOM 3764 O O . LEU A 1 499 ? -12.959 -34.208 19.789 1.00 32.50 499 LEU A O 1
ATOM 3768 N N . PRO A 1 500 ? -12.291 -35.129 21.732 1.00 29.08 500 PRO A N 1
ATOM 3769 C CA . PRO A 1 500 ? -12.954 -36.404 21.497 1.00 29.08 500 PRO A CA 1
ATOM 3770 C C . PRO A 1 500 ? -14.465 -36.278 21.720 1.00 29.08 500 PRO A C 1
ATOM 3772 O O . PRO A 1 500 ? -14.911 -35.840 22.776 1.00 29.08 500 PRO A O 1
ATOM 3775 N N . GLY A 1 501 ? -15.258 -36.713 20.735 1.00 38.09 501 GLY A N 1
ATOM 3776 C CA . GLY A 1 501 ? -16.698 -36.917 20.909 1.00 38.09 501 GLY A CA 1
ATOM 3777 C C . GLY A 1 501 ? -17.589 -36.284 19.846 1.00 38.09 501 GLY A C 1
ATOM 3778 O O . GLY A 1 501 ? -18.465 -35.496 20.180 1.00 38.09 501 GLY A O 1
ATOM 3779 N N . GLN A 1 502 ? -17.446 -36.674 18.575 1.00 32.59 502 GLN A N 1
ATOM 3780 C CA . GLN A 1 502 ? -18.557 -36.576 17.623 1.00 32.59 502 GLN A CA 1
ATOM 3781 C C . GLN A 1 502 ? -18.687 -37.864 16.809 1.00 32.59 502 GLN A C 1
ATOM 3783 O O . GLN A 1 502 ? -17.737 -38.358 16.201 1.00 32.59 502 GLN A O 1
ATOM 3788 N N . ARG A 1 503 ? -19.891 -38.438 16.872 1.00 32.12 503 ARG A N 1
ATOM 3789 C CA . ARG A 1 503 ? -20.304 -39.680 16.216 1.00 32.12 503 ARG A CA 1
ATOM 3790 C C . ARG A 1 503 ? -20.226 -39.528 14.691 1.00 32.12 503 ARG A C 1
ATOM 3792 O O . ARG A 1 503 ? -20.633 -38.507 14.144 1.00 32.12 503 ARG A O 1
ATOM 3799 N N . ARG A 1 504 ? -19.730 -40.569 14.012 1.00 30.52 504 ARG A N 1
ATOM 3800 C CA . ARG A 1 504 ? -19.683 -40.678 12.542 1.00 30.52 504 ARG A CA 1
ATOM 3801 C C . ARG A 1 504 ? -21.094 -40.552 11.940 1.00 30.52 504 ARG A C 1
ATOM 3803 O O . ARG A 1 504 ? -21.973 -41.289 12.388 1.00 30.52 504 ARG A O 1
ATOM 3810 N N . PRO A 1 505 ? -21.321 -39.733 10.897 1.00 34.22 505 PRO A N 1
ATOM 3811 C CA . PRO A 1 505 ? -22.538 -39.830 10.112 1.00 34.22 505 PRO A CA 1
ATOM 3812 C C . PRO A 1 505 ? -22.423 -40.947 9.066 1.00 34.22 505 PRO A C 1
ATOM 3814 O O . PRO A 1 505 ? -21.388 -41.162 8.434 1.00 34.22 505 PRO A O 1
ATOM 3817 N N . VAL A 1 506 ? -23.529 -41.672 8.935 1.00 31.16 506 VAL A N 1
ATOM 3818 C CA . VAL A 1 506 ? -23.785 -42.792 8.028 1.00 31.16 506 VAL A CA 1
ATOM 3819 C C . VAL A 1 506 ? -23.650 -42.360 6.561 1.00 31.16 506 VAL A C 1
ATOM 3821 O O . VAL A 1 506 ? -24.124 -41.295 6.169 1.00 31.16 506 VAL A O 1
ATOM 3824 N N . LYS A 1 507 ? -23.013 -43.216 5.747 1.00 29.25 507 LYS A N 1
ATOM 3825 C CA . LYS A 1 507 ? -22.884 -43.078 4.288 1.00 29.25 507 LYS A CA 1
ATOM 3826 C C . LYS A 1 507 ? -24.268 -42.946 3.636 1.00 29.25 507 LYS A C 1
ATOM 3828 O O . LYS A 1 507 ? -25.047 -43.893 3.675 1.00 29.25 507 LYS A O 1
ATOM 3833 N N . ARG A 1 508 ? -24.536 -41.825 2.961 1.00 28.23 508 ARG A N 1
ATOM 3834 C CA . ARG A 1 508 ? -25.534 -41.766 1.882 1.00 28.23 508 ARG A CA 1
ATOM 3835 C C . ARG A 1 508 ? -24.809 -41.895 0.546 1.00 28.23 508 ARG A C 1
ATOM 3837 O O . ARG A 1 508 ? -23.897 -41.127 0.259 1.00 28.23 508 ARG A O 1
ATOM 3844 N N . GLN A 1 509 ? -25.196 -42.916 -0.211 1.00 27.48 509 GLN A N 1
ATOM 3845 C CA . GLN A 1 509 ? -24.790 -43.156 -1.591 1.00 27.48 509 GLN A CA 1
ATOM 3846 C C . GLN A 1 509 ? -25.386 -42.073 -2.499 1.00 27.48 509 GLN A C 1
ATOM 3848 O O . GLN A 1 509 ? -26.565 -41.742 -2.376 1.00 27.48 509 GLN A O 1
ATOM 3853 N N . THR A 1 510 ? -24.586 -41.564 -3.429 1.00 29.77 510 THR A N 1
ATOM 3854 C CA . THR A 1 510 ? -25.050 -40.851 -4.626 1.00 29.77 510 THR A CA 1
ATOM 3855 C C . THR A 1 510 ? -24.626 -41.649 -5.865 1.00 29.77 510 THR A C 1
ATOM 3857 O O . THR A 1 510 ? -23.559 -42.270 -5.835 1.00 29.77 510 THR A O 1
ATOM 3860 N N . PRO A 1 511 ? -25.452 -41.703 -6.928 1.00 28.42 511 PRO A N 1
ATOM 3861 C CA . PRO A 1 511 ? -25.269 -42.648 -8.022 1.00 28.42 511 PRO A CA 1
ATOM 3862 C C . PRO A 1 511 ? -24.269 -42.148 -9.069 1.00 28.42 511 PRO A C 1
ATOM 3864 O O . PRO A 1 511 ? -24.168 -40.954 -9.347 1.00 28.42 511 PRO A O 1
ATOM 3867 N N . ALA A 1 512 ? -23.550 -43.108 -9.648 1.00 26.45 512 ALA A N 1
ATOM 3868 C CA . ALA A 1 512 ? -22.611 -42.941 -10.747 1.00 26.45 512 ALA A CA 1
ATOM 3869 C C . ALA A 1 512 ? -23.329 -42.741 -12.094 1.00 26.45 512 ALA A C 1
ATOM 3871 O O . ALA A 1 512 ? -24.366 -43.354 -12.339 1.00 26.45 512 ALA A O 1
ATOM 3872 N N . TYR A 1 513 ? -22.719 -41.956 -12.985 1.00 28.48 513 TYR A N 1
ATOM 3873 C CA . TYR A 1 513 ? -22.969 -41.995 -14.430 1.00 28.48 513 TYR A CA 1
ATOM 3874 C C . TYR A 1 513 ? -21.636 -42.185 -15.184 1.00 28.48 513 TYR A C 1
ATOM 3876 O O . TYR A 1 513 ? -20.591 -41.780 -14.667 1.00 28.48 513 TYR A O 1
ATOM 3884 N N . PRO A 1 514 ? -21.645 -42.866 -16.347 1.00 31.52 514 PRO A N 1
ATOM 3885 C CA . PRO A 1 514 ? -20.530 -43.701 -16.782 1.00 31.52 514 PRO A CA 1
ATOM 3886 C C . PRO A 1 514 ? -19.536 -43.010 -17.726 1.00 31.52 514 PRO A C 1
ATOM 3888 O O . PRO A 1 514 ? -19.877 -42.131 -18.514 1.00 31.52 514 PRO A O 1
ATOM 3891 N N . LEU A 1 515 ? -18.295 -43.498 -17.657 1.00 27.89 515 LEU A N 1
ATOM 3892 C CA . LEU A 1 515 ? -17.209 -43.275 -18.608 1.00 27.89 515 LEU A CA 1
ATOM 3893 C C . LEU A 1 515 ? -17.519 -43.947 -19.952 1.00 27.89 515 LEU A C 1
ATOM 3895 O O . LEU A 1 515 ? -17.799 -45.144 -19.992 1.00 27.89 515 LEU A O 1
ATOM 3899 N N . ALA A 1 516 ? -17.380 -43.191 -21.041 1.00 28.83 516 ALA A N 1
ATOM 3900 C CA . ALA A 1 516 ? -17.326 -43.717 -22.400 1.00 28.83 516 ALA A CA 1
ATOM 3901 C C . ALA A 1 516 ? -15.877 -43.748 -22.918 1.00 28.83 516 ALA A C 1
ATOM 3903 O O . ALA A 1 516 ? -15.024 -42.936 -22.560 1.00 28.83 516 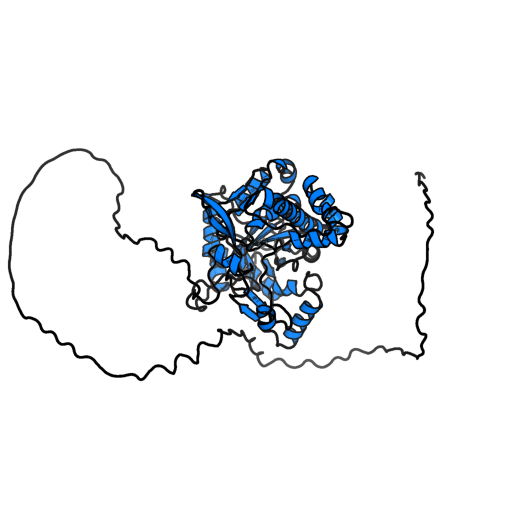ALA A O 1
ATOM 3904 N N . THR A 1 517 ? -15.631 -44.765 -23.728 1.00 28.44 517 THR A N 1
ATOM 3905 C CA . THR A 1 517 ? -14.380 -45.429 -24.099 1.00 28.44 517 THR A CA 1
ATOM 3906 C C . THR A 1 517 ? -13.594 -44.762 -25.239 1.00 28.44 517 THR A C 1
ATOM 3908 O O . THR A 1 517 ? -14.166 -44.117 -26.111 1.00 28.44 517 THR A O 1
ATOM 3911 N N . ARG A 1 518 ? -12.271 -44.998 -25.273 1.00 31.94 518 ARG A N 1
ATOM 3912 C CA . ARG A 1 518 ? -11.382 -44.814 -26.447 1.00 31.94 518 ARG A CA 1
ATOM 3913 C C . ARG A 1 518 ? -11.585 -45.920 -27.502 1.00 31.94 518 ARG A C 1
ATOM 3915 O O . ARG A 1 518 ? -12.019 -47.010 -27.134 1.00 31.94 518 ARG A O 1
ATOM 3922 N N . PRO A 1 519 ? -11.133 -45.686 -28.751 1.00 33.50 519 PRO A N 1
ATOM 3923 C CA . PRO A 1 519 ? -10.124 -46.571 -29.379 1.00 33.50 519 PRO A CA 1
ATOM 3924 C C . PRO A 1 519 ? -8.987 -45.790 -30.114 1.00 33.50 519 PRO A C 1
ATOM 3926 O O . PRO A 1 519 ? -9.222 -44.712 -30.644 1.00 33.50 519 PRO A O 1
ATOM 3929 N N . SER A 1 520 ? -7.703 -46.118 -29.864 1.00 27.59 520 SER A N 1
ATOM 3930 C CA . SER A 1 520 ? -6.700 -46.829 -30.722 1.00 27.59 520 SER A CA 1
ATOM 3931 C C . SER A 1 520 ? -6.092 -46.025 -31.908 1.00 27.59 520 SER A C 1
ATOM 3933 O O . SER A 1 520 ? -6.793 -45.747 -32.870 1.00 27.59 520 SER A O 1
ATOM 3935 N N . THR A 1 521 ? -4.849 -45.506 -31.788 1.00 30.64 521 THR A N 1
ATOM 3936 C CA . THR A 1 521 ? -3.577 -45.900 -32.497 1.00 30.64 521 THR A CA 1
ATOM 3937 C C . THR A 1 521 ? -3.625 -45.834 -34.039 1.00 30.64 521 THR A C 1
ATOM 3939 O O . THR A 1 521 ? -4.400 -46.568 -34.633 1.00 30.64 521 THR A O 1
ATOM 3942 N N . SER A 1 522 ? -2.845 -45.010 -34.764 1.00 28.00 522 SER A N 1
ATOM 3943 C CA . SER A 1 522 ? -1.378 -45.107 -34.995 1.00 28.00 522 SER A CA 1
ATOM 3944 C C . SER A 1 522 ? -0.844 -43.934 -35.885 1.00 28.00 522 SER A C 1
ATOM 3946 O O . SER A 1 522 ? -1.656 -43.125 -36.328 1.00 28.00 522 SER A O 1
ATOM 3948 N N . PRO A 1 523 ? 0.486 -43.779 -36.116 1.00 37.22 523 PRO A N 1
ATOM 3949 C CA . PRO A 1 523 ? 1.177 -42.478 -36.193 1.00 37.22 523 PRO A CA 1
ATOM 3950 C C . PRO A 1 523 ? 1.589 -42.014 -37.605 1.00 37.22 523 PRO A C 1
ATOM 3952 O O . PRO A 1 523 ? 1.816 -42.835 -38.488 1.00 37.22 523 PRO A O 1
ATOM 3955 N N . VAL A 1 524 ? 1.820 -40.703 -37.784 1.00 29.67 524 VAL A N 1
ATOM 3956 C CA . VAL A 1 524 ? 2.586 -40.147 -38.920 1.00 29.67 524 VAL A CA 1
ATOM 3957 C C . VAL A 1 524 ? 3.548 -39.055 -38.426 1.00 29.67 524 VAL A C 1
ATOM 3959 O O . VAL A 1 524 ? 3.188 -38.209 -37.610 1.00 29.67 524 VAL A O 1
ATOM 3962 N N . ALA A 1 525 ? 4.792 -39.153 -38.897 1.00 28.72 525 ALA A N 1
ATOM 3963 C CA . ALA A 1 525 ? 5.968 -38.342 -38.580 1.00 28.72 525 ALA A CA 1
ATOM 3964 C C . ALA A 1 525 ? 6.005 -36.998 -39.369 1.00 28.72 525 ALA A C 1
ATOM 3966 O O . ALA A 1 525 ? 5.132 -36.765 -40.206 1.00 28.72 525 ALA A O 1
ATOM 3967 N N . PRO A 1 526 ? 6.972 -36.091 -39.106 1.00 33.56 526 PRO A N 1
ATOM 3968 C CA . PRO A 1 526 ? 6.880 -34.669 -39.441 1.00 33.56 526 PRO A CA 1
ATOM 3969 C C . PRO A 1 526 ? 7.472 -34.320 -40.815 1.00 33.56 526 PRO A C 1
ATOM 3971 O O . PRO A 1 526 ? 8.429 -34.947 -41.263 1.00 33.56 526 PRO A O 1
ATOM 3974 N N . ILE A 1 527 ? 6.962 -33.253 -41.438 1.00 27.61 527 ILE A N 1
ATOM 3975 C CA . ILE A 1 527 ? 7.561 -32.625 -42.624 1.00 27.61 527 ILE A CA 1
ATOM 3976 C C . ILE A 1 527 ? 7.838 -31.148 -42.332 1.00 27.61 527 ILE A C 1
ATOM 3978 O O . ILE A 1 527 ? 7.010 -30.424 -41.779 1.00 27.61 527 ILE A O 1
ATOM 3982 N N . SER A 1 528 ? 9.053 -30.744 -42.684 1.00 25.98 528 SER A N 1
ATOM 3983 C CA . SER A 1 528 ? 9.611 -29.400 -42.653 1.00 25.98 528 SER A CA 1
ATOM 3984 C C . SER A 1 528 ? 9.390 -28.652 -43.979 1.00 25.98 528 SER A C 1
ATOM 3986 O O . SER A 1 528 ? 9.060 -29.249 -44.999 1.00 25.98 528 SER A O 1
ATOM 3988 N N . SER A 1 529 ? 9.713 -27.352 -43.945 1.00 27.83 529 SER A N 1
ATOM 3989 C CA . SER A 1 529 ? 10.094 -26.451 -45.054 1.00 27.83 529 SER A CA 1
ATOM 3990 C C . SER A 1 529 ? 9.092 -25.352 -45.476 1.00 27.83 529 SER A C 1
ATOM 3992 O O . SER A 1 529 ? 8.003 -25.590 -45.978 1.00 27.83 529 SER A O 1
ATOM 3994 N N . THR A 1 530 ? 9.521 -24.115 -45.177 1.00 26.20 530 THR A N 1
ATOM 3995 C CA . THR A 1 530 ? 9.609 -22.908 -46.033 1.00 26.20 530 THR A CA 1
ATOM 3996 C C . THR A 1 530 ? 8.506 -22.563 -47.047 1.00 26.20 530 THR A C 1
ATOM 3998 O O . THR A 1 530 ? 8.334 -23.277 -48.025 1.00 26.20 530 THR A O 1
ATOM 4001 N N . ALA A 1 531 ? 7.949 -21.343 -46.946 1.00 26.12 531 ALA A N 1
ATOM 4002 C CA . ALA A 1 531 ? 8.257 -20.177 -47.809 1.00 26.12 531 ALA A CA 1
ATOM 4003 C C . ALA A 1 531 ? 7.062 -19.199 -47.957 1.00 26.12 531 ALA A C 1
ATOM 4005 O O . ALA A 1 531 ? 5.921 -19.631 -48.042 1.00 26.12 531 ALA A O 1
ATOM 4006 N N . SER A 1 532 ? 7.379 -17.889 -47.986 1.00 27.38 532 SER A N 1
ATOM 4007 C CA . SER A 1 532 ? 6.729 -16.771 -48.726 1.00 27.38 532 SER A CA 1
ATOM 4008 C C . SER A 1 532 ? 5.204 -16.813 -48.941 1.00 27.38 532 SER A C 1
ATOM 4010 O O . SER A 1 532 ? 4.699 -17.680 -49.633 1.00 27.38 532 SER A O 1
ATOM 4012 N N . GLY A 1 533 ? 4.412 -15.854 -48.462 1.00 24.11 533 GLY A N 1
ATOM 4013 C CA . GLY A 1 533 ? 4.414 -14.455 -48.902 1.00 24.11 533 GLY A CA 1
ATOM 4014 C C . GLY A 1 533 ? 3.044 -14.117 -49.523 1.00 24.11 533 GLY A C 1
ATOM 4015 O O . GLY A 1 533 ? 2.348 -15.017 -49.973 1.00 24.11 533 GLY A O 1
ATOM 4016 N N . ILE A 1 534 ? 2.713 -12.821 -49.584 1.00 27.50 534 ILE A N 1
ATOM 4017 C CA . ILE A 1 534 ? 1.555 -12.186 -50.263 1.00 27.50 534 ILE A CA 1
ATOM 4018 C C . ILE A 1 534 ? 0.342 -11.852 -49.362 1.00 27.50 534 ILE A C 1
ATOM 4020 O O . ILE A 1 534 ? -0.438 -12.698 -48.941 1.00 27.50 534 ILE A O 1
ATOM 4024 N N . TRP A 1 535 ? 0.199 -10.542 -49.122 1.00 28.30 535 TRP A N 1
ATOM 4025 C CA . TRP A 1 535 ? -1.003 -9.821 -48.678 1.00 28.30 535 TRP A CA 1
ATOM 4026 C C . TRP A 1 535 ? -1.939 -9.538 -49.869 1.00 28.30 535 TRP A C 1
ATOM 4028 O O . TRP A 1 535 ? -1.448 -9.332 -50.979 1.00 28.30 535 TRP A O 1
ATOM 4038 N N . PRO A 1 536 ? -3.251 -9.367 -49.628 1.00 32.44 536 PRO A N 1
ATOM 4039 C CA . PRO A 1 536 ? -3.879 -8.062 -49.910 1.00 32.44 536 PRO A CA 1
ATOM 4040 C C . PRO A 1 536 ? -4.851 -7.642 -48.782 1.00 32.44 536 PRO A C 1
ATOM 4042 O O . PRO A 1 536 ? -5.570 -8.457 -48.220 1.00 32.44 536 PRO A O 1
ATOM 4045 N N . ARG A 1 537 ? -4.727 -6.435 -48.215 1.00 26.64 537 ARG A N 1
ATOM 4046 C CA . ARG A 1 537 ? -5.463 -5.190 -48.545 1.00 26.64 537 ARG A CA 1
ATOM 4047 C C . ARG A 1 537 ? -6.996 -5.315 -48.681 1.00 26.64 537 ARG A C 1
ATOM 4049 O O . ARG A 1 537 ? -7.494 -5.750 -49.704 1.00 26.64 537 ARG A O 1
ATOM 4056 N N . ALA A 1 538 ? -7.648 -4.729 -47.670 1.00 26.20 538 ALA A N 1
ATOM 4057 C CA . ALA A 1 538 ? -8.781 -3.796 -47.716 1.00 26.20 538 ALA A CA 1
ATOM 4058 C C . ALA A 1 538 ? -10.146 -4.268 -48.258 1.00 26.20 538 ALA A C 1
ATOM 4060 O O . ALA A 1 538 ? -10.330 -4.457 -49.452 1.00 26.20 538 ALA A O 1
ATOM 4061 N N . CYS A 1 539 ? -11.147 -4.239 -47.372 1.00 25.09 539 CYS A N 1
ATOM 4062 C CA . CYS A 1 539 ? -12.503 -3.811 -47.712 1.00 25.09 539 CYS A CA 1
ATOM 4063 C C . CYS A 1 539 ? -12.997 -2.818 -46.654 1.00 25.09 539 CYS A C 1
ATOM 4065 O O . CYS A 1 539 ? -12.872 -3.042 -45.450 1.00 25.09 539 CYS A O 1
ATOM 4067 N N . VAL A 1 540 ? -13.473 -1.688 -47.165 1.00 27.67 540 VAL A N 1
ATOM 4068 C CA . VAL A 1 540 ? -14.114 -0.561 -46.495 1.00 27.67 540 VAL A CA 1
ATOM 4069 C C . VAL A 1 540 ? -15.565 -0.596 -46.958 1.00 27.67 540 VAL A C 1
ATOM 4071 O O . VAL A 1 540 ? -15.787 -0.522 -48.157 1.00 27.67 540 VAL A O 1
ATOM 4074 N N . GLU A 1 541 ? -16.514 -0.659 -46.031 1.00 27.88 541 GLU A N 1
ATOM 4075 C CA . GLU A 1 541 ? -17.945 -0.356 -46.222 1.00 27.88 541 GLU A CA 1
ATOM 4076 C C . GLU A 1 541 ? -18.432 0.105 -44.836 1.00 27.88 541 GLU A C 1
ATOM 4078 O O . GLU A 1 541 ? -18.358 -0.649 -43.873 1.00 27.88 541 GLU A O 1
ATOM 4083 N N . GLN A 1 542 ? -18.527 1.407 -44.545 1.00 28.45 542 GLN A N 1
ATOM 4084 C CA . GLN A 1 542 ? -19.646 2.321 -44.827 1.00 28.45 542 GLN A CA 1
ATOM 4085 C C . GLN A 1 542 ? -21.034 1.741 -44.512 1.00 28.45 542 GLN A C 1
ATOM 4087 O O . GLN A 1 542 ? -21.754 1.311 -45.400 1.00 28.45 542 GLN A O 1
ATOM 4092 N N . GLU A 1 543 ? -21.450 1.859 -43.248 1.00 30.09 543 GLU A N 1
ATOM 4093 C CA . GLU A 1 543 ? -22.867 1.876 -42.872 1.00 30.09 543 GLU A CA 1
ATOM 4094 C C . GLU A 1 543 ? -23.326 3.325 -42.654 1.00 30.09 543 GLU A C 1
ATOM 4096 O O . GLU A 1 543 ? -22.810 4.056 -41.801 1.00 30.09 543 GLU A O 1
ATOM 4101 N N . ARG A 1 544 ? -24.306 3.740 -43.464 1.00 31.64 544 ARG A N 1
ATOM 4102 C CA . ARG A 1 544 ? -25.155 4.915 -43.254 1.00 31.64 544 ARG A CA 1
ATOM 4103 C C . ARG A 1 544 ? -26.527 4.459 -42.755 1.00 31.64 544 ARG A C 1
ATOM 4105 O O . ARG A 1 544 ? -27.027 3.405 -43.119 1.00 31.64 544 ARG A O 1
ATOM 4112 N N . GLN A 1 545 ? -27.086 5.323 -41.922 1.00 35.12 545 GLN A N 1
ATOM 4113 C CA . GLN A 1 545 ? -28.351 5.259 -41.198 1.00 35.12 545 GLN A CA 1
ATOM 4114 C C . GLN A 1 545 ? -29.601 5.073 -42.077 1.00 35.12 545 GLN A C 1
ATOM 4116 O O . GLN A 1 545 ? -29.664 5.621 -43.175 1.00 35.12 545 GLN A O 1
ATOM 4121 N N . GLY A 1 546 ? -30.645 4.496 -41.467 1.00 34.38 546 GLY A N 1
ATOM 4122 C CA . GLY A 1 546 ? -32.009 5.033 -41.542 1.00 34.38 546 GLY A CA 1
ATOM 4123 C C . GLY A 1 546 ? -33.077 4.118 -42.141 1.00 34.38 546 GLY A C 1
ATOM 4124 O O . GLY A 1 546 ? -33.237 4.100 -43.358 1.00 34.38 546 GLY A O 1
ATOM 4125 N N . SER A 1 547 ? -33.853 3.451 -41.278 1.00 35.25 547 SER A N 1
ATOM 4126 C CA . SER A 1 547 ? -35.336 3.420 -41.207 1.00 35.25 547 SER A CA 1
ATOM 4127 C C . SER A 1 547 ? -35.773 2.360 -40.204 1.00 35.25 547 SER A C 1
ATOM 4129 O O . SER A 1 547 ? -35.302 1.211 -40.346 1.00 35.25 547 SER A O 1
#